Protein 1Y23 (pdb70)

B-factor: mean 28.48, std 8.44, range [7.06, 60.1]

CATH classification: 3.30.428.10

Secondary structure (DSSP, 8-state):
---HHHHHHHTSS---EEEE-SSEEEEE-TT-SSTT-EEEEESS--SSGGG--HHHHHTTTTHHHHHHHHHHHHH--SEEEEEEEESGGGT--SSS--EEEEEE-STT-SEEEEE---GGGS-HHHHHHHHHHHHHHT-/---HHHHHHTTSS---EEEE-SSEEEEE-TT-SSTT-EEEEESS---SGGG--HHHHHTTTTHHHHHHHHHHHHH--SEEEEEEEESGGGT--SSS--EEEEEE-STT-SEEEEE---GGG--HHHHHHHHHHHHHHGGG-/---HHHHHHHTSS---EEEE-SSEEEEE-TT-SSTT-EEEEESS--SSGGG--HHHHHHHTTHHHHHHHHHHHHH--SEEEEEEEESGGGT--S-S--EEEEEE-STT-SEEEEE---GGGS-HHHHHHHHHHHHHH-/---HHHHHHHTSS---EEEE-SSEEEEE-TT-SSTT-EEEEESS---SGGG--HHHHHHHTTHHHHHHHHHHHHH--SEEEEEEEESGGGT--SSS--EEEEEE-STT-SEEEEE---GGG--HHHHHHHHHHHHHTT-/---HHHHHHHTSS---EEEE-SSEEEEE-TT-SSTT-EEEEESS---SGGG--HHHHHHHTTHHHHHHHHHHHHH--SEEEEEE--SGGGT--SSS--EEEEEE-STT-S--------GGG--HHHHHHHHHHHHHTS---

Foldseek 3Di:
DPFPVLCCLVPNDDFAWDDDDDFKTKGADVVCLDPLWMKIATNDFDQEPVPDDVVSVVVGDVVVVVSLVVSCVVPVAPDWDKDWADDVVRVDPTRGTIIIIHGHRPPSRSDDDDDDDDVVVDDPVRVVVVVVVVVVVVD/DPFPVLCCLVVVDDFAWDDDDDFKTKTADPVCLDVLKMKIATNPFAQFPVSDDPVSCVVGVVVVVVSLVVSCVVPVAPAKDKDWAHDVVSPDPGRGTIIIIGGHHPPRRSDDDDDDDDVVVDDPVRVVVVVVVVVVVVVVD/DPFPVLCPLVVVDDFAWDDDDDFKTKGADPVCLDPLKMKIATNDFDQEPVRDDPVSCVVGVVVVVVSLVVSCVVPVAPAKDKDWAHDVVSPDDGRGTIIIIAGHRPPRRSDDDDDDDDVVVADPVRVVVVVVVVVVVD/DPFPVLCVLVVVDDFQWDDDDPWKTKGADPVCLDPLWMKIATNDFDQFPVRDDPVSVVVGDVVVVVSLVVSCVPVVAPAKDKDWAHDVVRPDDGRGTIIIIAGHHPPSRSDDDDDDDDVVVDDVVRVVVVVVVVVVVVD/DPFPVLCVLVPVDDFAWDDDDDFKTKGADVVCLDVLWMKIATNDFAQFPVRDDVVSVVVGDVVVVVSLVVSCVPPVAPAKDKDWAHDVVRPDPGRGTIIIIGGHRPPSRSDDDDDDDDVVVDDPVRVVVVVVVVVVPDDDD

Structure (mmCIF, N/CA/C/O backbone):
data_1Y23
#
_entry.id   1Y23
#
_cell.length_a   86.444
_cell.length_b   86.444
_cell.length_c   180.046
_cell.angle_alpha   90.00
_cell.angle_beta   90.00
_cell.angle_gamma   120.00
#
_symmetry.space_group_name_H-M   'P 31 2 1'
#
loop_
_entity.id
_entity.type
_entity.pdbx_description
1 polymer 'Histidine triad protein'
2 non-polymer 'ZINC ION'
3 non-polymer 'MAGNESIUM ION'
4 water water
#
loop_
_atom_site.group_PDB
_atom_site.id
_atom_site.type_symbol
_atom_site.label_atom_id
_atom_site.label_alt_id
_atom_site.label_comp_id
_atom_site.label_asym_id
_atom_site.label_entity_id
_atom_site.label_seq_id
_atom_site.pdbx_PDB_ins_code
_atom_site.Cartn_x
_atom_site.Cartn_y
_atom_site.Cartn_z
_atom_site.occupancy
_atom_site.B_iso_or_equiv
_atom_site.auth_seq_id
_atom_site.auth_comp_id
_atom_site.auth_asym_id
_atom_site.auth_atom_id
_atom_site.pdbx_PDB_model_num
ATOM 1 N N . GLU A 1 5 ? 12.866 39.500 94.144 1.00 42.21 5 GLU A N 1
ATOM 2 C CA . GLU A 1 5 ? 12.872 38.032 93.885 1.00 43.20 5 GLU A CA 1
ATOM 3 C C . GLU A 1 5 ? 14.331 37.529 93.872 1.00 43.28 5 GLU A C 1
ATOM 4 O O . GLU A 1 5 ? 15.274 38.285 94.160 1.00 42.80 5 GLU A O 1
ATOM 10 N N . ASN A 1 6 ? 14.510 36.251 93.550 1.00 42.37 6 ASN A N 1
ATOM 11 C CA . ASN A 1 6 ? 15.841 35.632 93.473 1.00 40.89 6 ASN A CA 1
ATOM 12 C C . ASN A 1 6 ? 16.136 35.283 92.012 1.00 40.39 6 ASN A C 1
ATOM 13 O O . ASN A 1 6 ? 16.945 34.397 91.714 1.00 39.80 6 ASN A O 1
ATOM 18 N N . CYS A 1 7 ? 15.466 36.002 91.116 1.00 38.53 7 CYS A N 1
ATOM 19 C CA . CYS A 1 7 ? 15.586 35.811 89.680 1.00 36.54 7 CYS A CA 1
ATOM 20 C C . CYS A 1 7 ? 16.712 36.625 89.060 1.00 35.50 7 CYS A C 1
ATOM 21 O O . CYS A 1 7 ? 16.716 37.853 89.135 1.00 35.63 7 CYS A O 1
ATOM 24 N N . ILE A 1 8 ? 17.661 35.942 88.432 1.00 33.95 8 ILE A N 1
ATOM 25 C CA . ILE A 1 8 ? 18.785 36.625 87.798 1.00 33.33 8 ILE A CA 1
ATOM 26 C C . ILE A 1 8 ? 18.320 37.581 86.676 1.00 32.34 8 ILE A C 1
ATOM 27 O O . ILE A 1 8 ? 18.895 38.657 86.499 1.00 29.86 8 ILE A O 1
ATOM 32 N N . PHE A 1 9 ? 17.284 37.192 85.930 1.00 31.71 9 PHE A N 1
ATOM 33 C CA . PHE A 1 9 ? 16.762 38.026 84.840 1.00 29.93 9 PHE A CA 1
ATOM 34 C C . PHE A 1 9 ? 16.064 39.266 85.377 1.00 29.26 9 PHE A C 1
ATOM 35 O O . PHE A 1 9 ? 16.104 40.324 84.754 1.00 29.53 9 PHE A O 1
ATOM 43 N N . CYS A 1 10 ? 15.411 39.140 86.526 1.00 30.36 10 CYS A N 1
ATOM 44 C CA . CYS A 1 10 ? 14.742 40.295 87.101 1.00 30.82 10 CYS A CA 1
ATOM 45 C C . CYS A 1 10 ? 15.801 41.286 87.546 1.00 30.89 10 CYS A C 1
ATOM 46 O O . CYS A 1 10 ? 15.581 42.501 87.522 1.00 33.10 10 CYS A O 1
ATOM 49 N N . LYS A 1 11 ? 16.962 40.765 87.926 1.00 29.89 11 LYS A N 1
ATOM 50 C CA . LYS A 1 11 ? 18.060 41.616 88.351 1.00 29.32 11 LYS A CA 1
ATOM 51 C C . LYS A 1 11 ? 18.673 42.367 87.180 1.00 28.69 11 LYS A C 1
ATOM 52 O O . LYS A 1 11 ? 19.189 43.471 87.351 1.00 28.54 11 LYS A O 1
ATOM 58 N N . ILE A 1 12 ? 18.606 41.764 85.995 1.00 27.97 12 ILE A N 1
ATOM 59 C CA . ILE A 1 12 ? 19.126 42.372 84.773 1.00 26.76 12 ILE A CA 1
ATOM 60 C C . ILE A 1 12 ? 18.170 43.493 84.373 1.00 26.02 12 ILE A C 1
ATOM 61 O O . ILE A 1 12 ? 18.595 44.562 83.944 1.00 25.09 12 ILE A O 1
ATOM 66 N N . ILE A 1 13 ? 16.877 43.220 84.521 1.00 26.27 13 ILE A N 1
ATOM 67 C CA . ILE A 1 13 ? 15.816 44.162 84.193 1.00 26.57 13 ILE A CA 1
ATOM 68 C C . ILE A 1 13 ? 15.927 45.381 85.099 1.00 28.88 13 ILE A C 1
ATOM 69 O O . ILE A 1 13 ? 15.823 46.516 84.647 1.00 29.63 13 ILE A O 1
ATOM 74 N N . ALA A 1 14 ? 16.156 45.133 86.382 1.00 32.49 14 ALA A N 1
ATOM 75 C CA . ALA A 1 14 ? 16.274 46.203 87.362 1.00 33.95 14 ALA A CA 1
ATOM 76 C C . ALA A 1 14 ? 17.549 47.012 87.155 1.00 34.99 14 ALA A C 1
ATOM 77 O O . ALA A 1 14 ? 17.627 48.171 87.555 1.00 37.16 14 ALA A O 1
ATOM 79 N N . GLY A 1 15 ? 18.551 46.396 86.542 1.00 34.51 15 GLY A N 1
ATOM 80 C CA . GLY A 1 15 ? 19.796 47.097 86.313 1.00 34.52 15 GLY A CA 1
ATOM 81 C C . GLY A 1 15 ? 20.918 46.720 87.264 1.00 36.04 15 GLY A C 1
ATOM 82 O O . GLY A 1 15 ? 22.003 47.303 87.203 1.00 35.43 15 GLY A O 1
ATOM 83 N N . ASP A 1 16 ? 20.676 45.747 88.140 1.00 36.36 16 ASP A N 1
ATOM 84 C CA . ASP A 1 16 ? 21.704 45.312 89.090 1.00 36.89 16 ASP A CA 1
ATOM 85 C C . ASP A 1 16 ? 22.830 44.580 88.360 1.00 35.57 16 ASP A C 1
ATOM 86 O O . ASP A 1 16 ? 24.006 44.829 88.608 1.00 36.35 16 ASP A O 1
ATOM 91 N N . ILE A 1 17 ? 22.463 43.660 87.477 1.00 35.79 17 ILE A N 1
ATOM 92 C CA . ILE A 1 17 ? 23.447 42.912 86.702 1.00 36.60 17 ILE A CA 1
ATOM 93 C C . ILE A 1 17 ? 23.539 43.556 85.319 1.00 36.13 17 ILE A C 1
ATOM 94 O O . ILE A 1 17 ? 22.515 43.832 84.690 1.00 38.08 17 ILE A O 1
ATOM 99 N N . PRO A 1 18 ? 24.761 43.806 84.829 1.00 35.02 18 PRO A N 1
ATOM 100 C CA . PRO A 1 18 ? 24.924 44.418 83.505 1.00 33.13 18 PRO A CA 1
ATOM 101 C C . PRO A 1 18 ? 24.493 43.459 82.390 1.00 30.55 18 PRO A C 1
ATOM 102 O O . PRO A 1 18 ? 24.400 42.253 82.609 1.00 30.48 18 PRO A O 1
ATOM 106 N N . SER A 1 19 ? 24.227 43.999 81.205 1.00 28.61 19 SER A N 1
ATOM 107 C CA . SER A 1 19 ? 23.815 43.183 80.067 1.00 27.64 19 SER A CA 1
ATOM 108 C C . SER A 1 19 ? 24.022 43.922 78.750 1.00 27.03 19 SER A C 1
ATOM 109 O O . SER A 1 19 ? 24.037 45.149 78.717 1.00 26.31 19 SER A O 1
ATOM 112 N N . ALA A 1 20 ? 24.193 43.171 77.666 1.00 26.34 20 ALA A N 1
ATOM 113 C CA . ALA A 1 20 ? 24.375 43.770 76.352 1.00 25.68 20 ALA A CA 1
ATOM 114 C C . ALA A 1 20 ? 22.977 43.933 75.766 1.00 26.14 20 ALA A C 1
ATOM 115 O O . ALA A 1 20 ? 22.489 43.063 75.039 1.00 23.94 20 ALA A O 1
ATOM 117 N N . LYS A 1 21 ? 22.340 45.053 76.104 1.00 26.48 21 LYS A N 1
ATOM 118 C CA . LYS A 1 21 ? 20.978 45.344 75.660 1.00 27.47 21 LYS A CA 1
ATOM 119 C C . LYS A 1 21 ? 20.789 45.481 74.154 1.00 25.62 21 LYS A C 1
ATOM 120 O O . LYS A 1 21 ? 21.469 46.254 73.477 1.00 24.44 21 LYS A O 1
ATOM 126 N N . VAL A 1 22 ? 19.839 44.709 73.644 1.00 24.54 22 VAL A N 1
ATOM 127 C CA . VAL A 1 22 ? 19.520 44.714 72.226 1.00 24.59 22 VAL A CA 1
ATOM 128 C C . VAL A 1 22 ? 18.213 45.468 71.969 1.00 24.95 22 VAL A C 1
ATOM 129 O O . VAL A 1 22 ? 18.056 46.162 70.959 1.00 25.54 22 VAL A O 1
ATOM 133 N N . TYR A 1 23 ? 17.281 45.346 72.903 1.00 24.04 23 TYR A N 1
ATOM 134 C CA . TYR A 1 23 ? 15.982 45.984 72.761 1.00 22.11 23 TYR A CA 1
ATOM 135 C C . TYR A 1 23 ? 15.348 46.260 74.105 1.00 21.05 23 TYR A C 1
ATOM 136 O O . TYR A 1 23 ? 15.500 45.493 75.050 1.00 19.28 23 TYR A O 1
ATOM 145 N N . GLU A 1 24 ? 14.605 47.348 74.185 1.00 22.87 24 GLU A N 1
ATOM 146 C CA . GLU A 1 24 ? 13.940 47.656 75.429 1.00 25.53 24 GLU A CA 1
ATOM 147 C C . GLU A 1 24 ? 12.801 48.633 75.232 1.00 25.16 24 GLU A C 1
ATOM 148 O O . GLU A 1 24 ? 12.934 49.639 74.532 1.00 25.22 24 GLU A O 1
ATOM 154 N N . ASP A 1 25 ? 11.668 48.314 75.837 1.00 24.45 25 ASP A N 1
ATOM 155 C CA . ASP A 1 25 ? 10.534 49.198 75.785 1.00 24.68 25 ASP A CA 1
ATOM 156 C C . ASP A 1 25 ? 9.853 49.100 77.127 1.00 25.67 25 ASP A C 1
ATOM 157 O O . ASP A 1 25 ? 10.445 48.652 78.123 1.00 23.74 25 ASP A O 1
ATOM 162 N N . GLU A 1 26 ? 8.608 49.543 77.142 1.00 26.07 26 GLU A N 1
ATOM 163 C CA . GLU A 1 26 ? 7.772 49.540 78.332 1.00 27.87 26 GLU A CA 1
ATOM 164 C C . GLU A 1 26 ? 7.708 48.210 79.079 1.00 25.30 26 GLU A C 1
ATOM 165 O O . GLU A 1 26 ? 7.888 48.165 80.294 1.00 24.39 26 GLU A O 1
ATOM 171 N N . HIS A 1 27 ? 7.463 47.127 78.351 1.00 24.40 27 HIS A N 1
ATOM 172 C CA . HIS A 1 27 ? 7.299 45.829 78.997 1.00 24.62 27 HIS A CA 1
ATOM 173 C C . HIS A 1 27 ? 8.216 44.712 78.545 1.00 24.17 27 HIS A C 1
ATOM 174 O O . HIS A 1 27 ? 8.061 43.570 78.983 1.00 23.45 27 HIS A O 1
ATOM 181 N N . VAL A 1 28 ? 9.166 45.035 77.678 1.00 22.75 28 VAL A N 1
ATOM 182 C CA . VAL A 1 28 ? 10.069 44.022 77.146 1.00 20.62 28 VAL A CA 1
ATOM 183 C C . VAL A 1 28 ? 11.547 44.424 77.178 1.00 20.43 28 VAL A C 1
ATOM 184 O O . VAL A 1 28 ? 11.885 45.576 76.932 1.00 19.26 28 VAL A O 1
ATOM 188 N N . LEU A 1 29 ? 12.416 43.466 77.491 1.00 19.40 29 LEU A N 1
ATOM 189 C CA . LEU A 1 29 ? 13.853 43.687 77.496 1.00 18.29 29 LEU A CA 1
ATOM 190 C C . LEU A 1 29 ? 14.499 42.504 76.771 1.00 19.73 29 LEU A C 1
ATOM 191 O O . LEU A 1 29 ? 14.193 41.334 77.061 1.00 19.24 29 LEU A O 1
ATOM 196 N N . ALA A 1 30 ? 15.367 42.808 75.808 1.00 19.48 30 ALA A N 1
ATOM 197 C CA . ALA A 1 30 ? 16.085 41.773 75.062 1.00 18.12 30 ALA A CA 1
ATOM 198 C C . ALA A 1 30 ? 17.568 42.086 75.163 1.00 19.82 30 ALA A C 1
ATOM 199 O O . ALA A 1 30 ? 17.972 43.241 75.064 1.00 21.85 30 ALA A O 1
ATOM 201 N N . PHE A 1 31 ? 18.368 41.050 75.369 1.00 20.09 31 PHE A N 1
ATOM 202 C CA . PHE A 1 31 ? 19.806 41.195 75.500 1.00 20.07 31 PHE A CA 1
ATOM 203 C C . PHE A 1 31 ? 20.496 39.923 74.993 1.00 19.60 31 PHE A C 1
ATOM 204 O O . PHE A 1 31 ? 19.874 38.856 74.884 1.00 17.45 31 PHE A O 1
ATOM 212 N N . LEU A 1 32 ? 21.775 40.043 74.660 1.00 18.16 32 LEU A N 1
ATOM 213 C CA . LEU A 1 32 ? 22.522 38.904 74.153 1.00 20.50 32 LEU A CA 1
ATOM 214 C C . LEU A 1 32 ? 22.707 37.830 75.212 1.00 20.84 32 LEU A C 1
ATOM 215 O O . LEU A 1 32 ? 22.808 38.120 76.401 1.00 19.62 32 LEU A O 1
ATOM 220 N N . ASP A 1 33 ? 22.714 36.579 74.778 1.00 21.76 33 ASP A N 1
ATOM 221 C CA . ASP A 1 33 ? 22.936 35.481 75.695 1.00 25.17 33 ASP A CA 1
ATOM 222 C C . ASP A 1 33 ? 24.451 35.309 75.670 1.00 27.06 33 ASP A C 1
ATOM 223 O O . ASP A 1 33 ? 25.019 35.014 74.615 1.00 26.43 33 ASP A O 1
ATOM 228 N N . ILE A 1 34 ? 25.104 35.494 76.814 1.00 27.96 34 ILE A N 1
ATOM 229 C CA . ILE A 1 34 ? 26.557 35.371 76.869 1.00 29.63 34 ILE A CA 1
ATOM 230 C C . ILE A 1 34 ? 27.082 34.020 76.389 1.00 28.23 34 ILE A C 1
ATOM 231 O O . ILE A 1 34 ? 28.264 33.886 76.104 1.00 29.69 34 ILE A O 1
ATOM 236 N N . SER A 1 35 ? 26.208 33.024 76.293 1.00 27.74 35 SER A N 1
ATOM 237 C CA . SER A 1 35 ? 26.620 31.712 75.811 1.00 26.68 35 SER A CA 1
ATOM 238 C C . SER A 1 35 ? 26.913 31.826 74.321 1.00 26.32 35 SER A C 1
ATOM 239 O O . SER A 1 35 ? 27.761 31.112 73.791 1.00 23.16 35 SER A O 1
ATOM 242 N N . GLN A 1 36 ? 26.197 32.734 73.656 1.00 25.99 36 GLN A N 1
ATOM 243 C CA . GLN A 1 36 ? 26.331 32.953 72.219 1.00 24.67 36 GLN A CA 1
ATOM 244 C C . GLN A 1 36 ? 26.451 31.647 71.428 1.00 25.13 36 GLN A C 1
ATOM 245 O O . GLN A 1 36 ? 27.452 31.444 70.739 1.00 26.22 36 GLN A O 1
ATOM 251 N N . VAL A 1 37 ? 25.453 30.759 71.519 1.00 24.74 37 VAL A N 1
ATOM 252 C CA . VAL A 1 37 ? 25.511 29.499 70.766 1.00 25.34 37 VAL A CA 1
ATOM 253 C C . VAL A 1 37 ? 25.805 29.840 69.306 1.00 25.49 37 VAL A C 1
ATOM 254 O O . VAL A 1 37 ? 26.317 29.012 68.566 1.00 27.31 37 VAL A O 1
ATOM 258 N N . THR A 1 38 ? 25.444 31.053 68.896 1.00 24.35 38 THR A N 1
ATOM 259 C CA . THR A 1 38 ? 25.748 31.558 67.559 1.00 24.63 38 THR A CA 1
ATOM 260 C C . THR A 1 38 ? 25.857 33.064 67.739 1.00 26.88 38 THR A C 1
ATOM 261 O O . THR A 1 38 ? 25.336 33.625 68.712 1.00 29.91 38 THR A O 1
ATOM 265 N N . LYS A 1 39 ? 26.554 33.720 66.823 1.00 26.76 39 LYS A N 1
ATOM 266 C CA . LYS A 1 39 ? 26.726 35.160 66.922 1.00 28.00 39 LYS A CA 1
ATOM 267 C C . LYS A 1 39 ? 25.366 35.851 66.768 1.00 26.98 39 LYS A C 1
ATOM 268 O O . LYS A 1 39 ? 24.661 35.626 65.786 1.00 27.79 39 LYS A O 1
ATOM 274 N N . GLY A 1 40 ? 24.999 36.678 67.744 1.00 25.01 40 GLY A N 1
ATOM 275 C CA . GLY A 1 40 ? 23.728 37.380 67.686 1.00 24.10 40 GLY A CA 1
ATOM 276 C C . GLY A 1 40 ? 22.659 36.751 68.565 1.00 23.86 40 GLY A C 1
ATOM 277 O O . GLY A 1 40 ? 21.544 37.267 68.679 1.00 23.29 40 GLY A O 1
ATOM 278 N N . HIS A 1 41 ? 23.001 35.614 69.161 1.00 22.07 41 HIS A N 1
ATOM 279 C CA . HIS A 1 41 ? 22.125 34.889 70.078 1.00 22.28 41 HIS A CA 1
ATOM 280 C C . HIS A 1 41 ? 21.514 35.912 71.052 1.00 21.54 41 HIS A C 1
ATOM 281 O O . HIS A 1 41 ? 22.244 36.604 71.767 1.00 21.48 41 HIS A O 1
ATOM 288 N N . THR A 1 42 ? 20.184 36.014 71.073 1.00 19.92 42 THR A N 1
ATOM 289 C CA . THR A 1 42 ? 19.494 36.984 71.934 1.00 17.74 42 THR A CA 1
ATOM 290 C C . THR A 1 42 ? 18.344 36.389 72.756 1.00 16.97 42 THR A C 1
ATOM 291 O O . THR A 1 42 ? 17.618 35.505 72.285 1.00 18.45 42 THR A O 1
ATOM 295 N N . LEU A 1 43 ? 18.197 36.886 73.982 1.00 14.70 43 LEU A N 1
ATOM 296 C CA . LEU A 1 43 ? 17.123 36.479 74.890 1.00 15.40 43 LEU A CA 1
ATOM 297 C C . LEU A 1 43 ? 16.122 37.635 74.946 1.00 14.18 43 LEU A C 1
ATOM 298 O O . LEU A 1 43 ? 16.502 38.772 75.226 1.00 15.20 43 LEU A O 1
ATOM 303 N N . VAL A 1 44 ? 14.859 37.348 74.657 1.00 13.42 44 VAL A N 1
ATOM 304 C CA . VAL A 1 44 ? 13.792 38.351 74.684 1.00 11.93 44 VAL A CA 1
ATOM 305 C C . VAL A 1 44 ? 12.915 37.939 75.862 1.00 13.28 44 VAL A C 1
ATOM 306 O O . VAL A 1 44 ? 12.426 36.806 75.908 1.00 13.06 44 VAL A O 1
ATOM 310 N N . ILE A 1 45 ? 12.733 38.846 76.813 1.00 13.57 45 ILE A N 1
ATOM 311 C CA . ILE A 1 45 ? 11.950 38.546 78.007 1.00 16.64 45 ILE A CA 1
ATOM 312 C C . ILE A 1 45 ? 11.006 39.684 78.422 1.00 18.26 45 ILE A C 1
ATOM 313 O O . ILE A 1 45 ? 11.225 40.840 78.077 1.00 20.01 45 ILE A O 1
ATOM 318 N N . PRO A 1 46 ? 9.925 39.359 79.151 1.00 19.30 46 PRO A N 1
ATOM 319 C CA . PRO A 1 46 ? 8.966 40.375 79.606 1.00 20.01 46 PRO A CA 1
ATOM 320 C C . PRO A 1 46 ? 9.505 40.997 80.879 1.00 21.32 46 PRO A C 1
ATOM 321 O O . PRO A 1 46 ? 10.045 40.288 81.729 1.00 23.37 46 PRO A O 1
ATOM 325 N N . LYS A 1 47 ? 9.387 42.312 81.012 1.00 21.46 47 LYS A N 1
ATOM 326 C CA . LYS A 1 47 ? 9.869 42.960 82.220 1.00 22.24 47 LYS A CA 1
ATOM 327 C C . LYS A 1 47 ? 9.118 42.422 83.427 1.00 21.91 47 LYS A C 1
ATOM 328 O O . LYS A 1 47 ? 9.671 42.351 84.516 1.00 20.60 47 LYS A O 1
ATOM 334 N N . THR A 1 48 ? 7.861 42.034 83.235 1.00 22.69 48 THR A N 1
ATOM 335 C CA . THR A 1 48 ? 7.094 41.480 84.346 1.00 24.87 48 THR A CA 1
ATOM 336 C C . THR A 1 48 ? 7.543 40.032 84.556 1.00 25.31 48 THR A C 1
ATOM 337 O O . THR A 1 48 ? 7.603 39.242 83.609 1.00 20.65 48 THR A O 1
ATOM 341 N N . HIS A 1 49 ? 7.828 39.684 85.804 1.00 25.58 49 HIS A N 1
ATOM 342 C CA . HIS A 1 49 ? 8.277 38.346 86.126 1.00 26.85 49 HIS A CA 1
ATOM 343 C C . HIS A 1 49 ? 7.217 37.254 86.077 1.00 27.46 49 HIS A C 1
ATOM 344 O O . HIS A 1 49 ? 6.184 37.331 86.746 1.00 28.45 49 HIS A O 1
ATOM 351 N N . ILE A 1 50 ? 7.486 36.238 85.266 1.00 26.14 50 ILE A N 1
ATOM 352 C CA . ILE A 1 50 ? 6.624 35.068 85.157 1.00 25.04 50 ILE A CA 1
ATOM 353 C C . ILE A 1 50 ? 7.608 33.923 84.954 1.00 26.63 50 ILE A C 1
ATOM 354 O O . ILE A 1 50 ? 8.587 34.058 84.223 1.00 25.59 50 ILE A O 1
ATOM 359 N N . GLU A 1 51 ? 7.362 32.814 85.639 1.00 28.58 51 GLU A N 1
ATOM 360 C CA . GLU A 1 51 ? 8.253 31.663 85.595 1.00 28.54 51 GLU A CA 1
ATOM 361 C C . GLU A 1 51 ? 8.327 30.986 84.231 1.00 28.51 51 GLU A C 1
ATOM 362 O O . GLU A 1 51 ? 9.399 30.550 83.802 1.00 26.79 51 GLU A O 1
ATOM 368 N N . ASN A 1 52 ? 7.193 30.916 83.543 1.00 26.87 52 ASN A N 1
ATOM 369 C CA . ASN A 1 52 ? 7.140 30.242 82.261 1.00 25.51 52 ASN A CA 1
ATOM 370 C C . ASN A 1 52 ? 5.955 30.666 81.394 1.00 26.44 52 ASN A C 1
ATOM 371 O O . ASN A 1 52 ? 5.146 31.507 81.784 1.00 27.15 52 ASN A O 1
ATOM 376 N N . VAL A 1 53 ? 5.850 30.041 80.224 1.00 25.12 53 VAL A N 1
ATOM 377 C CA . VAL A 1 53 ? 4.795 30.328 79.261 1.00 24.82 53 VAL A CA 1
ATOM 378 C C . VAL A 1 53 ? 3.383 30.078 79.809 1.00 25.86 53 VAL A C 1
ATOM 379 O O . VAL A 1 53 ? 2.408 30.603 79.269 1.00 26.32 53 VAL A O 1
ATOM 383 N N . TYR A 1 54 ? 3.266 29.295 80.882 1.00 26.39 54 TYR A N 1
ATOM 384 C CA . TYR A 1 54 ? 1.949 29.003 81.454 1.00 27.00 54 TYR A CA 1
ATOM 385 C C . TYR A 1 54 ? 1.347 30.187 82.212 1.00 27.77 54 TYR A C 1
ATOM 386 O O . TYR A 1 54 ? 0.122 30.333 82.289 1.00 26.71 54 TYR A O 1
ATOM 395 N N . GLU A 1 55 ? 2.209 31.034 82.762 1.00 26.97 55 GLU A N 1
ATOM 396 C CA . GLU A 1 55 ? 1.758 32.181 83.536 1.00 27.73 55 GLU A CA 1
ATOM 397 C C . GLU A 1 55 ? 1.428 33.418 82.705 1.00 27.83 55 GLU A C 1
ATOM 398 O O . GLU A 1 55 ? 1.221 34.500 83.246 1.00 27.29 55 GLU A O 1
ATOM 404 N N . PHE A 1 56 ? 1.367 33.250 81.389 1.00 27.09 56 PHE A N 1
ATOM 405 C CA . PHE A 1 56 ? 1.035 34.353 80.503 1.00 25.78 56 PHE A CA 1
ATOM 406 C C . PHE A 1 56 ? -0.452 34.708 80.596 1.00 27.67 56 PHE A C 1
ATOM 407 O O . PHE A 1 56 ? -1.312 33.820 80.663 1.00 26.25 56 PHE A O 1
ATOM 415 N N . THR A 1 57 ? -0.741 36.010 80.629 1.00 26.53 57 THR A N 1
ATOM 416 C CA . THR A 1 57 ? -2.115 36.517 80.622 1.00 25.31 57 THR A CA 1
ATOM 417 C C . THR A 1 57 ? -2.251 37.109 79.222 1.00 25.58 57 THR A C 1
ATOM 418 O O . THR A 1 57 ? -1.245 37.380 78.575 1.00 26.03 57 THR A O 1
ATOM 422 N N . ASP A 1 58 ? -3.472 37.314 78.744 1.00 24.96 58 ASP A N 1
ATOM 423 C CA . ASP A 1 58 ? -3.630 37.878 77.413 1.00 24.24 58 ASP A CA 1
ATOM 424 C C . ASP A 1 58 ? -2.932 39.225 77.265 1.00 22.76 58 ASP A C 1
ATOM 425 O O . ASP A 1 58 ? -2.232 39.451 76.282 1.00 23.15 58 ASP A O 1
ATOM 430 N N . GLU A 1 59 ? -3.113 40.108 78.244 1.00 21.45 59 GLU A N 1
ATOM 431 C CA . GLU A 1 59 ? -2.502 41.435 78.201 1.00 21.48 59 GLU A CA 1
ATOM 432 C C . GLU A 1 59 ? -0.983 41.372 78.139 1.00 21.70 59 GLU A C 1
ATOM 433 O O . GLU A 1 59 ? -0.357 42.084 77.352 1.00 22.72 59 GLU A O 1
ATOM 439 N N . LEU A 1 60 ? -0.387 40.528 78.973 1.00 20.72 60 LEU A N 1
ATOM 440 C CA . LEU A 1 60 ? 1.061 40.402 78.972 1.00 20.02 60 LEU A CA 1
ATOM 441 C C . LEU A 1 60 ? 1.504 39.777 77.653 1.00 19.22 60 LEU A C 1
ATOM 442 O O . LEU A 1 60 ? 2.575 40.101 77.148 1.00 18.01 60 LEU A O 1
ATOM 447 N N . ALA A 1 61 ? 0.680 38.886 77.095 1.00 18.96 61 ALA A N 1
ATOM 448 C CA . ALA A 1 61 ? 1.008 38.247 75.818 1.00 20.11 61 ALA A CA 1
ATOM 449 C C . ALA A 1 61 ? 0.994 39.292 74.702 1.00 21.52 61 ALA A C 1
ATOM 450 O O . ALA A 1 61 ? 1.848 39.287 73.808 1.00 20.43 61 ALA A O 1
ATOM 452 N N . LYS A 1 62 ? 0.019 40.190 74.760 1.00 21.16 62 LYS A N 1
ATOM 453 C CA . LYS A 1 62 ? -0.089 41.245 73.767 1.00 24.17 62 LYS A CA 1
ATOM 454 C C . LYS A 1 62 ? 1.094 42.203 73.836 1.00 23.99 62 LYS A C 1
ATOM 455 O O . LYS A 1 62 ? 1.584 42.668 72.808 1.00 22.30 62 LYS A O 1
ATOM 461 N N . GLN A 1 63 ? 1.552 42.504 75.045 1.00 22.20 63 GLN A N 1
ATOM 462 C CA . GLN A 1 63 ? 2.666 43.429 75.198 1.00 23.06 63 GLN A CA 1
ATOM 463 C C . GLN A 1 63 ? 4.027 42.772 75.023 1.00 20.06 63 GLN A C 1
ATOM 464 O O . GLN A 1 63 ? 5.034 43.455 75.096 1.00 19.83 63 GLN A O 1
ATOM 470 N N . TYR A 1 64 ? 4.056 41.469 74.760 1.00 19.30 64 TYR A N 1
ATOM 471 C CA . TYR A 1 64 ? 5.316 40.762 74.635 1.00 17.35 64 TYR A CA 1
ATOM 472 C C . TYR A 1 64 ? 5.755 40.283 73.260 1.00 16.82 64 TYR A C 1
ATOM 473 O O . TYR A 1 64 ? 6.831 40.643 72.798 1.00 15.05 64 TYR A O 1
ATOM 482 N N . PHE A 1 65 ? 4.927 39.457 72.626 1.00 15.84 65 PHE A N 1
ATOM 483 C CA . PHE A 1 65 ? 5.246 38.848 71.339 1.00 18.23 65 PHE A CA 1
ATOM 484 C C . PHE A 1 65 ? 5.654 39.737 70.166 1.00 18.64 65 PHE A C 1
ATOM 485 O O . PHE A 1 65 ? 6.545 39.363 69.400 1.00 16.34 65 PHE A O 1
ATOM 493 N N . HIS A 1 66 ? 5.022 40.899 70.033 1.00 16.86 66 HIS A N 1
ATOM 494 C CA . HIS A 1 66 ? 5.317 41.831 68.944 1.00 17.49 66 HIS A CA 1
ATOM 495 C C . HIS A 1 66 ? 6.816 42.161 68.824 1.00 17.19 66 HIS A C 1
ATOM 496 O O . HIS A 1 66 ? 7.303 42.501 67.748 1.00 15.83 66 HIS A O 1
ATOM 503 N N . ALA A 1 67 ? 7.533 42.069 69.938 1.00 16.84 67 ALA A N 1
ATOM 504 C CA . ALA A 1 67 ? 8.961 42.373 69.963 1.00 17.72 67 ALA A CA 1
ATOM 505 C C . ALA A 1 67 ? 9.825 41.298 69.288 1.00 18.80 67 ALA A C 1
ATOM 506 O O . ALA A 1 67 ? 10.877 41.607 68.736 1.00 18.35 67 ALA A O 1
ATOM 508 N N . VAL A 1 68 ? 9.377 40.046 69.327 1.00 17.50 68 VAL A N 1
ATOM 509 C CA . VAL A 1 68 ? 10.126 38.946 68.735 1.00 16.17 68 VAL A CA 1
ATOM 510 C C . VAL A 1 68 ? 10.327 39.115 67.228 1.00 16.44 68 VAL A C 1
ATOM 511 O O . VAL A 1 68 ? 11.442 38.945 66.730 1.00 14.19 68 VAL A O 1
ATOM 515 N N . PRO A 1 69 ? 9.257 39.446 66.476 1.00 16.69 69 PRO A N 1
ATOM 516 C CA . PRO A 1 69 ? 9.453 39.608 65.029 1.00 17.83 69 PRO A CA 1
ATOM 517 C C . PRO A 1 69 ? 10.332 40.817 64.732 1.00 20.41 69 PRO A C 1
ATOM 518 O O . PRO A 1 69 ? 11.090 40.821 63.758 1.00 21.74 69 PRO A O 1
ATOM 522 N N . LYS A 1 70 ? 10.243 41.840 65.579 1.00 18.99 70 LYS A N 1
ATOM 523 C CA . LYS A 1 70 ? 11.051 43.038 65.381 1.00 18.72 70 LYS A CA 1
ATOM 524 C C . LYS A 1 70 ? 12.528 42.740 65.633 1.00 20.04 70 LYS A C 1
ATOM 525 O O . LYS A 1 70 ? 13.399 43.157 64.867 1.00 20.45 70 LYS A O 1
ATOM 531 N N . ILE A 1 71 ? 12.805 42.003 66.700 1.00 19.71 71 ILE A N 1
ATOM 532 C CA . ILE A 1 71 ? 14.174 41.662 67.034 1.00 19.12 71 ILE A CA 1
ATOM 533 C C . ILE A 1 71 ? 14.736 40.685 65.998 1.00 18.97 71 ILE A C 1
ATOM 534 O O . ILE A 1 71 ? 15.888 40.804 65.580 1.00 18.21 71 ILE A O 1
ATOM 539 N N . ALA A 1 72 ? 13.905 39.739 65.570 1.00 19.12 72 ALA A N 1
ATOM 540 C CA . ALA A 1 72 ? 14.298 38.760 64.570 1.00 17.72 72 ALA A CA 1
ATOM 541 C C . ALA A 1 72 ? 14.757 39.465 63.293 1.00 19.50 72 ALA A C 1
ATOM 542 O O . ALA A 1 72 ? 15.805 39.128 62.736 1.00 18.63 72 ALA A O 1
ATOM 544 N N . ARG A 1 73 ? 13.975 40.440 62.829 1.00 20.69 73 ARG A N 1
ATOM 545 C CA . ARG A 1 73 ? 14.322 41.190 61.617 1.00 20.25 73 ARG A CA 1
ATOM 546 C C . ARG A 1 73 ? 15.624 41.987 61.780 1.00 19.89 73 ARG A C 1
ATOM 547 O O . ARG A 1 73 ? 16.401 42.102 60.837 1.00 17.99 73 ARG A O 1
ATOM 555 N N . ALA A 1 74 ? 15.842 42.542 62.973 1.00 21.04 74 ALA A N 1
ATOM 556 C CA . ALA A 1 74 ? 17.052 43.313 63.252 1.00 20.86 74 ALA A CA 1
ATOM 557 C C . ALA A 1 74 ? 18.282 42.400 63.195 1.00 21.31 74 ALA A C 1
ATOM 558 O O . ALA A 1 74 ? 19.319 42.768 62.645 1.00 22.72 74 ALA A O 1
ATOM 560 N N . ILE A 1 75 ? 18.155 41.206 63.759 1.00 21.97 75 ILE A N 1
ATOM 561 C CA . ILE A 1 75 ? 19.242 40.247 63.752 1.00 22.85 75 ILE A CA 1
ATOM 562 C C . ILE A 1 75 ? 19.431 39.734 62.317 1.00 25.27 75 ILE A C 1
ATOM 563 O O . ILE A 1 75 ? 20.544 39.392 61.899 1.00 24.14 75 ILE A O 1
ATOM 568 N N . ARG A 1 76 ? 18.339 39.705 61.558 1.00 25.99 76 ARG A N 1
ATOM 569 C CA . ARG A 1 76 ? 18.376 39.255 60.167 1.00 27.71 76 ARG A CA 1
ATOM 570 C C . ARG A 1 76 ? 19.185 40.215 59.306 1.00 28.00 76 ARG A C 1
ATOM 571 O O . ARG A 1 76 ? 20.076 39.805 58.567 1.00 28.49 76 ARG A O 1
ATOM 579 N N . ASP A 1 77 ? 18.856 41.497 59.404 1.00 28.58 77 ASP A N 1
ATOM 580 C CA . ASP A 1 77 ? 19.519 42.523 58.620 1.00 29.34 77 ASP A CA 1
ATOM 581 C C . ASP A 1 77 ? 20.959 42.790 59.049 1.00 30.45 77 ASP A C 1
ATOM 582 O O . ASP A 1 77 ? 21.812 43.113 58.223 1.00 29.17 77 ASP A O 1
ATOM 587 N N . GLU A 1 78 ? 21.232 42.640 60.337 1.00 30.29 78 GLU A N 1
ATOM 588 C CA . GLU A 1 78 ? 22.571 42.880 60.840 1.00 30.52 78 GLU A CA 1
ATOM 589 C C . GLU A 1 78 ? 23.565 41.780 60.468 1.00 28.85 78 GLU A C 1
ATOM 590 O O . GLU A 1 78 ? 24.649 42.078 59.984 1.00 29.67 78 GLU A O 1
ATOM 596 N N . PHE A 1 79 ? 23.190 40.519 60.663 1.00 27.81 79 PHE A N 1
ATOM 597 C CA . PHE A 1 79 ? 24.088 39.408 60.374 1.00 28.05 79 PHE A CA 1
ATOM 598 C C . PHE A 1 79 ? 23.833 38.580 59.119 1.00 28.17 79 PHE A C 1
ATOM 599 O O . PHE A 1 79 ? 24.608 37.673 58.806 1.00 26.15 79 PHE A O 1
ATOM 607 N N . GLU A 1 80 ? 22.745 38.873 58.418 1.00 29.07 80 GLU A N 1
ATOM 608 C CA . GLU A 1 80 ? 22.379 38.144 57.209 1.00 30.46 80 GLU A CA 1
ATOM 609 C C . GLU A 1 80 ? 22.552 36.625 57.326 1.00 29.04 80 GLU A C 1
ATOM 610 O O . GLU A 1 80 ? 23.227 36.003 56.505 1.00 28.03 80 GLU A O 1
ATOM 616 N N . PRO A 1 81 ? 21.936 36.007 58.345 1.00 27.65 81 PRO A N 1
ATOM 617 C CA . PRO A 1 81 ? 22.058 34.552 58.511 1.00 28.79 81 PRO A CA 1
ATOM 618 C C . PRO A 1 81 ? 21.262 33.797 57.433 1.00 28.71 81 PRO A C 1
ATOM 619 O O . PRO A 1 81 ? 20.466 34.385 56.706 1.00 27.68 81 PRO A O 1
ATOM 623 N N . ILE A 1 82 ? 21.486 32.493 57.341 1.00 30.60 82 ILE A N 1
ATOM 624 C CA . ILE A 1 82 ? 20.796 31.660 56.362 1.00 32.15 82 ILE A CA 1
ATOM 625 C C . ILE A 1 82 ? 19.605 30.964 57.029 1.00 32.76 82 ILE A C 1
ATOM 626 O O . ILE A 1 82 ? 19.007 30.041 56.468 1.00 33.67 82 ILE A O 1
ATOM 631 N N . GLY A 1 83 ? 19.279 31.400 58.242 1.00 31.13 83 GLY A N 1
ATOM 632 C CA . GLY A 1 83 ? 18.179 30.804 58.983 1.00 28.19 83 GLY A CA 1
ATOM 633 C C . GLY A 1 83 ? 18.059 31.423 60.361 1.00 25.27 83 GLY A C 1
ATOM 634 O O . GLY A 1 83 ? 18.897 32.235 60.756 1.00 21.98 83 GLY A O 1
ATOM 635 N N . LEU A 1 84 ? 17.018 31.044 61.093 1.00 23.79 84 LEU A N 1
ATOM 636 C CA . LEU A 1 84 ? 16.796 31.572 62.438 1.00 22.74 84 LEU A CA 1
ATOM 637 C C . LEU A 1 84 ? 15.714 30.788 63.157 1.00 23.07 84 LEU A C 1
ATOM 638 O O . LEU A 1 84 ? 14.695 30.439 62.563 1.00 22.16 84 LEU A O 1
ATOM 643 N N . ASN A 1 85 ? 15.945 30.513 64.437 1.00 23.12 85 ASN A N 1
ATOM 644 C CA . ASN A 1 85 ? 14.985 29.785 65.254 1.00 22.34 85 ASN A CA 1
ATOM 645 C C . ASN A 1 85 ? 14.626 30.613 66.484 1.00 21.99 85 ASN A C 1
ATOM 646 O O . ASN A 1 85 ? 15.333 31.555 66.843 1.00 20.04 85 ASN A O 1
ATOM 651 N N . THR A 1 86 ? 13.500 30.263 67.102 1.00 21.24 86 THR A N 1
ATOM 652 C CA . THR A 1 86 ? 13.066 30.878 68.353 1.00 22.19 86 THR A CA 1
ATOM 653 C C . THR A 1 86 ? 12.752 29.664 69.219 1.00 22.16 86 THR A C 1
ATOM 654 O O . THR A 1 86 ? 12.037 28.749 68.790 1.00 22.41 86 THR A O 1
ATOM 658 N N . LEU A 1 87 ? 13.308 29.649 70.428 1.00 21.03 87 LEU A N 1
ATOM 659 C CA . LEU A 1 87 ? 13.128 28.529 71.347 1.00 20.57 87 LEU A CA 1
ATOM 660 C C . LEU A 1 87 ? 12.809 28.984 72.756 1.00 21.02 87 LEU A C 1
ATOM 661 O O . LEU A 1 87 ? 13.465 29.872 73.305 1.00 21.09 87 LEU A O 1
ATOM 666 N N . ASN A 1 88 ? 11.781 28.364 73.323 1.00 22.21 88 ASN A N 1
ATOM 667 C CA . ASN A 1 88 ? 11.333 28.642 74.683 1.00 21.00 88 ASN A CA 1
ATOM 668 C C . ASN A 1 88 ? 11.398 27.326 75.442 1.00 20.75 88 ASN A C 1
ATOM 669 O O . ASN A 1 88 ? 10.937 26.298 74.944 1.00 19.03 88 ASN A O 1
ATOM 674 N N . ASN A 1 89 ? 11.968 27.354 76.642 1.00 22.15 89 ASN A N 1
ATOM 675 C CA . ASN A 1 89 ? 12.087 26.143 77.448 1.00 22.44 89 ASN A CA 1
ATOM 676 C C . ASN A 1 89 ? 11.304 26.285 78.742 1.00 23.42 89 ASN A C 1
ATOM 677 O O . ASN A 1 89 ? 11.456 27.269 79.461 1.00 23.50 89 ASN A O 1
ATOM 682 N N . ASN A 1 90 ? 10.458 25.298 79.025 1.00 25.47 90 ASN A N 1
ATOM 683 C CA . ASN A 1 90 ? 9.646 25.300 80.235 1.00 27.47 90 ASN A CA 1
ATOM 684 C C . ASN A 1 90 ? 9.876 24.034 81.024 1.00 28.50 90 ASN A C 1
ATOM 685 O O . ASN A 1 90 ? 9.450 22.954 80.616 1.00 28.15 90 ASN A O 1
ATOM 690 N N . GLY A 1 91 ? 10.537 24.187 82.168 1.00 29.43 91 GLY A N 1
ATOM 691 C CA . GLY A 1 91 ? 10.850 23.054 83.016 1.00 31.06 91 GLY A CA 1
ATOM 692 C C . GLY A 1 91 ? 12.323 22.715 82.882 1.00 32.35 91 GLY A C 1
ATOM 693 O O . GLY A 1 91 ? 12.889 22.808 81.790 1.00 32.06 91 GLY A O 1
ATOM 694 N N . GLU A 1 92 ? 12.946 22.326 83.988 1.00 34.62 92 GLU A N 1
ATOM 695 C CA . GLU A 1 92 ? 14.362 21.972 83.983 1.00 36.91 92 GLU A CA 1
ATOM 696 C C . GLU A 1 92 ? 14.610 20.884 82.945 1.00 36.43 92 GLU A C 1
ATOM 697 O O . GLU A 1 92 ? 15.611 20.906 82.233 1.00 35.69 92 GLU A O 1
ATOM 703 N N . LYS A 1 93 ? 13.683 19.938 82.850 1.00 36.38 93 LYS A N 1
ATOM 704 C CA . LYS A 1 93 ? 13.832 18.840 81.904 1.00 37.26 93 LYS A CA 1
ATOM 705 C C . LYS A 1 93 ? 13.665 19.265 80.442 1.00 37.03 93 LYS A C 1
ATOM 706 O O . LYS A 1 93 ? 13.963 18.496 79.526 1.00 35.94 93 LYS A O 1
ATOM 712 N N . ALA A 1 94 ? 13.197 20.491 80.223 1.00 36.11 94 ALA A N 1
ATOM 713 C CA . ALA A 1 94 ? 13.008 21.002 78.870 1.00 34.31 94 ALA A CA 1
ATOM 714 C C . ALA A 1 94 ? 14.151 21.941 78.486 1.00 33.70 94 ALA A C 1
ATOM 715 O O . ALA A 1 94 ? 14.187 22.477 77.376 1.00 31.33 94 ALA A O 1
ATOM 717 N N . GLY A 1 95 ? 15.077 22.145 79.420 1.00 32.28 95 GLY A N 1
ATOM 718 C CA . GLY A 1 95 ? 16.218 23.006 79.162 1.00 31.00 95 GLY A CA 1
ATOM 719 C C . GLY A 1 95 ? 16.180 24.335 79.894 1.00 31.63 95 GLY A C 1
ATOM 720 O O . GLY A 1 95 ? 17.098 25.149 79.761 1.00 30.67 95 GLY A O 1
ATOM 721 N N . GLN A 1 96 ? 15.129 24.561 80.676 1.00 30.41 96 GLN A N 1
ATOM 722 C CA . GLN A 1 96 ? 15.008 25.818 81.404 1.00 30.48 96 GLN A CA 1
ATOM 723 C C . GLN A 1 96 ? 16.013 25.931 82.547 1.00 30.50 96 GLN A C 1
ATOM 724 O O . GLN A 1 96 ? 15.915 25.222 83.546 1.00 29.17 96 GLN A O 1
ATOM 730 N N . SER A 1 97 ? 16.977 26.835 82.374 1.00 31.37 97 SER A N 1
ATOM 731 C CA . SER A 1 97 ? 18.037 27.085 83.349 1.00 33.73 97 SER A CA 1
ATOM 732 C C . SER A 1 97 ? 17.724 28.277 84.260 1.00 33.22 97 SER A C 1
ATOM 733 O O . SER A 1 97 ? 18.119 28.293 85.423 1.00 34.49 97 SER A O 1
ATOM 736 N N . VAL A 1 98 ? 17.029 29.274 83.716 1.00 31.97 98 VAL A N 1
ATOM 737 C CA . VAL A 1 98 ? 16.629 30.468 84.459 1.00 28.72 98 VAL A CA 1
ATOM 738 C C . VAL A 1 98 ? 15.111 30.486 84.411 1.00 28.93 98 VAL A C 1
ATOM 739 O O . VAL A 1 98 ? 14.521 30.529 83.327 1.00 27.57 98 VAL A O 1
ATOM 743 N N . PHE A 1 99 ? 14.491 30.455 85.586 1.00 27.51 99 PHE A N 1
ATOM 744 C CA . PHE A 1 99 ? 13.037 30.419 85.699 1.00 30.22 99 PHE A CA 1
ATOM 745 C C . PHE A 1 99 ? 12.289 31.746 85.633 1.00 29.88 99 PHE A C 1
ATOM 746 O O . PHE A 1 99 ? 11.657 32.197 86.592 1.00 28.96 99 PHE A O 1
ATOM 754 N N . HIS A 1 100 ? 12.367 32.344 84.455 1.00 28.07 100 HIS A N 1
ATOM 755 C CA . HIS A 1 100 ? 11.720 33.589 84.129 1.00 26.55 100 HIS A CA 1
ATOM 756 C C . HIS A 1 100 ? 11.524 33.421 82.627 1.00 25.89 100 HIS A C 1
ATOM 757 O O . HIS A 1 100 ? 12.494 33.252 81.887 1.00 25.32 100 HIS A O 1
ATOM 764 N N . TYR A 1 101 ? 10.271 33.411 82.186 1.00 24.53 101 TYR A N 1
ATOM 765 C CA . TYR A 1 101 ? 9.983 33.226 80.772 1.00 23.97 101 TYR A CA 1
ATOM 766 C C . TYR A 1 101 ? 10.947 33.992 79.868 1.00 23.10 101 TYR A C 1
ATOM 767 O O . TYR A 1 101 ? 11.261 35.157 80.118 1.00 17.98 101 TYR A O 1
ATOM 776 N N . HIS A 1 102 ? 11.406 33.325 78.816 1.00 23.33 102 HIS A N 1
ATOM 777 C CA . HIS A 1 102 ? 12.328 33.928 77.864 1.00 26.73 102 HIS A CA 1
ATOM 778 C C . HIS A 1 102 ? 12.285 33.230 76.507 1.00 27.80 102 HIS A C 1
ATOM 779 O O . HIS A 1 102 ? 11.994 32.037 76.410 1.00 29.88 102 HIS A O 1
ATOM 786 N N . MET A 1 103 ? 12.547 33.994 75.455 1.00 28.52 103 MET A N 1
ATOM 787 C CA . MET A 1 103 ? 12.553 33.456 74.105 1.00 27.27 103 MET A CA 1
ATOM 788 C C . MET A 1 103 ? 13.967 33.557 73.541 1.00 25.43 103 MET A C 1
ATOM 789 O O . MET A 1 103 ? 14.564 34.640 73.499 1.00 21.79 103 MET A O 1
ATOM 794 N N . HIS A 1 104 ? 14.512 32.418 73.134 1.00 24.13 104 HIS A N 1
ATOM 795 C CA . HIS A 1 104 ? 15.839 32.400 72.543 1.00 22.42 104 HIS A CA 1
ATOM 796 C C . HIS A 1 104 ? 15.676 32.732 71.065 1.00 21.35 104 HIS A C 1
ATOM 797 O O . HIS A 1 104 ? 14.913 32.072 70.376 1.00 23.16 104 HIS A O 1
ATOM 804 N N . ILE A 1 105 ? 16.342 33.774 70.582 1.00 19.47 105 ILE A N 1
ATOM 805 C CA . ILE A 1 105 ? 16.285 34.064 69.156 1.00 19.37 105 ILE A CA 1
ATOM 806 C C . ILE A 1 105 ? 17.684 33.668 68.696 1.00 19.40 105 ILE A C 1
ATOM 807 O O . ILE A 1 105 ? 18.677 34.309 69.055 1.00 18.06 105 ILE A O 1
ATOM 812 N N . ILE A 1 106 ? 17.752 32.586 67.927 1.00 20.62 106 ILE A N 1
ATOM 813 C CA . ILE A 1 106 ? 19.025 32.043 67.466 1.00 19.99 106 ILE A CA 1
ATOM 814 C C . ILE A 1 106 ? 19.267 32.082 65.969 1.00 20.19 106 ILE A C 1
ATOM 815 O O . ILE A 1 106 ? 18.659 31.324 65.209 1.00 19.45 106 ILE A O 1
ATOM 820 N N . PRO A 1 107 ? 20.142 32.989 65.518 1.00 21.41 107 PRO A N 1
ATOM 821 C CA . PRO A 1 107 ? 20.418 33.039 64.080 1.00 23.50 107 PRO A CA 1
ATOM 822 C C . PRO A 1 107 ? 21.264 31.799 63.723 1.00 25.82 107 PRO A C 1
ATOM 823 O O . PRO A 1 107 ? 22.040 31.304 64.543 1.00 24.86 107 PRO A O 1
ATOM 827 N N . ARG A 1 108 ? 21.073 31.278 62.516 1.00 27.61 108 ARG A N 1
ATOM 828 C CA . ARG A 1 108 ? 21.799 30.102 62.055 1.00 28.84 108 ARG A CA 1
ATOM 829 C C . ARG A 1 108 ? 22.717 30.488 60.886 1.00 29.55 108 ARG A C 1
ATOM 830 O O . ARG A 1 108 ? 22.311 31.226 59.983 1.00 28.73 108 ARG A O 1
ATOM 838 N N . TYR A 1 109 ? 23.952 29.991 60.913 1.00 30.53 109 TYR A N 1
ATOM 839 C CA . TYR A 1 109 ? 24.923 30.285 59.866 1.00 31.96 109 TYR A CA 1
ATOM 840 C C . TYR A 1 109 ? 25.429 29.001 59.224 1.00 33.97 109 TYR A C 1
ATOM 841 O O . TYR A 1 109 ? 26.210 29.039 58.273 1.00 36.04 109 TYR A O 1
ATOM 850 N N . GLY A 1 110 ? 24.984 27.868 59.756 1.00 34.77 110 GLY A N 1
ATOM 851 C CA . GLY A 1 110 ? 25.388 26.584 59.219 1.00 36.33 110 GLY A CA 1
ATOM 852 C C . GLY A 1 110 ? 26.510 25.935 59.998 1.00 39.12 110 GLY A C 1
ATOM 853 O O . GLY A 1 110 ? 26.417 25.763 61.219 1.00 38.00 110 GLY A O 1
ATOM 854 N N . LYS A 1 111 ? 27.576 25.565 59.288 1.00 40.52 111 LYS A N 1
ATOM 855 C CA . LYS A 1 111 ? 28.727 24.928 59.921 1.00 41.94 111 LYS A CA 1
ATOM 856 C C . LYS A 1 111 ? 29.188 25.761 61.117 1.00 40.51 111 LYS A C 1
ATOM 857 O O . LYS A 1 111 ? 29.498 26.943 60.978 1.00 41.21 111 LYS A O 1
ATOM 863 N N . GLY A 1 112 ? 29.218 25.149 62.293 1.00 39.54 112 GLY A N 1
ATOM 864 C CA . GLY A 1 112 ? 29.658 25.872 63.472 1.00 38.39 112 GLY A CA 1
ATOM 865 C C . GLY A 1 112 ? 28.548 26.263 64.424 1.00 37.41 112 GLY A C 1
ATOM 866 O O . GLY A 1 112 ? 28.826 26.593 65.573 1.00 38.70 112 GLY A O 1
ATOM 867 N N . ASP A 1 113 ? 27.298 26.229 63.966 1.00 36.59 113 ASP A N 1
ATOM 868 C CA . ASP A 1 113 ? 26.175 26.593 64.828 1.00 34.08 113 ASP A CA 1
ATOM 869 C C . ASP A 1 113 ? 26.159 25.787 66.117 1.00 32.75 113 ASP A C 1
ATOM 870 O O . ASP A 1 113 ? 26.154 24.560 66.085 1.00 30.41 113 ASP A O 1
ATOM 875 N N . GLY A 1 114 ? 26.132 26.489 67.247 1.00 32.76 114 GLY A N 1
ATOM 876 C CA . GLY A 1 114 ? 26.103 25.818 68.530 1.00 31.37 114 GLY A CA 1
ATOM 877 C C . GLY A 1 114 ? 24.728 25.267 68.853 1.00 31.36 114 GLY A C 1
ATOM 878 O O . GLY A 1 114 ? 24.558 24.573 69.851 1.00 30.53 114 GLY A O 1
ATOM 879 N N . PHE A 1 115 ? 23.736 25.589 68.025 1.00 31.06 115 PHE A N 1
ATOM 880 C CA . PHE A 1 115 ? 22.386 25.086 68.245 1.00 29.65 115 PHE A CA 1
ATOM 881 C C . PHE A 1 115 ? 21.920 24.175 67.126 1.00 29.21 115 PHE A C 1
ATOM 882 O O . PHE A 1 115 ? 22.194 24.422 65.954 1.00 29.30 115 PHE A O 1
ATOM 890 N N . GLY A 1 116 ? 21.182 23.140 67.503 1.00 29.90 116 GLY A N 1
ATOM 891 C CA . GLY A 1 116 ? 20.665 22.202 66.532 1.00 30.68 116 GLY A CA 1
ATOM 892 C C . GLY A 1 116 ? 19.566 21.396 67.183 1.00 31.00 116 GLY A C 1
ATOM 893 O O . GLY A 1 116 ? 19.614 21.144 68.383 1.00 29.77 116 GLY A O 1
ATOM 894 N N . ALA A 1 117 ? 18.587 20.975 66.389 1.00 32.13 117 ALA A N 1
ATOM 895 C CA . ALA A 1 117 ? 17.455 20.222 66.901 1.00 34.17 117 ALA A CA 1
ATOM 896 C C . ALA A 1 117 ? 17.459 18.732 66.582 1.00 36.13 117 ALA A C 1
ATOM 897 O O . ALA A 1 117 ? 17.593 18.329 65.425 1.00 37.48 117 ALA A O 1
ATOM 899 N N . VAL A 1 118 ? 17.298 17.916 67.615 1.00 36.32 118 VAL A N 1
ATOM 900 C CA . VAL A 1 118 ? 17.229 16.476 67.433 1.00 36.48 11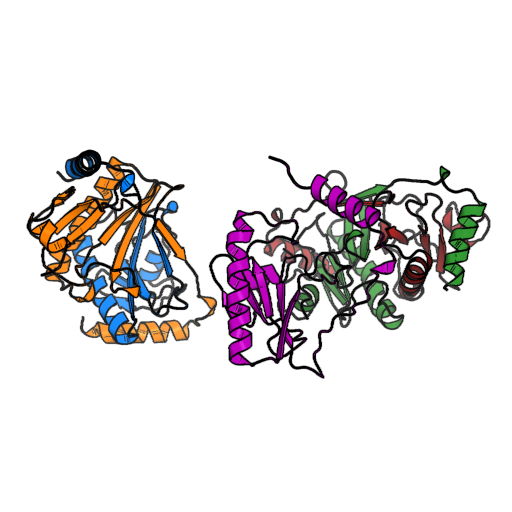8 VAL A CA 1
ATOM 901 C C . VAL A 1 118 ? 15.770 16.223 67.080 1.00 36.57 118 VAL A C 1
ATOM 902 O O . VAL A 1 118 ? 14.876 16.542 67.864 1.00 38.15 118 VAL A O 1
ATOM 906 N N . TRP A 1 119 ? 15.527 15.659 65.902 1.00 36.50 119 TRP A N 1
ATOM 907 C CA . TRP A 1 119 ? 14.163 15.407 65.452 1.00 37.53 119 TRP A CA 1
ATOM 908 C C . TRP A 1 119 ? 13.931 13.927 65.143 1.00 37.30 119 TRP A C 1
ATOM 909 O O . TRP A 1 119 ? 14.522 13.385 64.211 1.00 37.51 119 TRP A O 1
ATOM 920 N N . LYS A 1 120 ? 13.073 13.284 65.930 1.00 38.06 120 LYS A N 1
ATOM 921 C CA . LYS A 1 120 ? 12.750 11.872 65.741 1.00 38.69 120 LYS A CA 1
ATOM 922 C C . LYS A 1 120 ? 11.251 11.717 65.544 1.00 38.82 120 LYS A C 1
ATOM 923 O O . LYS A 1 120 ? 10.476 11.842 66.493 1.00 39.07 120 LYS A O 1
ATOM 929 N N . THR A 1 121 ? 10.851 11.441 64.307 1.00 38.59 121 THR A N 1
ATOM 930 C CA . THR A 1 121 ? 9.447 11.268 63.952 1.00 38.49 121 THR A CA 1
ATOM 931 C C . THR A 1 121 ? 8.920 9.910 64.394 1.00 38.58 121 THR A C 1
ATOM 932 O O . THR A 1 121 ? 9.653 8.922 64.393 1.00 39.94 121 THR A O 1
ATOM 936 N N . HIS A 1 122 ? 7.645 9.871 64.770 1.00 38.28 122 HIS A N 1
ATOM 937 C CA . HIS A 1 122 ? 7.004 8.642 65.230 1.00 37.31 122 HIS A CA 1
ATOM 938 C C . HIS A 1 122 ? 5.594 8.586 64.677 1.00 37.67 122 HIS A C 1
ATOM 939 O O . HIS A 1 122 ? 4.652 8.226 65.385 1.00 36.64 122 HIS A O 1
ATOM 946 N N . ALA A 1 123 ? 5.457 8.935 63.401 1.00 38.19 123 ALA A N 1
ATOM 947 C CA . ALA A 1 123 ? 4.154 8.947 62.744 1.00 39.42 123 ALA A CA 1
ATOM 948 C C . ALA A 1 123 ? 3.471 7.581 62.608 1.00 40.34 123 ALA A C 1
ATOM 949 O O . ALA A 1 123 ? 2.245 7.486 62.709 1.00 39.36 123 ALA A O 1
ATOM 951 N N . ASP A 1 124 ? 4.250 6.529 62.376 1.00 41.98 124 ASP A N 1
ATOM 952 C CA . ASP A 1 124 ? 3.669 5.195 62.230 1.00 43.59 124 ASP A CA 1
ATOM 953 C C . ASP A 1 124 ? 3.241 4.592 63.572 1.00 44.33 124 ASP A C 1
ATOM 954 O O . ASP A 1 124 ? 2.704 3.482 63.623 1.00 45.29 124 ASP A O 1
ATOM 959 N N . ASP A 1 125 ? 3.468 5.333 64.652 1.00 44.00 125 ASP A N 1
ATOM 960 C CA . ASP A 1 125 ? 3.112 4.880 65.992 1.00 43.76 125 ASP A CA 1
ATOM 961 C C . ASP A 1 125 ? 1.695 5.303 66.371 1.00 43.84 125 ASP A C 1
ATOM 962 O O . ASP A 1 125 ? 1.209 4.971 67.456 1.00 43.75 125 ASP A O 1
ATOM 967 N N . TYR A 1 126 ? 1.033 6.046 65.487 1.00 43.73 126 TYR A N 1
ATOM 968 C CA . TYR A 1 126 ? -0.328 6.504 65.760 1.00 42.57 126 TYR A CA 1
ATOM 969 C C . TYR A 1 126 ? -1.255 6.264 64.581 1.00 42.55 126 TYR A C 1
ATOM 970 O O . TYR A 1 126 ? -0.846 6.367 63.427 1.00 43.60 126 TYR A O 1
ATOM 979 N N . LYS A 1 127 ? -2.509 5.945 64.883 1.00 43.82 127 LYS A N 1
ATOM 980 C CA . LYS A 1 127 ? -3.513 5.716 63.852 1.00 44.10 127 LYS A CA 1
ATOM 981 C C . LYS A 1 127 ? -4.328 7.006 63.728 1.00 44.24 127 LYS A C 1
ATOM 982 O O . LYS A 1 127 ? -4.341 7.829 64.648 1.00 44.96 127 LYS A O 1
ATOM 988 N N . PRO A 1 128 ? -5.014 7.202 62.593 1.00 44.62 128 PRO A N 1
ATOM 989 C CA . PRO A 1 128 ? -5.816 8.416 62.394 1.00 45.15 128 PRO A CA 1
ATOM 990 C C . PRO A 1 128 ? -6.823 8.680 63.509 1.00 45.72 128 PRO A C 1
ATOM 991 O O . PRO A 1 128 ? -7.126 9.834 63.831 1.00 45.96 128 PRO A O 1
ATOM 995 N N . GLU A 1 129 ? -7.329 7.605 64.100 1.00 46.24 129 GLU A N 1
ATOM 996 C CA . GLU A 1 129 ? -8.304 7.702 65.179 1.00 47.17 129 GLU A CA 1
ATOM 997 C C . GLU A 1 129 ? -7.645 8.168 66.471 1.00 46.88 129 GLU A C 1
ATOM 998 O O . GLU A 1 129 ? -8.262 8.860 67.286 1.00 46.15 129 GLU A O 1
ATOM 1004 N N . ASP A 1 130 ? -6.386 7.782 66.652 1.00 46.33 130 ASP A N 1
ATOM 1005 C CA . ASP A 1 130 ? -5.629 8.152 67.847 1.00 46.38 130 ASP A CA 1
ATOM 1006 C C . ASP A 1 130 ? -5.352 9.652 67.880 1.00 45.64 130 ASP A C 1
ATOM 1007 O O . ASP A 1 130 ? -5.411 10.287 68.937 1.00 46.08 130 ASP A O 1
ATOM 1012 N N . LEU A 1 131 ? -5.046 10.208 6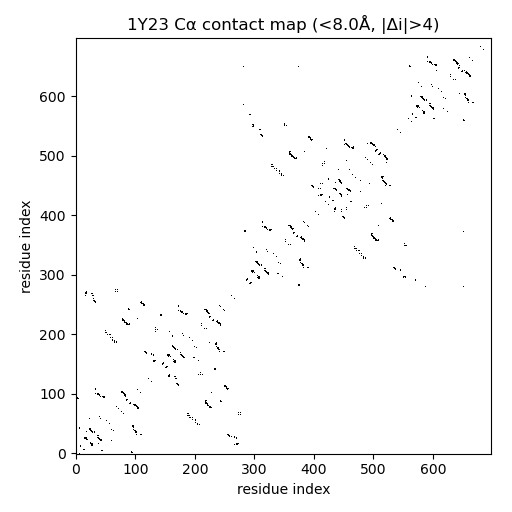6.713 1.00 43.67 131 LEU A N 1
ATOM 1013 C CA . LEU A 1 131 ? -4.768 11.628 66.600 1.00 42.35 131 LEU A CA 1
ATOM 1014 C C . LEU A 1 131 ? -6.032 12.399 66.943 1.00 42.82 131 LEU A C 1
ATOM 1015 O O . LEU A 1 131 ? -5.984 13.466 67.559 1.00 43.14 131 LEU A O 1
ATOM 1020 N N . GLN A 1 132 ? -7.169 11.845 66.543 1.00 42.99 132 GLN A N 1
ATOM 1021 C CA . GLN A 1 132 ? -8.451 12.474 66.813 1.00 44.48 132 GLN A CA 1
ATOM 1022 C C . GLN A 1 132 ? -8.717 12.480 68.316 1.00 44.51 132 GLN A C 1
ATOM 1023 O O . GLN A 1 132 ? -9.177 13.479 68.874 1.00 44.16 132 GLN A O 1
ATOM 1029 N N . ASN A 1 133 ? -8.415 11.362 68.971 1.00 44.81 133 ASN A N 1
ATOM 1030 C CA . ASN A 1 133 ? -8.623 11.248 70.407 1.00 44.81 133 ASN A CA 1
ATOM 1031 C C . ASN A 1 133 ? -7.692 12.182 71.171 1.00 44.46 133 ASN A C 1
ATOM 1032 O O . ASN A 1 133 ? -8.119 12.882 72.092 1.00 43.92 133 ASN A O 1
ATOM 1037 N N . ILE A 1 134 ? -6.418 12.191 70.787 1.00 43.42 134 ILE A N 1
ATOM 1038 C CA . ILE A 1 134 ? -5.427 13.039 71.447 1.00 42.66 134 ILE A CA 1
ATOM 1039 C C . ILE A 1 134 ? -5.761 14.512 71.278 1.00 42.29 134 ILE A C 1
ATOM 1040 O O . ILE A 1 134 ? -5.676 15.287 72.233 1.00 42.44 134 ILE A O 1
ATOM 1045 N N . SER A 1 135 ? -6.136 14.895 70.058 1.00 42.02 135 SER A N 1
ATOM 1046 C CA . SER A 1 135 ? -6.477 16.284 69.779 1.00 42.49 135 SER A CA 1
ATOM 1047 C C . SER A 1 135 ? -7.754 16.676 70.525 1.00 42.67 135 SER A C 1
ATOM 1048 O O . SER A 1 135 ? -7.783 17.679 71.246 1.00 42.48 135 SER A O 1
ATOM 1051 N N . SER A 1 136 ? -8.804 15.876 70.371 1.00 42.75 136 SER A N 1
ATOM 1052 C CA . SER A 1 136 ? -10.065 16.162 71.045 1.00 42.85 136 SER A CA 1
ATOM 1053 C C . SER A 1 136 ? -9.853 16.354 72.550 1.00 41.83 136 SER A C 1
ATOM 1054 O O . SER A 1 136 ? -10.363 17.308 73.143 1.00 42.05 136 SER A O 1
ATOM 1057 N N . SER A 1 137 ? -9.093 15.457 73.166 1.00 40.82 137 SER A N 1
ATOM 1058 C CA . SER A 1 137 ? -8.828 15.558 74.597 1.00 40.61 137 SER A CA 1
ATOM 1059 C C . SER A 1 137 ? -8.282 16.938 74.964 1.00 40.40 137 SER A C 1
ATOM 1060 O O . SER A 1 137 ? -8.732 17.557 75.935 1.00 41.39 137 SER A O 1
ATOM 1063 N N . ILE A 1 138 ? -7.313 17.413 74.183 1.00 38.29 138 ILE A N 1
ATOM 1064 C CA . ILE A 1 138 ? -6.689 18.719 74.415 1.00 36.41 138 ILE A CA 1
ATOM 1065 C C . ILE A 1 138 ? -7.702 19.850 74.220 1.00 35.66 138 ILE A C 1
ATOM 1066 O O . ILE A 1 138 ? -7.786 20.762 75.037 1.00 34.77 138 ILE A O 1
ATOM 1071 N N . ALA A 1 139 ? -8.465 19.759 73.133 1.00 35.71 139 ALA A N 1
ATOM 1072 C CA . ALA A 1 139 ? -9.477 20.745 72.785 1.00 37.03 139 ALA A CA 1
ATOM 1073 C C . ALA A 1 139 ? -10.578 20.891 73.835 1.00 38.25 139 ALA A C 1
ATOM 1074 O O . ALA A 1 139 ? -11.244 21.925 73.902 1.00 38.88 139 ALA A O 1
ATOM 1076 N N . LYS A 1 140 ? -10.778 19.862 74.650 1.00 39.20 140 LYS A N 1
ATOM 1077 C CA . LYS A 1 140 ? -11.813 19.919 75.668 1.00 41.18 140 LYS A CA 1
ATOM 1078 C C . LYS A 1 140 ? -11.530 20.986 76.707 1.00 42.49 140 LYS A C 1
ATOM 1079 O O . LYS A 1 140 ? -12.434 21.706 77.136 1.00 42.68 140 LYS A O 1
ATOM 1085 N N . ARG A 1 141 ? -10.269 21.096 77.108 1.00 42.94 141 ARG A N 1
ATOM 1086 C CA . ARG A 1 141 ? -9.877 22.080 78.110 1.00 43.68 141 ARG A CA 1
ATOM 1087 C C . ARG A 1 141 ? -9.910 23.484 77.514 1.00 44.54 141 ARG A C 1
ATOM 1088 O O . ARG A 1 141 ? -10.190 24.458 78.212 1.00 45.09 141 ARG A O 1
ATOM 1096 N N . LEU A 1 142 ? -9.636 23.580 76.217 1.00 45.55 142 LEU A N 1
ATOM 1097 C CA . LEU A 1 142 ? -9.637 24.867 75.530 1.00 46.34 142 LEU A CA 1
ATOM 1098 C C . LEU A 1 142 ? -11.059 25.366 75.274 1.00 48.62 142 LEU A C 1
ATOM 1099 O O . LEU A 1 142 ? -11.339 25.995 74.255 1.00 49.82 142 LEU A O 1
ATOM 1104 N N . ALA A 1 143 ? -11.951 25.068 76.214 1.00 50.28 143 ALA A N 1
ATOM 1105 C CA . ALA A 1 143 ? -13.356 25.467 76.130 1.00 51.83 143 ALA A CA 1
ATOM 1106 C C . ALA A 1 143 ? -14.077 25.139 77.438 1.00 53.27 143 ALA A C 1
ATOM 1107 O O . ALA A 1 143 ? -14.610 26.072 78.078 1.00 54.77 143 ALA A O 1
ATOM 1109 N N . GLU B 1 5 ? -0.671 28.217 45.215 1.00 47.30 5 GLU B N 1
ATOM 1110 C CA . GLU B 1 5 ? -0.535 27.973 46.686 1.00 45.85 5 GLU B CA 1
ATOM 1111 C C . GLU B 1 5 ? -0.250 26.506 46.976 1.00 45.19 5 GLU B C 1
ATOM 1112 O O . GLU B 1 5 ? -1.169 25.738 47.277 1.00 46.66 5 GLU B O 1
ATOM 1118 N N . ASN B 1 6 ? 1.019 26.117 46.884 1.00 43.24 6 ASN B N 1
ATOM 1119 C CA . ASN B 1 6 ? 1.411 24.735 47.155 1.00 41.47 6 ASN B CA 1
ATOM 1120 C C . ASN B 1 6 ? 1.780 24.584 48.630 1.00 38.15 6 ASN B C 1
ATOM 1121 O O . ASN B 1 6 ? 2.732 23.881 48.971 1.00 35.84 6 ASN B O 1
ATOM 1126 N N . CYS B 1 7 ? 1.010 25.245 49.493 1.00 35.67 7 CYS B N 1
ATOM 1127 C CA . CYS B 1 7 ? 1.235 25.217 50.935 1.00 32.69 7 CYS B CA 1
ATOM 1128 C C . CYS B 1 7 ? 0.336 24.207 51.628 1.00 32.01 7 CYS B C 1
ATOM 1129 O O . CYS B 1 7 ? -0.884 24.338 51.608 1.00 32.02 7 CYS B O 1
ATOM 1132 N N . ILE B 1 8 ? 0.941 23.209 52.261 1.00 32.23 8 ILE B N 1
ATOM 1133 C CA . ILE B 1 8 ? 0.172 22.180 52.946 1.00 30.38 8 ILE B CA 1
ATOM 1134 C C . ILE B 1 8 ? -0.653 22.721 54.120 1.00 30.81 8 ILE B C 1
ATOM 1135 O O . ILE B 1 8 ? -1.706 22.169 54.449 1.00 29.39 8 ILE B O 1
ATOM 1140 N N . PHE B 1 9 ? -0.178 23.794 54.752 1.00 30.53 9 PHE B N 1
ATOM 1141 C CA . PHE B 1 9 ? -0.894 24.377 55.893 1.00 31.25 9 PHE B CA 1
ATOM 1142 C C . PHE B 1 9 ? -2.111 25.197 55.478 1.00 30.61 9 PHE B C 1
ATOM 1143 O O . PHE B 1 9 ? -3.098 25.270 56.211 1.00 31.08 9 PHE B O 1
ATOM 1151 N N . CYS B 1 10 ? -2.034 25.827 54.313 1.00 31.35 10 CYS B N 1
ATOM 1152 C CA . CYS B 1 10 ? -3.160 26.602 53.821 1.00 31.71 10 CYS B CA 1
ATOM 1153 C C . CYS B 1 10 ? -4.281 25.636 53.448 1.00 32.27 10 CYS B C 1
ATOM 1154 O O . CYS B 1 10 ? -5.459 25.951 53.605 1.00 33.66 10 CYS B O 1
ATOM 1157 N N . LYS B 1 11 ? -3.912 24.452 52.968 1.00 33.37 11 LYS B N 1
ATOM 1158 C CA . LYS B 1 11 ? -4.906 23.451 52.587 1.00 34.86 11 LYS B CA 1
ATOM 1159 C C . LYS B 1 11 ? -5.540 22.825 53.831 1.00 34.34 11 LYS B C 1
ATOM 1160 O O . LYS B 1 11 ? -6.669 22.345 53.776 1.00 34.50 11 LYS B O 1
ATOM 1166 N N . ILE B 1 12 ? -4.810 22.817 54.945 1.00 33.03 12 ILE B N 1
ATOM 1167 C CA . ILE B 1 12 ? -5.354 22.284 56.187 1.00 33.28 12 ILE B CA 1
ATOM 1168 C C . ILE B 1 12 ? -6.302 23.339 56.763 1.00 33.90 12 ILE B C 1
ATOM 1169 O O . ILE B 1 12 ? -7.318 23.008 57.371 1.00 34.96 12 ILE B O 1
ATOM 1174 N N . ILE B 1 13 ? -5.965 24.610 56.567 1.00 33.47 13 ILE B N 1
ATOM 1175 C CA . ILE B 1 13 ? -6.800 25.707 57.052 1.00 33.35 13 ILE B CA 1
ATOM 1176 C C . ILE B 1 13 ? -8.084 25.742 56.218 1.00 34.35 13 ILE B C 1
ATOM 1177 O O . ILE B 1 13 ? -9.168 25.992 56.737 1.00 33.81 13 ILE B O 1
ATOM 1182 N N . ALA B 1 14 ? -7.933 25.475 54.921 1.00 35.33 14 ALA B N 1
ATOM 1183 C CA . ALA B 1 14 ? -9.036 25.468 53.971 1.00 35.75 14 ALA B CA 1
ATOM 1184 C C . ALA B 1 14 ? -9.831 24.160 54.023 1.00 36.16 14 ALA B C 1
ATOM 1185 O O . ALA B 1 14 ? -10.794 23.982 53.279 1.00 37.12 14 ALA B O 1
ATOM 1187 N N . GLY B 1 15 ? -9.417 23.246 54.892 1.00 36.72 15 GLY B N 1
ATOM 1188 C CA . GLY B 1 15 ? -10.115 21.981 55.018 1.00 36.56 15 GLY B CA 1
ATOM 1189 C C . GLY B 1 15 ? -9.848 20.953 53.931 1.00 36.98 15 GLY B C 1
ATOM 1190 O O . GLY B 1 15 ? -10.309 19.813 54.041 1.00 38.39 15 GLY B O 1
ATOM 1191 N N . ASP B 1 16 ? -9.120 21.330 52.882 1.00 35.62 16 ASP B N 1
ATOM 1192 C CA . ASP B 1 16 ? -8.815 20.396 51.795 1.00 36.08 16 ASP B CA 1
ATOM 1193 C C . ASP B 1 16 ? -8.069 19.145 52.272 1.00 35.83 16 ASP B C 1
ATOM 1194 O O . ASP B 1 16 ? -8.116 18.099 51.619 1.00 35.84 16 ASP B O 1
ATOM 1199 N N . ILE B 1 17 ? -7.371 19.267 53.399 1.00 36.46 17 ILE B N 1
ATOM 1200 C CA . ILE B 1 17 ? -6.608 18.167 53.995 1.00 35.77 17 ILE B CA 1
ATOM 1201 C C . ILE B 1 17 ? -7.084 18.015 55.437 1.00 35.04 17 ILE B C 1
ATOM 1202 O O . ILE B 1 17 ? -7.152 18.993 56.176 1.00 36.13 17 ILE B O 1
ATOM 1207 N N . PRO B 1 18 ? -7.412 16.783 55.859 1.00 35.05 18 PRO B N 1
ATOM 1208 C CA . PRO B 1 18 ? -7.883 16.538 57.225 1.00 34.00 18 PRO B CA 1
ATOM 1209 C C . PRO B 1 18 ? -6.802 16.823 58.261 1.00 33.77 18 PRO B C 1
ATOM 1210 O O . PRO B 1 18 ? -5.614 16.743 57.959 1.00 33.82 18 PRO B O 1
ATOM 1214 N N . SER B 1 19 ? -7.218 17.161 59.477 1.00 33.54 19 SER B N 1
ATOM 1215 C CA . SER B 1 19 ? -6.275 17.444 60.557 1.00 33.81 19 SER B CA 1
ATOM 1216 C C . SER B 1 19 ? -6.893 17.163 61.920 1.00 33.62 19 SER B C 1
ATOM 1217 O O . SER B 1 19 ? -8.114 17.120 62.063 1.00 35.30 19 SER B O 1
ATOM 1220 N N . ALA B 1 20 ? -6.044 16.946 62.917 1.00 34.30 20 ALA B N 1
ATOM 1221 C CA . ALA B 1 20 ? -6.508 16.695 64.278 1.00 32.79 20 ALA B CA 1
ATOM 1222 C C . ALA B 1 20 ? -6.414 18.044 64.987 1.00 32.78 20 ALA B C 1
ATOM 1223 O O . ALA B 1 20 ? -5.368 18.393 65.543 1.00 29.22 20 ALA B O 1
ATOM 1225 N N . LYS B 1 21 ? -7.513 18.799 64.940 1.00 33.25 21 LYS B N 1
ATOM 1226 C CA . LYS B 1 21 ? -7.589 20.136 65.534 1.00 34.51 21 LYS B CA 1
ATOM 1227 C C . LYS B 1 21 ? -7.662 20.165 67.058 1.00 35.15 21 LYS B C 1
ATOM 1228 O O . LYS B 1 21 ? -8.302 19.321 67.682 1.00 36.14 21 LYS B O 1
ATOM 1234 N N . VAL B 1 22 ? -6.999 21.146 67.657 1.00 34.41 22 VAL B N 1
ATOM 1235 C CA . VAL B 1 22 ? -7.010 21.269 69.104 1.00 33.97 22 VAL B CA 1
ATOM 1236 C C . VAL B 1 22 ? -7.494 22.651 69.499 1.00 33.84 22 VAL B C 1
ATOM 1237 O O . VAL B 1 22 ? -8.021 22.855 70.594 1.00 33.08 22 VAL B O 1
ATOM 1241 N N . TYR B 1 23 ? -7.324 23.600 68.591 1.00 33.79 23 TYR B N 1
ATOM 1242 C CA . TYR B 1 23 ? -7.753 24.956 68.846 1.00 32.77 23 TYR B CA 1
ATOM 1243 C C . TYR B 1 23 ? -7.995 25.680 67.544 1.00 32.46 23 TYR B C 1
ATOM 1244 O O . TYR B 1 23 ? -7.318 25.427 66.549 1.00 33.20 23 TYR B O 1
ATOM 1253 N N . GLU B 1 24 ? -8.974 26.578 67.557 1.00 32.41 24 GLU B N 1
ATOM 1254 C CA . GLU B 1 24 ? -9.296 27.369 66.384 1.00 32.35 24 GLU B CA 1
ATOM 1255 C C . GLU B 1 24 ? -10.166 28.581 66.691 1.00 34.19 24 GLU B C 1
ATOM 1256 O O . GLU B 1 24 ? -11.122 28.498 67.469 1.00 34.01 24 GLU B O 1
ATOM 1262 N N . ASP B 1 25 ? -9.802 29.715 66.088 1.00 34.58 25 ASP B N 1
ATOM 1263 C CA . ASP B 1 25 ? -10.559 30.961 66.208 1.00 33.04 25 ASP B CA 1
ATOM 1264 C C . ASP B 1 25 ? -10.492 31.674 64.866 1.00 32.10 25 ASP B C 1
ATOM 1265 O O . ASP B 1 25 ? -10.180 31.060 63.846 1.00 32.78 25 ASP B O 1
ATOM 1270 N N . GLU B 1 26 ? -10.778 32.966 64.867 1.00 31.79 26 GLU B N 1
ATOM 1271 C CA . GLU B 1 26 ? -10.785 33.744 63.638 1.00 31.22 26 GLU B CA 1
ATOM 1272 C C . GLU B 1 26 ? -9.440 33.881 62.909 1.00 29.73 26 GLU B C 1
ATOM 1273 O O . GLU B 1 26 ? -9.399 33.913 61.677 1.00 29.16 26 GLU B O 1
ATOM 1279 N N . HIS B 1 27 ? -8.342 33.939 63.654 1.00 28.46 27 HIS B N 1
ATOM 1280 C CA . HIS B 1 27 ? -7.030 34.119 63.035 1.00 28.22 27 HIS B CA 1
ATOM 1281 C C . HIS B 1 27 ? -6.029 33.003 63.282 1.00 27.73 27 HIS B C 1
ATOM 1282 O O . HIS B 1 27 ? -4.987 32.944 62.634 1.00 28.15 27 HIS B O 1
ATOM 1289 N N . VAL B 1 28 ? -6.344 32.118 64.215 1.00 26.96 28 VAL B N 1
ATOM 1290 C CA . VAL B 1 28 ? -5.434 31.041 64.546 1.00 27.06 28 VAL B CA 1
ATOM 1291 C C . VAL B 1 28 ? -6.021 29.646 64.359 1.00 28.13 28 VAL B C 1
ATOM 1292 O O . VAL B 1 28 ? -7.229 29.444 64.460 1.00 29.06 28 VAL B O 1
ATOM 1296 N N . LEU B 1 29 ? -5.145 28.691 64.074 1.00 27.18 29 LEU B N 1
ATOM 1297 C CA . LEU B 1 29 ? -5.529 27.304 63.914 1.00 28.05 29 LEU B CA 1
ATOM 1298 C C . LEU B 1 29 ? -4.393 26.444 64.461 1.00 29.95 29 LEU B C 1
ATOM 1299 O O . LEU B 1 29 ? -3.228 26.597 64.067 1.00 30.13 29 LEU B O 1
ATOM 1304 N N . ALA B 1 30 ? -4.745 25.557 65.388 1.00 28.18 30 ALA B N 1
ATOM 1305 C CA . ALA B 1 30 ? -3.793 24.642 66.004 1.00 27.14 30 ALA B CA 1
ATOM 1306 C C . ALA B 1 30 ? -4.229 23.201 65.723 1.00 28.20 30 ALA B C 1
ATOM 1307 O O . ALA B 1 30 ? -5.423 22.888 65.718 1.00 27.63 30 ALA B O 1
ATOM 1309 N N . PHE B 1 31 ? -3.252 22.334 65.480 1.00 28.71 31 PHE B N 1
ATOM 1310 C CA . PHE B 1 31 ? -3.515 20.931 65.181 1.00 29.68 31 PHE B CA 1
ATOM 1311 C C . PHE B 1 31 ? -2.284 20.063 65.420 1.00 29.51 31 PHE B C 1
ATOM 1312 O O . PHE B 1 31 ? -1.148 20.535 65.347 1.00 28.38 31 PHE B O 1
ATOM 1320 N N . LEU B 1 32 ? -2.521 18.788 65.708 1.00 30.21 32 LEU B N 1
ATOM 1321 C CA . LEU B 1 32 ? -1.442 17.847 65.970 1.00 31.66 32 LEU B CA 1
ATOM 1322 C C . LEU B 1 32 ? -0.498 17.663 64.778 1.00 31.16 32 LEU B C 1
ATOM 1323 O O . LEU B 1 32 ? -0.932 17.644 63.624 1.00 31.06 32 LEU B O 1
ATOM 1328 N N . ASP B 1 33 ? 0.800 17.565 65.051 1.00 31.56 33 ASP B N 1
ATOM 1329 C CA . ASP B 1 33 ? 1.773 17.335 63.980 1.00 33.42 33 ASP B CA 1
ATOM 1330 C C . ASP B 1 33 ? 1.773 15.816 63.831 1.00 34.10 33 ASP B C 1
ATOM 1331 O O . ASP B 1 33 ? 2.011 15.102 64.804 1.00 34.52 33 ASP B O 1
ATOM 1336 N N . ILE B 1 34 ? 1.505 15.318 62.630 1.00 34.38 34 ILE B N 1
ATOM 1337 C CA . ILE B 1 34 ? 1.456 13.874 62.416 1.00 37.30 34 ILE B CA 1
ATOM 1338 C C . ILE B 1 34 ? 2.784 13.181 62.709 1.00 37.17 34 ILE B C 1
ATOM 1339 O O . ILE B 1 34 ? 2.838 11.962 62.827 1.00 38.50 34 ILE B O 1
ATOM 1344 N N . SER B 1 35 ? 3.851 13.968 62.834 1.00 38.61 35 SER B N 1
ATOM 1345 C CA . SER B 1 35 ? 5.179 13.430 63.134 1.00 37.52 35 SER B CA 1
ATOM 1346 C C . SER B 1 35 ? 5.240 13.011 64.602 1.00 36.83 35 SER B C 1
ATOM 1347 O O . SER B 1 35 ? 6.007 12.119 64.977 1.00 37.43 35 SER B O 1
ATOM 1350 N N . GLN B 1 36 ? 4.420 13.664 65.422 1.00 35.71 36 GLN B N 1
ATOM 1351 C CA . GLN B 1 36 ? 4.355 13.404 66.859 1.00 33.86 36 GLN B CA 1
ATOM 1352 C C . GLN B 1 36 ? 5.714 13.111 67.494 1.00 35.45 36 GLN B C 1
ATOM 1353 O O . GLN B 1 36 ? 5.954 11.998 67.965 1.00 36.44 36 GLN B O 1
ATOM 1359 N N . VAL B 1 37 ? 6.603 14.101 67.499 1.00 34.99 37 VAL B N 1
ATOM 1360 C CA . VAL B 1 37 ? 7.919 13.941 68.109 1.00 34.76 37 VAL B CA 1
ATOM 1361 C C . VAL B 1 37 ? 7.700 13.381 69.507 1.00 34.76 37 VAL B C 1
ATOM 1362 O O . VAL B 1 37 ? 8.495 12.590 70.013 1.00 35.87 37 VAL B O 1
ATOM 1366 N N . THR B 1 38 ? 6.617 13.827 70.129 1.00 34.05 38 THR B N 1
ATOM 1367 C CA . THR B 1 38 ? 6.226 13.367 71.452 1.00 33.64 38 THR B CA 1
ATOM 1368 C C . THR B 1 38 ? 4.705 13.379 71.434 1.00 34.39 38 THR B C 1
ATOM 1369 O O . THR B 1 38 ? 4.097 14.039 70.592 1.00 35.39 38 THR B O 1
ATOM 1373 N N . LYS B 1 39 ? 4.090 12.629 72.339 1.00 35.08 39 LYS B N 1
ATOM 1374 C CA . LYS B 1 39 ? 2.639 12.570 72.407 1.00 35.25 39 LYS B CA 1
ATOM 1375 C C . LYS B 1 39 ? 2.100 13.956 72.757 1.00 35.79 39 LYS B C 1
ATOM 1376 O O . LYS B 1 39 ? 2.367 14.483 73.840 1.00 34.54 39 LYS B O 1
ATOM 1382 N N . GLY B 1 40 ? 1.353 14.543 71.827 1.00 35.01 40 GLY B N 1
ATOM 1383 C CA . GLY B 1 40 ? 0.786 15.863 72.044 1.00 35.39 40 GLY B CA 1
ATOM 1384 C C . GLY B 1 40 ? 1.434 16.939 71.182 1.00 34.67 40 GLY B C 1
ATOM 1385 O O . GLY B 1 40 ? 1.084 18.115 71.278 1.00 36.24 40 GLY B O 1
ATOM 1386 N N . HIS B 1 41 ? 2.380 16.534 70.341 1.00 33.38 41 HIS B N 1
ATOM 1387 C CA . HIS B 1 41 ? 3.088 17.447 69.448 1.00 31.69 41 HIS B CA 1
ATOM 1388 C C . HIS B 1 41 ? 2.081 18.265 68.644 1.00 30.29 41 HIS B C 1
ATOM 1389 O O . HIS B 1 41 ? 1.395 17.739 67.766 1.00 28.37 41 HIS B O 1
ATOM 1396 N N . THR B 1 42 ? 2.001 19.558 68.948 1.00 28.89 42 THR B N 1
ATOM 1397 C CA . THR B 1 42 ? 1.050 20.446 68.284 1.00 27.55 42 THR B CA 1
ATOM 1398 C C . THR B 1 42 ? 1.663 21.551 67.418 1.00 27.71 42 THR B C 1
ATOM 1399 O O . THR B 1 42 ? 2.734 22.076 67.721 1.00 26.24 42 THR B O 1
ATOM 1403 N N . LEU B 1 43 ? 0.966 21.896 66.340 1.00 27.14 43 LEU B N 1
ATOM 1404 C CA . LEU B 1 43 ? 1.385 22.981 65.458 1.00 26.70 43 LEU B CA 1
ATOM 1405 C C . LEU B 1 43 ? 0.381 24.118 65.601 1.00 27.12 43 LEU B C 1
ATOM 1406 O O . LEU B 1 43 ? -0.821 23.913 65.441 1.00 25.44 43 LEU B O 1
ATOM 1411 N N . VAL B 1 44 ? 0.878 25.310 65.914 1.00 26.04 44 VAL B N 1
ATOM 1412 C CA . VAL B 1 44 ? 0.026 26.480 66.067 1.00 25.69 44 VAL B CA 1
ATOM 1413 C C . VAL B 1 44 ? 0.401 27.438 64.948 1.00 26.76 44 VAL B C 1
ATOM 1414 O O . VAL B 1 44 ? 1.526 27.952 64.895 1.00 27.89 44 VAL B O 1
ATOM 1418 N N . ILE B 1 45 ? -0.540 27.670 64.046 1.00 26.64 45 ILE B N 1
ATOM 1419 C CA . ILE B 1 45 ? -0.285 28.552 62.924 1.00 27.50 45 ILE B CA 1
ATOM 1420 C C . ILE B 1 45 ? -1.390 29.586 62.753 1.00 27.91 45 ILE B C 1
ATOM 1421 O O . ILE B 1 45 ? -2.505 29.396 63.226 1.00 27.27 45 ILE B O 1
ATOM 1426 N N . PRO B 1 46 ? -1.076 30.719 62.104 1.00 28.91 46 PRO B N 1
ATOM 1427 C CA . PRO B 1 46 ? -2.065 31.774 61.864 1.00 28.13 46 PRO B CA 1
ATOM 1428 C C . PRO B 1 46 ? -2.735 31.395 60.550 1.00 28.17 46 PRO B C 1
ATOM 1429 O O . PRO B 1 46 ? -2.105 30.761 59.712 1.00 27.48 46 PRO B O 1
ATOM 1433 N N . LYS B 1 47 ? -3.997 31.759 60.365 1.00 30.62 47 LYS B N 1
ATOM 1434 C CA . LYS B 1 47 ? -4.678 31.420 59.125 1.00 31.25 47 LYS B CA 1
ATOM 1435 C C . LYS B 1 47 ? -4.119 32.265 57.988 1.00 31.79 47 LYS B C 1
ATOM 1436 O O . LYS B 1 47 ? -4.091 31.829 56.841 1.00 32.02 47 LYS B O 1
ATOM 1442 N N . THR B 1 48 ? -3.672 33.477 58.303 1.00 31.79 48 THR B N 1
ATOM 1443 C CA . THR B 1 48 ? -3.095 34.348 57.286 1.00 32.93 48 THR B CA 1
ATOM 1444 C C . THR B 1 48 ? -1.814 33.671 56.796 1.00 32.75 48 THR B C 1
ATOM 1445 O O . THR B 1 48 ? -1.039 33.163 57.605 1.00 31.02 48 THR B O 1
ATOM 1449 N N . HIS B 1 49 ? -1.586 33.645 55.487 1.00 32.45 49 HIS B N 1
ATOM 1450 C CA . HIS B 1 49 ? -0.376 33.010 54.986 1.00 33.05 49 HIS B CA 1
ATOM 1451 C C . HIS B 1 49 ? 0.826 33.921 55.192 1.00 31.95 49 HIS B C 1
ATOM 1452 O O . HIS B 1 49 ? 1.085 34.827 54.405 1.00 30.78 49 HIS B O 1
ATOM 1459 N N . ILE B 1 50 ? 1.537 33.685 56.286 1.00 32.54 50 ILE B N 1
ATOM 1460 C CA . ILE B 1 50 ? 2.735 34.440 56.611 1.00 32.56 50 ILE B CA 1
ATOM 1461 C C . ILE B 1 50 ? 3.866 33.411 56.484 1.00 31.24 50 ILE B C 1
ATOM 1462 O O . ILE B 1 50 ? 3.831 32.365 57.131 1.00 30.03 50 ILE B O 1
ATOM 1467 N N . GLU B 1 51 ? 4.853 33.699 55.636 1.00 30.68 51 GLU B N 1
ATOM 1468 C CA . GLU B 1 51 ? 5.970 32.779 55.406 1.00 30.31 51 GLU B CA 1
ATOM 1469 C C . GLU B 1 51 ? 6.807 32.461 56.623 1.00 28.90 51 GLU B C 1
ATOM 1470 O O . GLU B 1 51 ? 7.117 31.302 56.894 1.00 26.88 51 GLU B O 1
ATOM 1476 N N . ASN B 1 52 ? 7.198 33.502 57.344 1.00 27.05 52 ASN B N 1
ATOM 1477 C CA . ASN B 1 52 ? 8.069 33.315 58.488 1.00 24.37 52 ASN B CA 1
ATOM 1478 C C . ASN B 1 52 ? 7.827 34.343 59.577 1.00 23.37 52 ASN B C 1
ATOM 1479 O O . ASN B 1 52 ? 6.946 35.190 59.459 1.00 24.51 52 ASN B O 1
ATOM 1484 N N . VAL B 1 53 ? 8.636 34.286 60.626 1.00 20.87 53 VAL B N 1
ATOM 1485 C CA . VAL B 1 53 ? 8.466 35.201 61.738 1.00 20.97 53 VAL B CA 1
ATOM 1486 C C . VAL B 1 53 ? 8.714 36.666 61.359 1.00 20.97 53 VAL B C 1
ATOM 1487 O O . VAL B 1 53 ? 8.181 37.567 62.006 1.00 21.32 53 VAL B O 1
ATOM 1491 N N . TYR B 1 54 ? 9.484 36.897 60.296 1.00 19.37 54 TYR B N 1
ATOM 1492 C CA . TYR B 1 54 ? 9.809 38.252 59.835 1.00 20.13 54 TYR B CA 1
ATOM 1493 C C . TYR B 1 54 ? 8.618 39.052 59.304 1.00 20.38 54 TYR B C 1
ATOM 1494 O O . TYR B 1 54 ? 8.572 40.280 59.441 1.00 19.94 54 TYR B O 1
ATOM 1503 N N . GLU B 1 55 ? 7.671 38.350 58.690 1.00 21.17 55 GLU B N 1
ATOM 1504 C CA . GLU B 1 55 ? 6.480 38.970 58.097 1.00 25.27 55 GLU B CA 1
ATOM 1505 C C . GLU B 1 55 ? 5.383 39.335 59.098 1.00 25.24 55 GLU B C 1
ATOM 1506 O O . GLU B 1 55 ? 4.329 39.844 58.712 1.00 26.68 55 GLU B O 1
ATOM 1512 N N . PHE B 1 56 ? 5.633 39.077 60.378 1.00 24.18 56 PHE B N 1
ATOM 1513 C CA . PHE B 1 56 ? 4.670 39.400 61.414 1.00 21.69 56 PHE B CA 1
ATOM 1514 C C . PHE B 1 56 ? 4.573 40.906 61.615 1.00 22.67 56 PHE B C 1
ATOM 1515 O O . PHE B 1 56 ? 5.598 41.590 61.647 1.00 21.83 56 PHE B O 1
ATOM 1523 N N . THR B 1 57 ? 3.344 41.418 61.710 1.00 21.88 57 THR B N 1
ATOM 1524 C CA . THR B 1 57 ? 3.105 42.835 62.002 1.00 20.20 57 THR B CA 1
ATOM 1525 C C . THR B 1 57 ? 2.594 42.778 63.444 1.00 19.00 57 THR B C 1
ATOM 1526 O O . THR B 1 57 ? 2.253 41.700 63.936 1.00 15.38 57 THR B O 1
ATOM 1530 N N . ASP B 1 58 ? 2.537 43.924 64.112 1.00 19.05 58 ASP B N 1
ATOM 1531 C CA . ASP B 1 58 ? 2.039 43.965 65.480 1.00 20.61 58 ASP B CA 1
ATOM 1532 C C . ASP B 1 58 ? 0.585 43.504 65.546 1.00 20.52 58 ASP B C 1
ATOM 1533 O O . ASP B 1 58 ? 0.213 42.723 66.423 1.00 19.12 58 ASP B O 1
ATOM 1538 N N . GLU B 1 59 ? -0.226 43.969 64.606 1.00 20.92 59 GLU B N 1
ATOM 1539 C CA . GLU B 1 59 ? -1.625 43.592 64.581 1.00 24.32 59 GLU B CA 1
ATOM 1540 C C . GLU B 1 59 ? -1.767 42.076 64.406 1.00 24.00 59 GLU B C 1
ATOM 1541 O O . GLU B 1 59 ? -2.592 41.452 65.063 1.00 25.18 59 GLU B O 1
ATOM 1547 N N . LEU B 1 60 ? -0.961 41.472 63.546 1.00 24.29 60 LEU B N 1
ATOM 1548 C CA . LEU B 1 60 ? -1.060 40.031 63.350 1.00 24.99 60 LEU B CA 1
ATOM 1549 C C . LEU B 1 60 ? -0.477 39.263 64.541 1.00 23.49 60 LEU B C 1
ATOM 1550 O O . LEU B 1 60 ? -0.973 38.204 64.908 1.00 23.86 60 LEU B O 1
ATOM 1555 N N . ALA B 1 61 ? 0.578 39.802 65.141 1.00 22.80 61 ALA B N 1
ATOM 1556 C CA . ALA B 1 61 ? 1.204 39.171 66.300 1.00 22.59 61 ALA B CA 1
ATOM 1557 C C . ALA B 1 61 ? 0.203 39.109 67.453 1.00 22.25 61 ALA B C 1
ATOM 1558 O O . ALA B 1 61 ? 0.223 38.188 68.273 1.00 20.64 61 ALA B O 1
ATOM 1560 N N . LYS B 1 62 ? -0.650 40.120 67.529 1.00 21.88 62 LYS B N 1
ATOM 1561 C CA . LYS B 1 62 ? -1.658 40.193 68.576 1.00 24.66 62 LYS B CA 1
ATOM 1562 C C . LYS B 1 62 ? -2.751 39.125 68.401 1.00 23.68 62 LYS B C 1
ATOM 1563 O O . LYS B 1 62 ? -3.229 38.559 69.381 1.00 22.84 62 LYS B O 1
ATOM 1569 N N . GLN B 1 63 ? -3.138 38.856 67.158 1.00 21.37 63 GLN B N 1
ATOM 1570 C CA . GLN B 1 63 ? -4.174 37.862 66.878 1.00 23.60 63 GLN B CA 1
ATOM 1571 C C . GLN B 1 63 ? -3.616 36.435 66.899 1.00 25.19 63 GLN B C 1
ATOM 1572 O O . GLN B 1 63 ? -4.351 35.483 66.640 1.00 27.06 63 GLN B O 1
ATOM 1578 N N . TYR B 1 64 ? -2.328 36.287 67.205 1.00 23.77 64 TYR B N 1
ATOM 1579 C CA . TYR B 1 64 ? -1.704 34.972 67.209 1.00 22.48 64 TYR B CA 1
ATOM 1580 C C . TYR B 1 64 ? -1.146 34.421 68.512 1.00 23.20 64 TYR B C 1
ATOM 1581 O O . TYR B 1 64 ? -1.596 33.380 68.990 1.00 23.76 64 TYR B O 1
ATOM 1590 N N . PHE B 1 65 ? -0.161 35.110 69.079 1.00 23.72 65 PHE B N 1
ATOM 1591 C CA . PHE B 1 65 ? 0.515 34.633 70.281 1.00 25.00 65 PHE B CA 1
ATOM 1592 C C . PHE B 1 65 ? -0.307 34.263 71.507 1.00 26.27 65 PHE B C 1
ATOM 1593 O O . PHE B 1 65 ? 0.077 33.353 72.238 1.00 25.19 65 PHE B O 1
ATOM 1601 N N . HIS B 1 66 ? -1.414 34.960 71.751 1.00 26.65 66 HIS B N 1
ATOM 1602 C CA . HIS B 1 66 ? -2.214 34.656 72.930 1.00 26.89 66 HIS B CA 1
ATOM 1603 C C . HIS B 1 66 ? -2.642 33.182 72.970 1.00 26.59 66 HIS B C 1
ATOM 1604 O O . HIS B 1 66 ? -2.761 32.584 74.046 1.00 28.26 66 HIS B O 1
ATOM 1611 N N . ALA B 1 67 ? -2.864 32.589 71.804 1.00 25.55 67 ALA B N 1
ATOM 1612 C CA . ALA B 1 67 ? -3.273 31.188 71.744 1.00 26.43 67 ALA B CA 1
ATOM 1613 C C . ALA B 1 67 ? -2.179 30.214 72.218 1.00 27.26 67 ALA B C 1
ATOM 1614 O O . ALA B 1 67 ? -2.484 29.135 72.739 1.00 27.68 67 ALA B O 1
ATOM 1616 N N . VAL B 1 68 ? -0.913 30.595 72.053 1.00 26.65 68 VAL B N 1
ATOM 1617 C CA . VAL B 1 68 ? 0.200 29.738 72.455 1.00 25.70 68 VAL B CA 1
ATOM 1618 C C . VAL B 1 68 ? 0.161 29.331 73.934 1.00 26.08 68 VAL B C 1
ATOM 1619 O O . VAL B 1 68 ? 0.261 28.147 74.265 1.00 26.44 68 VAL B O 1
ATOM 1623 N N . PRO B 1 69 ? 0.019 30.304 74.844 1.00 25.93 69 PRO B N 1
ATOM 1624 C CA . PRO B 1 69 ? -0.026 29.965 76.270 1.00 26.25 69 PRO B CA 1
ATOM 1625 C C . PRO B 1 69 ? -1.225 29.076 76.602 1.00 27.11 69 PRO B C 1
ATOM 1626 O O . PRO B 1 69 ? -1.100 28.098 77.346 1.00 27.76 69 PRO B O 1
ATOM 1630 N N . LYS B 1 70 ? -2.382 29.414 76.040 1.00 26.01 70 LYS B N 1
ATOM 1631 C CA . LYS B 1 70 ? -3.596 28.644 76.285 1.00 26.96 70 LYS B CA 1
ATOM 1632 C C . LYS B 1 70 ? -3.395 27.190 75.865 1.00 27.04 70 LYS B C 1
ATOM 1633 O O . LYS B 1 70 ? -3.648 26.269 76.642 1.00 27.71 70 LYS B O 1
ATOM 1639 N N . ILE B 1 71 ? -2.943 26.994 74.634 1.00 27.28 71 ILE B N 1
ATOM 1640 C CA . ILE B 1 71 ? -2.720 25.653 74.119 1.00 27.40 71 ILE B CA 1
ATOM 1641 C C . ILE B 1 71 ? -1.662 24.924 74.935 1.00 28.14 71 ILE B C 1
ATOM 1642 O O . ILE B 1 71 ? -1.805 23.734 75.226 1.00 29.61 71 ILE B O 1
ATOM 1647 N N . ALA B 1 72 ? -0.607 25.633 75.323 1.00 28.38 72 ALA B N 1
ATOM 1648 C CA . ALA B 1 72 ? 0.451 25.018 76.122 1.00 28.57 72 ALA B CA 1
ATOM 1649 C C . ALA B 1 72 ? -0.098 24.494 77.452 1.00 29.90 72 ALA B C 1
ATOM 1650 O O . ALA B 1 72 ? 0.199 23.366 77.845 1.00 31.15 72 ALA B O 1
ATOM 1652 N N . ARG B 1 73 ? -0.891 25.306 78.148 1.00 30.75 73 ARG B N 1
ATOM 1653 C CA . ARG B 1 73 ? -1.458 24.877 79.425 1.00 31.63 73 ARG B CA 1
ATOM 1654 C C . ARG B 1 73 ? -2.398 23.689 79.243 1.00 32.26 73 ARG B C 1
ATOM 1655 O O . ARG B 1 73 ? -2.441 22.791 80.078 1.00 32.40 73 ARG B O 1
ATOM 1663 N N . ALA B 1 74 ? -3.155 23.699 78.152 1.00 32.57 74 ALA B N 1
ATOM 1664 C CA . ALA B 1 74 ? -4.091 22.624 77.864 1.00 33.52 74 ALA B CA 1
ATOM 1665 C C . ALA B 1 74 ? -3.340 21.306 77.723 1.00 34.61 74 ALA B C 1
ATOM 1666 O O . ALA B 1 74 ? -3.737 20.288 78.292 1.00 34.13 74 ALA B O 1
ATOM 1668 N N . ILE B 1 75 ? -2.247 21.328 76.968 1.00 36.13 75 ILE B N 1
ATOM 1669 C CA . ILE B 1 75 ? -1.449 20.127 76.758 1.00 36.77 75 ILE B CA 1
ATOM 1670 C C . ILE B 1 75 ? -0.795 19.686 78.053 1.00 36.49 75 ILE B C 1
ATOM 1671 O O . ILE B 1 75 ? -0.711 18.490 78.331 1.00 37.66 75 ILE B O 1
ATOM 1676 N N . ARG B 1 76 ? -0.337 20.650 78.848 1.00 35.91 76 ARG B N 1
ATOM 1677 C CA . ARG B 1 76 ? 0.318 20.340 80.118 1.00 36.90 76 ARG B CA 1
ATOM 1678 C C . ARG B 1 76 ? -0.644 19.692 81.102 1.00 37.59 76 ARG B C 1
ATOM 1679 O O . ARG B 1 76 ? -0.265 18.788 81.849 1.00 37.75 76 ARG B O 1
ATOM 1687 N N . ASP B 1 77 ? -1.886 20.166 81.118 1.00 37.82 77 ASP B N 1
ATOM 1688 C CA . ASP B 1 77 ? -2.879 19.610 82.032 1.00 38.95 77 ASP B CA 1
ATOM 1689 C C . ASP B 1 77 ? -3.369 18.235 81.579 1.00 38.85 77 ASP B C 1
ATOM 1690 O O . ASP B 1 77 ? -3.657 17.372 82.406 1.00 38.04 77 ASP B O 1
ATOM 1695 N N . GLU B 1 78 ? -3.463 18.036 80.268 1.00 39.17 78 GLU B N 1
ATOM 1696 C CA . GLU B 1 78 ? -3.945 16.770 79.734 1.00 40.30 78 GLU B CA 1
ATOM 1697 C C . GLU B 1 78 ? -2.976 15.606 79.902 1.00 40.49 78 GLU B C 1
ATOM 1698 O O . GLU B 1 78 ? -3.390 14.501 80.255 1.00 41.92 78 GLU B O 1
ATOM 1704 N N . PHE B 1 79 ? -1.692 15.853 79.666 1.00 39.23 79 PHE B N 1
ATOM 1705 C CA . PHE B 1 79 ? -0.686 14.803 79.759 1.00 37.23 79 PHE B CA 1
ATOM 1706 C C . PHE B 1 79 ? 0.351 15.015 80.848 1.00 37.71 79 PHE B C 1
ATOM 1707 O O . PHE B 1 79 ? 1.270 14.212 80.994 1.00 37.50 79 PHE B O 1
ATOM 1715 N N . GLU B 1 80 ? 0.219 16.103 81.592 1.00 37.31 80 GLU B N 1
ATOM 1716 C CA . GLU B 1 80 ? 1.136 16.394 82.682 1.00 38.27 80 GLU B CA 1
ATOM 1717 C C . GLU B 1 80 ? 2.601 16.025 82.426 1.00 38.12 80 GLU B C 1
ATOM 1718 O O . GLU B 1 80 ? 3.198 15.250 83.182 1.00 36.89 80 GLU B O 1
ATOM 1724 N N . PRO B 1 81 ? 3.201 16.573 81.354 1.00 37.43 81 PRO B N 1
ATOM 1725 C CA . PRO B 1 81 ? 4.602 16.287 81.029 1.00 36.84 81 PRO B CA 1
ATOM 1726 C C . PRO B 1 81 ? 5.541 16.867 82.091 1.00 36.42 81 PRO B C 1
ATOM 1727 O O . PRO B 1 81 ? 5.116 17.642 82.946 1.00 36.50 81 PRO B O 1
ATOM 1731 N N . ILE B 1 82 ? 6.814 16.494 82.024 1.00 35.74 82 ILE B N 1
ATOM 1732 C CA . ILE B 1 82 ? 7.810 16.985 82.972 1.00 35.45 82 ILE B CA 1
ATOM 1733 C C . ILE B 1 82 ? 8.439 18.283 82.461 1.00 33.93 82 ILE B C 1
ATOM 1734 O O . ILE B 1 82 ? 9.169 18.957 83.185 1.00 33.84 82 ILE B O 1
ATOM 1739 N N . GLY B 1 83 ? 8.151 18.611 81.204 1.00 33.44 83 GLY B N 1
ATOM 1740 C CA . GLY B 1 83 ? 8.674 19.818 80.587 1.00 30.84 83 GLY B CA 1
ATOM 1741 C C . GLY B 1 83 ? 7.912 20.138 79.312 1.00 29.67 83 GLY B C 1
ATOM 1742 O O . GLY B 1 83 ? 6.975 19.424 78.950 1.00 28.38 83 GLY B O 1
ATOM 1743 N N . LEU B 1 84 ? 8.305 21.208 78.626 1.00 27.90 84 LEU B N 1
ATOM 1744 C CA . LEU B 1 84 ? 7.641 21.599 77.385 1.00 26.04 84 LEU B CA 1
ATOM 1745 C C . LEU B 1 84 ? 8.423 22.694 76.659 1.00 24.89 84 LEU B C 1
ATOM 1746 O O . LEU B 1 84 ? 8.950 23.607 77.288 1.00 24.16 84 LEU B O 1
ATOM 1751 N N . ASN B 1 85 ? 8.518 22.594 75.336 1.00 24.73 85 ASN B N 1
ATOM 1752 C CA . ASN B 1 85 ? 9.231 23.613 74.568 1.00 24.52 85 ASN B CA 1
ATOM 1753 C C . ASN B 1 85 ? 8.351 24.164 73.460 1.00 23.51 85 ASN B C 1
ATOM 1754 O O . ASN B 1 85 ? 7.359 23.545 73.073 1.00 22.81 85 ASN B O 1
ATOM 1759 N N . THR B 1 86 ? 8.714 25.345 72.971 1.00 22.33 86 THR B N 1
ATOM 1760 C CA . THR B 1 86 ? 8.038 25.937 71.825 1.00 20.78 86 THR B CA 1
ATOM 1761 C C . THR B 1 86 ? 9.215 26.228 70.905 1.00 19.84 86 THR B C 1
ATOM 1762 O O . THR B 1 86 ? 10.259 26.720 71.345 1.00 18.28 86 THR B O 1
ATOM 1766 N N . LEU B 1 87 ? 9.044 25.866 69.638 1.00 21.44 87 LEU B N 1
ATOM 1767 C CA . LEU B 1 87 ? 10.069 26.031 68.618 1.00 20.62 87 LEU B CA 1
ATOM 1768 C C . LEU B 1 87 ? 9.502 26.537 67.307 1.00 19.83 87 LEU B C 1
ATOM 1769 O O . LEU B 1 87 ? 8.486 26.049 66.810 1.00 21.11 87 LEU B O 1
ATOM 1774 N N . ASN B 1 88 ? 10.187 27.516 66.744 1.00 18.75 88 ASN B N 1
ATOM 1775 C CA . ASN B 1 88 ? 9.792 28.110 65.485 1.00 19.46 88 ASN B CA 1
ATOM 1776 C C . ASN B 1 88 ? 11.025 28.064 64.582 1.00 19.82 88 ASN B C 1
ATOM 1777 O O . ASN B 1 88 ? 12.106 28.465 65.001 1.00 18.15 88 ASN B O 1
ATOM 1782 N N . ASN B 1 89 ? 10.876 27.571 63.355 1.00 21.25 89 ASN B N 1
ATOM 1783 C CA . ASN B 1 89 ? 12.010 27.501 62.430 1.00 20.48 89 ASN B CA 1
ATOM 1784 C C . ASN B 1 89 ? 11.762 28.413 61.234 1.00 20.95 89 ASN B C 1
ATOM 1785 O O . ASN B 1 89 ? 10.682 28.396 60.646 1.00 19.90 89 ASN B O 1
ATOM 1790 N N . ASN B 1 90 ? 12.774 29.194 60.873 1.00 20.68 90 ASN B N 1
ATOM 1791 C CA . ASN B 1 90 ? 12.676 30.120 59.755 1.00 21.71 90 ASN B CA 1
ATOM 1792 C C . ASN B 1 90 ? 13.814 29.889 58.769 1.00 23.87 90 ASN B C 1
ATOM 1793 O O . ASN B 1 90 ? 14.966 30.238 59.032 1.00 23.32 90 ASN B O 1
ATOM 1798 N N . GLY B 1 91 ? 13.479 29.286 57.636 1.00 24.99 91 GLY B N 1
ATOM 1799 C CA . GLY B 1 91 ? 14.479 29.007 56.633 1.00 24.50 91 GLY B CA 1
ATOM 1800 C C . GLY B 1 91 ? 14.841 27.541 56.596 1.00 24.76 91 GLY B C 1
ATOM 1801 O O . GLY B 1 91 ? 14.956 26.879 57.632 1.00 25.45 91 GLY B O 1
ATOM 1802 N N . GLU B 1 92 ? 15.015 27.043 55.378 1.00 27.33 92 GLU B N 1
ATOM 1803 C CA . GLU B 1 92 ? 15.374 25.656 55.120 1.00 29.46 92 GLU B CA 1
ATOM 1804 C C . GLU B 1 92 ? 16.452 25.148 56.063 1.00 28.79 92 GLU B C 1
ATOM 1805 O O . GLU B 1 92 ? 16.262 24.150 56.756 1.00 28.30 92 GLU B O 1
ATOM 1811 N N . LYS B 1 93 ? 17.589 25.836 56.083 1.00 30.43 93 LYS B N 1
ATOM 1812 C CA . LYS B 1 93 ? 18.695 25.422 56.941 1.00 32.72 93 LYS B CA 1
ATOM 1813 C C . LYS B 1 93 ? 18.444 25.625 58.428 1.00 33.28 93 LYS B C 1
ATOM 1814 O O . LYS B 1 93 ? 19.253 25.211 59.248 1.00 33.36 93 LYS B O 1
ATOM 1820 N N . ALA B 1 94 ? 17.319 26.252 58.774 1.00 33.80 94 ALA B N 1
ATOM 1821 C CA . ALA B 1 94 ? 16.965 26.469 60.176 1.00 32.65 94 ALA B CA 1
ATOM 1822 C C . ALA B 1 94 ? 16.010 25.355 60.595 1.00 32.31 94 ALA B C 1
ATOM 1823 O O . ALA B 1 94 ? 15.655 25.236 61.764 1.00 31.29 94 ALA B O 1
ATOM 1825 N N . GLY B 1 95 ? 15.588 24.551 59.620 1.00 31.33 95 GLY B N 1
ATOM 1826 C CA . GLY B 1 95 ? 14.690 23.447 59.901 1.00 29.59 95 GLY B CA 1
ATOM 1827 C C . GLY B 1 95 ? 13.273 23.644 59.401 1.00 28.68 95 GLY B C 1
ATOM 1828 O O . GLY B 1 95 ? 12.396 22.823 59.681 1.00 28.50 95 GLY B O 1
ATOM 1829 N N . GLN B 1 96 ? 13.032 24.726 58.665 1.00 27.85 96 GLN B N 1
ATOM 1830 C CA . GLN B 1 96 ? 11.689 24.977 58.148 1.00 29.62 96 GLN B CA 1
ATOM 1831 C C . GLN B 1 96 ? 11.466 24.327 56.781 1.00 30.36 96 GLN B C 1
ATOM 1832 O O . GLN B 1 96 ? 12.118 24.698 55.806 1.00 32.72 96 GLN B O 1
ATOM 1838 N N . SER B 1 97 ? 10.546 23.361 56.714 1.00 31.80 97 SER B N 1
ATOM 1839 C CA . SER B 1 97 ? 10.238 22.655 55.458 1.00 32.02 97 SER B CA 1
ATOM 1840 C C . SER B 1 97 ? 9.009 23.243 54.758 1.00 31.92 97 SER B C 1
ATOM 1841 O O . SER B 1 97 ? 8.896 23.162 53.539 1.00 33.55 97 SER B O 1
ATOM 1844 N N . VAL B 1 98 ? 8.076 23.803 55.523 1.00 31.90 98 VAL B N 1
ATOM 1845 C CA . VAL B 1 98 ? 6.884 24.411 54.924 1.00 30.67 98 VAL B CA 1
ATOM 1846 C C . VAL B 1 98 ? 7.003 25.920 55.112 1.00 30.15 98 VAL B C 1
ATOM 1847 O O . VAL B 1 98 ? 7.189 26.396 56.233 1.00 30.08 98 VAL B O 1
ATOM 1851 N N . PHE B 1 99 ? 6.900 26.676 54.022 1.00 29.93 99 PHE B N 1
ATOM 1852 C CA . PHE B 1 99 ? 7.028 28.125 54.128 1.00 30.49 99 PHE B CA 1
ATOM 1853 C C . PHE B 1 99 ? 5.779 28.886 54.583 1.00 29.11 99 PHE B C 1
ATOM 1854 O O . PHE B 1 99 ? 5.337 29.835 53.934 1.00 27.66 99 PHE B O 1
ATOM 1862 N N . HIS B 1 100 ? 5.232 28.461 55.718 1.00 29.17 100 HIS B N 1
ATOM 1863 C CA . HIS B 1 100 ? 4.066 29.094 56.336 1.00 28.12 100 HIS B CA 1
ATOM 1864 C C . HIS B 1 100 ? 4.429 29.068 57.816 1.00 26.74 100 HIS B C 1
ATOM 1865 O O . HIS B 1 100 ? 4.703 28.003 58.367 1.00 25.62 100 HIS B O 1
ATOM 1872 N N . TYR B 1 101 ? 4.458 30.239 58.448 1.00 25.57 101 TYR B N 1
ATOM 1873 C CA . TYR B 1 101 ? 4.835 30.334 59.859 1.00 25.63 101 TYR B CA 1
ATOM 1874 C C . TYR B 1 101 ? 4.089 29.342 60.735 1.00 26.12 101 TYR B C 1
ATOM 1875 O O . TYR B 1 101 ? 2.869 29.216 60.647 1.00 26.00 101 TYR B O 1
ATOM 1884 N N . HIS B 1 102 ? 4.838 28.638 61.576 1.00 26.19 102 HIS B N 1
ATOM 1885 C CA . HIS B 1 102 ? 4.257 27.683 62.505 1.00 26.46 102 HIS B CA 1
ATOM 1886 C C . HIS B 1 102 ? 5.124 27.553 63.745 1.00 27.09 102 HIS B C 1
ATOM 1887 O O . HIS B 1 102 ? 6.346 27.660 63.679 1.00 26.91 102 HIS B O 1
ATOM 1894 N N . MET B 1 103 ? 4.469 27.340 64.879 1.00 28.55 103 MET B N 1
ATOM 1895 C CA . MET B 1 103 ? 5.146 27.185 66.154 1.00 28.47 103 MET B CA 1
ATOM 1896 C C . MET B 1 103 ? 4.921 25.759 66.632 1.00 28.11 103 MET B C 1
ATOM 1897 O O . MET B 1 103 ? 3.793 25.268 66.602 1.00 27.00 103 MET B O 1
ATOM 1902 N N . HIS B 1 104 ? 5.991 25.083 67.043 1.00 27.71 104 HIS B N 1
ATOM 1903 C CA . HIS B 1 104 ? 5.869 23.726 67.565 1.00 26.59 104 HIS B CA 1
ATOM 1904 C C . HIS B 1 104 ? 5.707 23.812 69.073 1.00 27.14 104 HIS B C 1
ATOM 1905 O O . HIS B 1 104 ? 6.451 24.533 69.742 1.00 25.94 104 HIS B O 1
ATOM 1912 N N . ILE B 1 105 ? 4.738 23.081 69.602 1.00 26.91 105 ILE B N 1
ATOM 1913 C CA . ILE B 1 105 ? 4.529 23.025 71.039 1.00 28.94 105 ILE B CA 1
ATOM 1914 C C . ILE B 1 105 ? 4.872 21.588 71.397 1.00 29.24 105 ILE B C 1
ATOM 1915 O O . ILE B 1 105 ? 4.081 20.671 71.172 1.00 28.62 105 ILE B O 1
ATOM 1920 N N . ILE B 1 106 ? 6.065 21.392 71.944 1.00 29.36 106 ILE B N 1
ATOM 1921 C CA . ILE B 1 106 ? 6.523 20.050 72.261 1.00 29.20 106 ILE B CA 1
ATOM 1922 C C . ILE B 1 106 ? 6.564 19.695 73.737 1.00 28.15 106 ILE B C 1
ATOM 1923 O O . ILE B 1 106 ? 7.382 20.207 74.494 1.00 27.52 106 ILE B O 1
ATOM 1928 N N . PRO B 1 107 ? 5.649 18.817 74.171 1.00 29.22 107 PRO B N 1
ATOM 1929 C CA . PRO B 1 107 ? 5.626 18.410 75.577 1.00 30.41 107 PRO B CA 1
ATOM 1930 C C . PRO B 1 107 ? 6.798 17.457 75.776 1.00 31.34 107 PRO B C 1
ATOM 1931 O O . PRO B 1 107 ? 7.180 16.737 74.849 1.00 31.17 107 PRO B O 1
ATOM 1935 N N . ARG B 1 108 ? 7.386 17.473 76.966 1.00 33.35 108 ARG B N 1
ATOM 1936 C CA . ARG B 1 108 ? 8.528 16.610 77.262 1.00 33.77 108 ARG B CA 1
ATOM 1937 C C . ARG B 1 108 ? 8.173 15.590 78.337 1.00 34.68 108 ARG B C 1
ATOM 1938 O O . ARG B 1 108 ? 7.496 15.914 79.312 1.00 35.83 108 ARG B O 1
ATOM 1946 N N . TYR B 1 109 ? 8.628 14.355 78.154 1.00 35.83 109 TYR B N 1
ATOM 1947 C CA . TYR B 1 109 ? 8.346 13.292 79.116 1.00 36.83 109 TYR B CA 1
ATOM 1948 C C . TYR B 1 109 ? 9.618 12.616 79.632 1.00 38.03 109 TYR B C 1
ATOM 1949 O O . TYR B 1 109 ? 9.564 11.776 80.529 1.00 37.52 109 TYR B O 1
ATOM 1958 N N . GLY B 1 110 ? 10.759 12.988 79.058 1.00 39.93 110 GLY B N 1
ATOM 1959 C CA . GLY B 1 110 ? 12.020 12.411 79.482 1.00 41.73 110 GLY B CA 1
ATOM 1960 C C . GLY B 1 110 ? 12.604 11.447 78.468 1.00 43.01 110 GLY B C 1
ATOM 1961 O O . GLY B 1 110 ? 12.823 11.807 77.308 1.00 43.20 110 GLY B O 1
ATOM 1962 N N . LYS B 1 111 ? 12.856 10.217 78.906 1.00 44.47 111 LYS B N 1
ATOM 1963 C CA . LYS B 1 111 ? 13.417 9.191 78.034 1.00 44.89 111 LYS B CA 1
ATOM 1964 C C . LYS B 1 111 ? 12.458 8.836 76.904 1.00 44.48 111 LYS B C 1
ATOM 1965 O O . LYS B 1 111 ? 11.317 8.422 77.134 1.00 43.86 111 LYS B O 1
ATOM 1971 N N . GLY B 1 112 ? 12.936 9.007 75.677 1.00 43.96 112 GLY B N 1
ATOM 1972 C CA . GLY B 1 112 ? 12.119 8.711 74.516 1.00 42.37 112 GLY B CA 1
ATOM 1973 C C . GLY B 1 112 ? 11.703 9.931 73.709 1.00 42.20 112 GLY B C 1
ATOM 1974 O O . GLY B 1 112 ? 11.258 9.795 72.568 1.00 42.76 112 GLY B O 1
ATOM 1975 N N . ASP B 1 113 ? 11.845 11.124 74.281 1.00 40.15 113 ASP B N 1
ATOM 1976 C CA . ASP B 1 113 ? 11.452 12.333 73.566 1.00 38.80 113 ASP B CA 1
ATOM 1977 C C . ASP B 1 113 ? 12.103 12.422 72.200 1.00 38.47 113 ASP B C 1
ATOM 1978 O O . ASP B 1 113 ? 13.321 12.294 72.069 1.00 39.90 113 ASP B O 1
ATOM 1983 N N . GLY B 1 114 ? 11.280 12.649 71.180 1.00 37.63 114 GLY B N 1
ATOM 1984 C CA . GLY B 1 114 ? 11.787 12.764 69.823 1.00 37.26 114 GLY B CA 1
ATOM 1985 C C . GLY B 1 114 ? 12.431 14.118 69.568 1.00 37.60 114 GLY B C 1
ATOM 1986 O O . GLY B 1 114 ? 12.872 14.407 68.453 1.00 38.16 114 GLY B O 1
ATOM 1987 N N . PHE B 1 115 ? 12.467 14.961 70.599 1.00 35.49 115 PHE B N 1
ATOM 1988 C CA . PHE B 1 115 ? 13.076 16.282 70.474 1.00 34.09 115 PHE B CA 1
ATOM 1989 C C . PHE B 1 115 ? 14.127 16.536 71.544 1.00 32.24 115 PHE B C 1
ATOM 1990 O O . PHE B 1 115 ? 13.968 16.159 72.707 1.00 32.67 115 PHE B O 1
ATOM 1998 N N . GLY B 1 116 ? 15.201 17.188 71.122 1.00 30.61 116 GLY B N 1
ATOM 1999 C CA . GLY B 1 116 ? 16.296 17.515 72.012 1.00 30.39 116 GLY B CA 1
ATOM 2000 C C . GLY B 1 116 ? 17.106 18.624 71.377 1.00 29.16 116 GLY B C 1
ATOM 2001 O O . GLY B 1 116 ? 17.321 18.631 70.164 1.00 29.26 116 GLY B O 1
ATOM 2002 N N . ALA B 1 117 ? 17.559 19.562 72.193 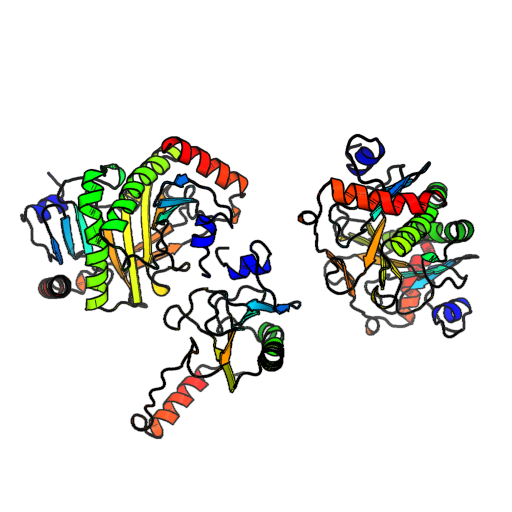1.00 29.56 117 ALA B N 1
ATOM 2003 C CA . ALA B 1 117 ? 18.329 20.689 71.690 1.00 30.95 117 ALA B CA 1
ATOM 2004 C C . ALA B 1 117 ? 19.830 20.563 71.933 1.00 32.67 117 ALA B C 1
ATOM 2005 O O . ALA B 1 117 ? 20.286 20.555 73.081 1.00 34.22 117 ALA B O 1
ATOM 2007 N N . VAL B 1 118 ? 20.592 20.464 70.847 1.00 32.25 118 VAL B N 1
ATOM 2008 C CA . VAL B 1 118 ? 22.045 20.394 70.933 1.00 32.88 118 VAL B CA 1
ATOM 2009 C C . VAL B 1 118 ? 22.445 21.796 71.392 1.00 33.12 118 VAL B C 1
ATOM 2010 O O . VAL B 1 118 ? 22.093 22.779 70.738 1.00 31.52 118 VAL B O 1
ATOM 2014 N N . TRP B 1 119 ? 23.170 21.894 72.504 1.00 33.37 119 TRP B N 1
ATOM 2015 C CA . TRP B 1 119 ? 23.559 23.197 73.048 1.00 33.68 119 TRP B CA 1
ATOM 2016 C C . TRP B 1 119 ? 25.075 23.346 73.213 1.00 34.22 119 TRP B C 1
ATOM 2017 O O . TRP B 1 119 ? 25.658 22.833 74.167 1.00 35.99 119 TRP B O 1
ATOM 2028 N N . LYS B 1 120 ? 25.707 24.051 72.282 1.00 34.21 120 LYS B N 1
ATOM 2029 C CA . LYS B 1 120 ? 27.150 24.263 72.339 1.00 35.02 120 LYS B CA 1
ATOM 2030 C C . LYS B 1 120 ? 27.480 25.716 72.685 1.00 34.63 120 LYS B C 1
ATOM 2031 O O . LYS B 1 120 ? 27.319 26.605 71.855 1.00 33.09 120 LYS B O 1
ATOM 2037 N N . THR B 1 121 ? 27.940 25.939 73.915 1.00 35.72 121 THR B N 1
ATOM 2038 C CA . THR B 1 121 ? 28.304 27.266 74.408 1.00 36.53 121 THR B CA 1
ATOM 2039 C C . THR B 1 121 ? 29.555 27.808 73.718 1.00 37.30 121 THR B C 1
ATOM 2040 O O . THR B 1 121 ? 30.347 27.045 73.169 1.00 39.75 121 THR B O 1
ATOM 2044 N N . HIS B 1 122 ? 29.727 29.128 73.739 1.00 35.70 122 HIS B N 1
ATOM 2045 C CA . HIS B 1 122 ? 30.883 29.769 73.115 1.00 34.32 122 HIS B CA 1
ATOM 2046 C C . HIS B 1 122 ? 31.200 31.067 73.851 1.00 33.88 122 HIS B C 1
ATOM 2047 O O . HIS B 1 122 ? 31.742 32.010 73.263 1.00 31.76 122 HIS B O 1
ATOM 2054 N N . ALA B 1 123 ? 30.867 31.107 75.138 1.00 32.52 123 ALA B N 1
ATOM 2055 C CA . ALA B 1 123 ? 31.092 32.295 75.953 1.00 34.16 123 ALA B CA 1
ATOM 2056 C C . ALA B 1 123 ? 32.537 32.778 75.992 1.00 34.67 123 ALA B C 1
ATOM 2057 O O . ALA B 1 123 ? 32.793 33.986 76.034 1.00 34.54 123 ALA B O 1
ATOM 2059 N N . ASP B 1 124 ? 33.483 31.847 75.971 1.00 36.04 124 ASP B N 1
ATOM 2060 C CA . ASP B 1 124 ? 34.892 32.228 76.022 1.00 37.50 124 ASP B CA 1
ATOM 2061 C C . ASP B 1 124 ? 35.410 32.775 74.704 1.00 37.29 124 ASP B C 1
ATOM 2062 O O . ASP B 1 124 ? 36.599 33.057 74.576 1.00 37.65 124 ASP B O 1
ATOM 2067 N N . ASP B 1 125 ? 34.530 32.919 73.719 1.00 36.63 125 ASP B N 1
ATOM 2068 C CA . ASP B 1 125 ? 34.959 33.457 72.436 1.00 37.21 125 ASP B CA 1
ATOM 2069 C C . ASP B 1 125 ? 34.551 34.916 72.288 1.00 37.72 125 ASP B C 1
ATOM 2070 O O . ASP B 1 125 ? 34.811 35.532 71.254 1.00 36.60 125 ASP B O 1
ATOM 2075 N N . TYR B 1 126 ? 33.915 35.469 73.320 1.00 37.05 126 TYR B N 1
ATOM 2076 C CA . TYR B 1 126 ? 33.476 36.862 73.278 1.00 36.06 126 TYR B CA 1
ATOM 2077 C C . TYR B 1 126 ? 33.840 37.636 74.536 1.00 36.86 126 TYR B C 1
ATOM 2078 O O . TYR B 1 126 ? 33.624 37.159 75.650 1.00 36.27 126 TYR B O 1
ATOM 2087 N N . LYS B 1 127 ? 34.383 38.835 74.345 1.00 36.81 127 LYS B N 1
ATOM 2088 C CA . LYS B 1 127 ? 34.742 39.706 75.459 1.00 38.84 127 LYS B CA 1
ATOM 2089 C C . LYS B 1 127 ? 33.576 40.663 75.713 1.00 39.28 127 LYS B C 1
ATOM 2090 O O . LYS B 1 127 ? 32.755 40.904 74.826 1.00 39.40 127 LYS B O 1
ATOM 2096 N N . PRO B 1 128 ? 33.497 41.231 76.924 1.00 39.73 128 PRO B N 1
ATOM 2097 C CA . PRO B 1 128 ? 32.409 42.159 77.252 1.00 39.30 128 PRO B CA 1
ATOM 2098 C C . PRO B 1 128 ? 32.213 43.285 76.247 1.00 39.10 128 PRO B C 1
ATOM 2099 O O . PRO B 1 128 ? 31.083 43.704 75.989 1.00 38.34 128 PRO B O 1
ATOM 2103 N N . GLU B 1 129 ? 33.300 43.775 75.665 1.00 37.69 129 GLU B N 1
ATOM 2104 C CA . GLU B 1 129 ? 33.163 44.862 74.708 1.00 37.35 129 GLU B CA 1
ATOM 2105 C C . GLU B 1 129 ? 32.631 44.405 73.358 1.00 36.27 129 GLU B C 1
ATOM 2106 O O . GLU B 1 129 ? 31.977 45.178 72.660 1.00 36.61 129 GLU B O 1
ATOM 2112 N N . ASP B 1 130 ? 32.913 43.161 72.984 1.00 34.20 130 ASP B N 1
ATOM 2113 C CA . ASP B 1 130 ? 32.426 42.644 71.710 1.00 33.44 130 ASP B CA 1
ATOM 2114 C C . ASP B 1 130 ? 30.903 42.531 71.795 1.00 31.69 130 ASP B C 1
ATOM 2115 O O . ASP B 1 130 ? 30.177 42.971 70.897 1.00 30.17 130 ASP B O 1
ATOM 2120 N N . LEU B 1 131 ? 30.436 41.937 72.888 1.00 30.03 131 LEU B N 1
ATOM 2121 C CA . LEU B 1 131 ? 29.011 41.755 73.135 1.00 29.71 131 LEU B CA 1
ATOM 2122 C C . LEU B 1 131 ? 28.287 43.095 73.079 1.00 29.45 131 LEU B C 1
ATOM 2123 O O . LEU B 1 131 ? 27.196 43.204 72.515 1.00 28.04 131 LEU B O 1
ATOM 2128 N N . GLN B 1 132 ? 28.918 44.115 73.650 1.00 31.00 132 GLN B N 1
ATOM 2129 C CA . GLN B 1 132 ? 28.359 45.460 73.696 1.00 33.24 132 GLN B CA 1
ATOM 2130 C C . GLN B 1 132 ? 28.274 46.086 72.297 1.00 33.99 132 GLN B C 1
ATOM 2131 O O . GLN B 1 132 ? 27.344 46.844 71.999 1.00 34.38 132 GLN B O 1
ATOM 2137 N N . ASN B 1 133 ? 29.250 45.771 71.447 1.00 33.78 133 ASN B N 1
ATOM 2138 C CA . ASN B 1 133 ? 29.273 46.289 70.082 1.00 34.00 133 ASN B CA 1
ATOM 2139 C C . ASN B 1 133 ? 28.216 45.571 69.249 1.00 33.77 133 ASN B C 1
ATOM 2140 O O . ASN B 1 133 ? 27.517 46.188 68.438 1.00 32.80 133 ASN B O 1
ATOM 2145 N N . ILE B 1 134 ? 28.110 44.260 69.461 1.00 33.29 134 ILE B N 1
ATOM 2146 C CA . ILE B 1 134 ? 27.130 43.435 68.756 1.00 31.09 134 ILE B CA 1
ATOM 2147 C C . ILE B 1 134 ? 25.711 43.886 69.110 1.00 31.02 134 ILE B C 1
ATOM 2148 O O . ILE B 1 134 ? 24.913 44.216 68.226 1.00 31.51 134 ILE B O 1
ATOM 2153 N N . SER B 1 135 ? 25.402 43.910 70.400 1.00 29.66 135 SER B N 1
ATOM 2154 C CA . SER B 1 135 ? 24.078 44.316 70.838 1.00 30.07 135 SER B CA 1
ATOM 2155 C C . SER B 1 135 ? 23.787 45.737 70.389 1.00 31.25 135 SER B C 1
ATOM 2156 O O . SER B 1 135 ? 22.680 46.050 69.942 1.00 31.06 135 SER B O 1
ATOM 2159 N N . SER B 1 136 ? 24.785 46.603 70.502 1.00 31.03 136 SER B N 1
ATOM 2160 C CA . SER B 1 136 ? 24.610 47.995 70.110 1.00 31.46 136 SER B CA 1
ATOM 2161 C C . SER B 1 136 ? 24.234 48.119 68.636 1.00 30.76 136 SER B C 1
ATOM 2162 O O . SER B 1 136 ? 23.472 49.009 68.255 1.00 31.52 136 SER B O 1
ATOM 2165 N N . SER B 1 137 ? 24.764 47.226 67.808 1.00 29.67 137 SER B N 1
ATOM 2166 C CA . SER B 1 137 ? 24.466 47.248 66.377 1.00 31.01 137 SER B CA 1
ATOM 2167 C C . SER B 1 137 ? 23.042 46.803 66.090 1.00 29.35 137 SER B C 1
ATOM 2168 O O . SER B 1 137 ? 22.357 47.397 65.262 1.00 28.11 137 SER B O 1
ATOM 2171 N N . ILE B 1 138 ? 22.605 45.741 66.761 1.00 26.02 138 ILE B N 1
ATOM 2172 C CA . ILE B 1 138 ? 21.258 45.238 66.539 1.00 24.71 138 ILE B CA 1
ATOM 2173 C C . ILE B 1 138 ? 20.267 46.263 67.027 1.00 24.90 138 ILE B C 1
ATOM 2174 O O . ILE B 1 138 ? 19.264 46.531 66.378 1.00 23.07 138 ILE B O 1
ATOM 2179 N N . ALA B 1 139 ? 20.564 46.840 68.185 1.00 26.60 139 ALA B N 1
ATOM 2180 C CA . ALA B 1 139 ? 19.695 47.834 68.777 1.00 26.98 139 ALA B CA 1
ATOM 2181 C C . ALA B 1 139 ? 19.470 49.036 67.852 1.00 27.27 139 ALA B C 1
ATOM 2182 O O . ALA B 1 139 ? 18.343 49.505 67.729 1.00 25.40 139 ALA B O 1
ATOM 2184 N N . LYS B 1 140 ? 20.529 49.531 67.209 1.00 27.67 140 LYS B N 1
ATOM 2185 C CA . LYS B 1 140 ? 20.403 50.683 66.311 1.00 28.79 140 LYS B CA 1
ATOM 2186 C C . LYS B 1 140 ? 19.360 50.477 65.213 1.00 27.85 140 LYS B C 1
ATOM 2187 O O . LYS B 1 140 ? 18.648 51.413 64.846 1.00 27.26 140 LYS B O 1
ATOM 2193 N N . ARG B 1 141 ? 19.281 49.259 64.690 1.00 26.49 141 ARG B N 1
ATOM 2194 C CA . ARG B 1 141 ? 18.330 48.938 63.637 1.00 26.21 141 ARG B CA 1
ATOM 2195 C C . ARG B 1 141 ? 16.916 48.919 64.202 1.00 24.76 141 ARG B C 1
ATOM 2196 O O . ARG B 1 141 ? 15.951 49.132 63.475 1.00 23.99 141 ARG B O 1
ATOM 2204 N N . LEU B 1 142 ? 16.818 48.683 65.509 1.00 23.19 142 LEU B N 1
ATOM 2205 C CA . LEU B 1 142 ? 15.548 48.614 66.215 1.00 22.09 142 LEU B CA 1
ATOM 2206 C C . LEU B 1 142 ? 14.973 49.943 66.672 1.00 22.21 142 LEU B C 1
ATOM 2207 O O . LEU B 1 142 ? 13.859 49.985 67.195 1.00 22.49 142 LEU B O 1
ATOM 2212 N N . ALA B 1 143 ? 15.720 51.027 66.493 1.00 21.70 143 ALA B N 1
ATOM 2213 C CA . ALA B 1 143 ? 15.242 52.344 66.910 1.00 21.32 143 ALA B CA 1
ATOM 2214 C C . ALA B 1 143 ? 14.002 52.739 66.119 1.00 22.07 143 ALA B C 1
ATOM 2215 O O . ALA B 1 143 ? 13.221 53.593 66.537 1.00 21.45 143 ALA B O 1
ATOM 2217 N N . SER B 1 144 ? 13.821 52.097 64.976 1.00 22.38 144 SER B N 1
ATOM 2218 C CA . SER B 1 144 ? 12.705 52.400 64.094 1.00 23.79 144 SER B CA 1
ATOM 2219 C C . SER B 1 144 ? 11.501 51.486 64.266 1.00 23.65 144 SER B C 1
ATOM 2220 O O . SER B 1 144 ? 10.465 51.733 63.660 1.00 23.30 144 SER B O 1
ATOM 2223 N N . SER B 1 145 ? 11.635 50.446 65.087 1.00 23.85 145 SER B N 1
ATOM 2224 C CA . SER B 1 145 ? 10.570 49.457 65.267 1.00 23.33 145 SER B CA 1
ATOM 2225 C C . SER B 1 145 ? 9.254 49.952 65.867 1.00 23.95 145 SER B C 1
ATOM 2226 O O . SER B 1 145 ? 9.218 51.048 66.457 1.00 22.85 145 SER B O 1
ATOM 2230 N N . GLU C 1 5 ? 54.463 16.285 70.207 1.00 35.15 5 GLU C N 1
ATOM 2231 C CA . GLU C 1 5 ? 54.463 15.677 71.572 1.00 34.68 5 GLU C CA 1
ATOM 2232 C C . GLU C 1 5 ? 53.032 15.471 72.043 1.00 35.08 5 GLU C C 1
ATOM 2233 O O . GLU C 1 5 ? 52.268 16.425 72.208 1.00 36.64 5 GLU C O 1
ATOM 2239 N N . ASN C 1 6 ? 52.675 14.217 72.266 1.00 33.23 6 ASN C N 1
ATOM 2240 C CA . ASN C 1 6 ? 51.338 13.889 72.721 1.00 32.26 6 ASN C CA 1
ATOM 2241 C C . ASN C 1 6 ? 51.394 13.454 74.198 1.00 30.42 6 ASN C C 1
ATOM 2242 O O . ASN C 1 6 ? 50.655 12.571 74.627 1.00 28.76 6 ASN C O 1
ATOM 2247 N N . CYS C 1 7 ? 52.277 14.088 74.967 1.00 27.80 7 CYS C N 1
ATOM 2248 C CA . CYS C 1 7 ? 52.443 13.766 76.384 1.00 26.99 7 CYS C CA 1
ATOM 2249 C C . CYS C 1 7 ? 51.636 14.661 77.331 1.00 26.10 7 CYS C C 1
ATOM 2250 O O . CYS C 1 7 ? 51.971 15.833 77.525 1.00 25.94 7 CYS C O 1
ATOM 2253 N N . ILE C 1 8 ? 50.592 14.102 77.940 1.00 24.16 8 ILE C N 1
ATOM 2254 C CA . ILE C 1 8 ? 49.755 14.876 78.850 1.00 23.97 8 ILE C CA 1
ATOM 2255 C C . ILE C 1 8 ? 50.526 15.549 79.994 1.00 23.77 8 ILE C C 1
ATOM 2256 O O . ILE C 1 8 ? 50.186 16.666 80.395 1.00 24.48 8 ILE C O 1
ATOM 2261 N N . PHE C 1 9 ? 51.571 14.894 80.497 1.00 21.53 9 PHE C N 1
ATOM 2262 C CA . PHE C 1 9 ? 52.369 15.476 81.573 1.00 23.02 9 PHE C CA 1
ATOM 2263 C C . PHE C 1 9 ? 53.159 16.701 81.103 1.00 24.33 9 PHE C C 1
ATOM 2264 O O . PHE C 1 9 ? 53.266 17.701 81.827 1.00 23.86 9 PHE C O 1
ATOM 2272 N N . CYS C 1 10 ? 53.724 16.626 79.902 1.00 24.50 10 CYS C N 1
ATOM 2273 C CA . CYS C 1 10 ? 54.454 17.770 79.367 1.00 27.70 10 CYS C CA 1
ATOM 2274 C C . CYS C 1 10 ? 53.485 18.952 79.196 1.00 27.15 10 CYS C C 1
ATOM 2275 O O . CYS C 1 10 ? 53.871 20.104 79.371 1.00 26.21 10 CYS C O 1
ATOM 2278 N N . LYS C 1 11 ? 52.228 18.656 78.873 1.00 27.56 11 LYS C N 1
ATOM 2279 C CA . LYS C 1 11 ? 51.228 19.694 78.706 1.00 27.32 11 LYS C CA 1
ATOM 2280 C C . LYS C 1 11 ? 50.966 20.347 80.055 1.00 27.24 11 LYS C C 1
ATOM 2281 O O . LYS C 1 11 ? 50.701 21.543 80.126 1.00 29.89 11 LYS C O 1
ATOM 2287 N N . ILE C 1 12 ? 51.033 19.556 81.123 1.00 26.18 12 ILE C N 1
ATOM 2288 C CA . ILE C 1 12 ? 50.825 20.060 82.476 1.00 21.99 12 ILE C CA 1
ATOM 2289 C C . ILE C 1 12 ? 51.996 20.957 82.857 1.00 22.43 12 ILE C C 1
ATOM 2290 O O . ILE C 1 12 ? 51.806 22.040 83.407 1.00 20.89 12 ILE C O 1
ATOM 2295 N N . ILE C 1 13 ? 53.205 20.492 82.554 1.00 23.12 13 ILE C N 1
ATOM 2296 C CA . ILE C 1 13 ? 54.438 21.226 82.829 1.00 23.59 13 ILE C CA 1
ATOM 2297 C C . ILE C 1 13 ? 54.423 22.535 82.036 1.00 24.74 13 ILE C C 1
ATOM 2298 O O . ILE C 1 13 ? 54.819 23.579 82.535 1.00 21.99 13 ILE C O 1
ATOM 2303 N N . ALA C 1 14 ? 53.961 22.465 80.793 1.00 26.98 14 ALA C N 1
ATOM 2304 C CA . ALA C 1 14 ? 53.903 23.647 79.948 1.00 28.56 14 ALA C CA 1
ATOM 2305 C C . ALA C 1 14 ? 52.902 24.669 80.498 1.00 29.69 14 ALA C C 1
ATOM 2306 O O . ALA C 1 14 ? 53.106 25.872 80.368 1.00 32.40 14 ALA C O 1
ATOM 2308 N N . GLY C 1 15 ? 51.825 24.183 81.108 1.00 29.77 15 GLY C N 1
ATOM 2309 C CA . GLY C 1 15 ? 50.818 25.073 81.648 1.00 28.50 15 GLY C CA 1
ATOM 2310 C C . GLY C 1 15 ? 49.544 25.079 80.822 1.00 29.78 15 GLY C C 1
ATOM 2311 O O . GLY C 1 15 ? 48.589 25.787 81.140 1.00 29.57 15 GLY C O 1
ATOM 2312 N N . ASP C 1 16 ? 49.520 24.285 79.758 1.00 30.56 16 ASP C N 1
ATOM 2313 C CA . ASP C 1 16 ? 48.354 24.216 78.891 1.00 31.62 16 ASP C CA 1
ATOM 2314 C C . ASP C 1 16 ? 47.162 23.592 79.598 1.00 31.39 16 ASP C C 1
ATOM 2315 O O . ASP C 1 16 ? 46.012 23.902 79.281 1.00 32.82 16 ASP C O 1
ATOM 2320 N N . ILE C 1 17 ? 47.437 22.694 80.534 1.00 29.34 17 ILE C N 1
ATOM 2321 C CA . ILE C 1 17 ? 46.378 22.058 81.297 1.00 30.94 17 ILE C CA 1
ATOM 2322 C C . ILE C 1 17 ? 46.658 22.286 82.787 1.00 30.47 17 ILE C C 1
ATOM 2323 O O . ILE C 1 17 ? 47.796 22.152 83.245 1.00 30.79 17 ILE C O 1
ATOM 2328 N N . PRO C 1 18 ? 45.623 22.664 83.555 1.00 29.15 18 PRO C N 1
ATOM 2329 C CA . PRO C 1 18 ? 45.747 22.926 84.994 1.00 27.79 18 PRO C CA 1
ATOM 2330 C C . PRO C 1 18 ? 46.147 21.721 85.859 1.00 27.01 18 PRO C C 1
ATOM 2331 O O . PRO C 1 18 ? 46.031 20.561 85.448 1.00 26.26 18 PRO C O 1
ATOM 2335 N N . SER C 1 19 ? 46.616 22.016 87.067 1.00 25.76 19 SER C N 1
ATOM 2336 C CA . SER C 1 19 ? 47.033 20.988 88.015 1.00 24.46 19 SER C CA 1
ATOM 2337 C C . SER C 1 19 ? 47.153 21.579 89.421 1.00 23.75 19 SER C C 1
ATOM 2338 O O . SER C 1 19 ? 47.394 22.779 89.591 1.00 22.18 19 SER C O 1
ATOM 2341 N N . ALA C 1 20 ? 46.983 20.730 90.426 1.00 22.94 20 ALA C N 1
ATOM 2342 C CA . ALA C 1 20 ? 47.091 21.165 91.816 1.00 23.73 20 ALA C CA 1
ATOM 2343 C C . ALA C 1 20 ? 48.545 20.988 92.247 1.00 22.80 20 ALA C C 1
ATOM 2344 O O . ALA C 1 20 ? 48.924 19.945 92.784 1.00 20.67 20 ALA C O 1
ATOM 2346 N N . LYS C 1 21 ? 49.345 22.023 92.001 1.00 23.96 21 LYS C N 1
ATOM 2347 C CA . LYS C 1 21 ? 50.774 22.031 92.309 1.00 24.79 21 LYS C CA 1
ATOM 2348 C C . LYS C 1 21 ? 51.142 21.995 93.792 1.00 25.07 21 LYS C C 1
ATOM 2349 O O . LYS C 1 21 ? 50.614 22.764 94.596 1.00 22.99 21 LYS C O 1
ATOM 2355 N N . VAL C 1 22 ? 52.044 21.082 94.148 1.00 25.55 22 VAL C N 1
ATOM 2356 C CA . VAL C 1 22 ? 52.522 20.976 95.523 1.00 26.68 22 VAL C CA 1
ATOM 2357 C C . VAL C 1 22 ? 53.994 21.403 95.588 1.00 26.57 22 VAL C C 1
ATOM 2358 O O . VAL C 1 22 ? 54.453 21.906 96.609 1.00 25.76 22 VAL C O 1
ATOM 2362 N N . TYR C 1 23 ? 54.725 21.219 94.492 1.00 25.67 23 TYR C N 1
ATOM 2363 C CA . TYR C 1 23 ? 56.133 21.585 94.458 1.00 25.82 23 TYR C CA 1
ATOM 2364 C C . TYR C 1 23 ? 56.653 21.876 93.052 1.00 26.87 23 TYR C C 1
ATOM 2365 O O . TYR C 1 23 ? 56.239 21.256 92.060 1.00 24.62 23 TYR C O 1
ATOM 2374 N N . GLU C 1 24 ? 57.584 22.819 92.970 1.00 26.68 24 GLU C N 1
ATOM 2375 C CA . GLU C 1 24 ? 58.165 23.162 91.685 1.00 28.27 24 GLU C CA 1
ATOM 2376 C C . GLU C 1 24 ? 59.475 23.920 91.769 1.00 27.81 24 GLU C C 1
ATOM 2377 O O . GLU C 1 24 ? 59.700 24.712 92.677 1.00 26.94 24 GLU C O 1
ATOM 2383 N N . ASP C 1 25 ? 60.345 23.653 90.808 1.00 29.76 25 ASP C N 1
ATOM 2384 C CA . ASP C 1 25 ? 61.622 24.334 90.721 1.00 30.15 25 ASP C CA 1
ATOM 2385 C C . ASP C 1 25 ? 62.055 24.268 89.263 1.00 30.97 25 ASP C C 1
ATOM 2386 O O . ASP C 1 25 ? 61.221 24.082 88.371 1.00 30.05 25 ASP C O 1
ATOM 2391 N N . GLU C 1 26 ? 63.346 24.402 89.011 1.00 32.15 26 GLU C N 1
ATOM 2392 C CA . GLU C 1 26 ? 63.833 24.393 87.642 1.00 33.62 26 GLU C CA 1
ATOM 2393 C C . GLU C 1 26 ? 63.780 23.039 86.932 1.00 32.22 26 GLU C C 1
ATOM 2394 O O . GLU C 1 26 ? 63.620 22.990 85.714 1.00 31.09 26 GLU C O 1
ATOM 2400 N N . HIS C 1 27 ? 63.883 21.944 87.680 1.00 30.65 27 HIS C N 1
ATOM 2401 C CA . HIS C 1 27 ? 63.880 20.619 87.061 1.00 29.64 27 HIS C CA 1
ATOM 2402 C C . HIS C 1 27 ? 62.793 19.649 87.497 1.00 26.53 27 HIS C C 1
ATOM 2403 O O . HIS C 1 27 ? 62.642 18.584 86.902 1.00 26.43 27 HIS C O 1
ATOM 2410 N N . VAL C 1 28 ? 62.036 20.005 88.525 1.00 24.99 28 VAL C N 1
ATOM 2411 C CA . VAL C 1 28 ? 61.007 19.105 89.027 1.00 22.63 28 VAL C CA 1
ATOM 2412 C C . VAL C 1 28 ? 59.648 19.756 89.261 1.00 23.09 28 VAL C C 1
ATOM 2413 O O . VAL C 1 28 ? 59.568 20.905 89.680 1.00 23.81 28 VAL C O 1
ATOM 2417 N N . LEU C 1 29 ? 58.582 19.008 88.982 1.00 21.84 29 LEU C N 1
ATOM 2418 C CA . LEU C 1 29 ? 57.217 19.477 89.200 1.00 20.26 29 LEU C CA 1
ATOM 2419 C C . LEU C 1 29 ? 56.424 18.348 89.853 1.00 20.69 29 LEU C C 1
ATOM 2420 O O . LEU C 1 29 ? 56.452 17.200 89.397 1.00 18.73 29 LEU C O 1
ATOM 2425 N N . ALA C 1 30 ? 55.723 18.680 90.930 1.00 19.50 30 ALA C N 1
ATOM 2426 C CA . ALA C 1 30 ? 54.897 17.711 91.628 1.00 18.69 30 ALA C CA 1
ATOM 2427 C C . ALA C 1 30 ? 53.504 18.314 91.751 1.00 18.47 30 ALA C C 1
ATOM 2428 O O . ALA C 1 30 ? 53.357 19.512 91.987 1.00 16.61 30 ALA C O 1
ATOM 2430 N N . PHE C 1 31 ? 52.488 17.475 91.572 1.00 20.35 31 PHE C N 1
ATOM 2431 C CA . PHE C 1 31 ? 51.093 17.893 91.646 1.00 19.09 31 PHE C CA 1
ATOM 2432 C C . PHE C 1 31 ? 50.222 16.704 92.065 1.00 19.88 31 PHE C C 1
ATOM 2433 O O . PHE C 1 31 ? 50.557 15.543 91.802 1.00 19.39 31 PHE C O 1
ATOM 2441 N N . LEU C 1 32 ? 49.099 16.995 92.710 1.00 19.38 32 LEU C N 1
ATOM 2442 C CA . LEU C 1 32 ? 48.205 15.941 93.150 1.00 19.01 32 LEU C CA 1
ATOM 2443 C C . LEU C 1 32 ? 47.652 15.167 91.959 1.00 18.73 32 LEU C C 1
ATOM 2444 O O . LEU C 1 32 ? 47.345 15.740 90.912 1.00 17.45 32 LEU C O 1
ATOM 2449 N N . ASP C 1 33 ? 47.565 13.852 92.125 1.00 17.86 33 ASP C N 1
ATOM 2450 C CA . ASP C 1 33 ? 47.020 12.962 91.107 1.00 18.89 33 ASP C CA 1
ATOM 2451 C C . ASP C 1 33 ? 45.506 13.080 91.337 1.00 18.87 33 ASP C C 1
ATOM 2452 O O . ASP C 1 33 ? 45.046 12.921 92.469 1.00 14.42 33 ASP C O 1
ATOM 2457 N N . ILE C 1 34 ? 44.740 13.363 90.283 1.00 19.98 34 ILE C N 1
ATOM 2458 C CA . ILE C 1 34 ? 43.290 13.530 90.408 1.00 21.24 34 ILE C CA 1
ATOM 2459 C C . ILE C 1 34 ? 42.583 12.263 90.861 1.00 21.92 34 ILE C C 1
ATOM 2460 O O . ILE C 1 34 ? 41.453 12.322 91.352 1.00 21.48 34 ILE C O 1
ATOM 2465 N N . SER C 1 35 ? 43.248 11.121 90.690 1.00 21.48 35 SER C N 1
ATOM 2466 C CA . SER C 1 35 ? 42.699 9.827 91.106 1.00 21.10 35 SER C CA 1
ATOM 2467 C C . SER C 1 35 ? 42.588 9.750 92.620 1.00 19.98 35 SER C C 1
ATOM 2468 O O . SER C 1 35 ? 41.711 9.077 93.151 1.00 21.20 35 SER C O 1
ATOM 2471 N N . GLN C 1 36 ? 43.494 10.438 93.309 1.00 18.56 36 GLN C N 1
ATOM 2472 C CA . GLN C 1 36 ? 43.528 10.420 94.774 1.00 18.07 36 GLN C CA 1
ATOM 2473 C C . GLN C 1 36 ? 43.261 9.028 95.359 1.00 18.05 36 GLN C C 1
ATOM 2474 O O . GLN C 1 36 ? 42.259 8.838 96.047 1.00 18.01 36 GLN C O 1
ATOM 2480 N N . VAL C 1 37 ? 44.150 8.064 95.114 1.00 18.03 37 VAL C N 1
ATOM 2481 C CA . VAL C 1 37 ? 43.939 6.722 95.651 1.00 16.95 37 VAL C CA 1
ATOM 2482 C C . VAL C 1 37 ? 43.868 6.797 97.167 1.00 17.48 37 VAL C C 1
ATOM 2483 O O . VAL C 1 37 ? 43.328 5.911 97.829 1.00 15.99 37 VAL C O 1
ATOM 2487 N N . THR C 1 38 ? 44.435 7.874 97.696 1.00 17.66 38 THR C N 1
ATOM 2488 C CA . THR C 1 38 ? 44.409 8.198 99.115 1.00 18.64 38 THR C CA 1
ATOM 2489 C C . THR C 1 38 ? 44.508 9.720 99.114 1.00 19.03 38 THR C C 1
ATOM 2490 O O . THR C 1 38 ? 44.996 10.316 98.151 1.00 18.12 38 THR C O 1
ATOM 2494 N N . LYS C 1 39 ? 44.019 10.340 100.179 1.00 17.27 39 LYS C N 1
ATOM 2495 C CA . LYS C 1 39 ? 44.039 11.785 100.301 1.00 17.31 39 LYS C CA 1
ATOM 2496 C C . LYS C 1 39 ? 45.490 12.280 100.341 1.00 15.04 39 LYS C C 1
ATOM 2497 O O . LYS C 1 39 ? 46.240 11.912 101.240 1.00 13.40 39 LYS C O 1
ATOM 2503 N N . GLY C 1 40 ? 45.885 13.093 99.361 1.00 12.62 40 GLY C N 1
ATOM 2504 C CA . GLY C 1 40 ? 47.241 13.610 99.334 1.00 13.68 40 GLY C CA 1
ATOM 2505 C C . GLY C 1 40 ? 48.101 12.923 98.293 1.00 15.20 40 GLY C C 1
ATOM 2506 O O . GLY C 1 40 ? 49.283 13.227 98.168 1.00 14.63 40 GLY C O 1
ATOM 2507 N N . HIS C 1 41 ? 47.506 11.980 97.565 1.00 15.44 41 HIS C N 1
ATOM 2508 C CA . HIS C 1 41 ? 48.181 11.241 96.498 1.00 16.08 41 HIS C CA 1
ATOM 2509 C C . HIS C 1 41 ? 48.879 12.267 95.577 1.00 15.21 41 HIS C C 1
ATOM 2510 O O . HIS C 1 41 ? 48.234 13.154 95.009 1.00 14.82 41 HIS C O 1
ATOM 2517 N N . THR C 1 42 ? 50.199 12.148 95.446 1.00 15.24 42 THR C N 1
ATOM 2518 C CA . THR C 1 42 ? 50.986 13.096 94.649 1.00 16.98 42 THR C CA 1
ATOM 2519 C C . THR C 1 42 ? 51.943 12.466 93.621 1.00 17.97 42 THR C C 1
ATOM 2520 O O . THR C 1 42 ? 52.550 11.427 93.878 1.00 18.70 42 THR C O 1
ATOM 2524 N N . LEU C 1 43 ? 52.074 13.114 92.465 1.00 17.50 43 LEU C N 1
ATOM 2525 C CA . LEU C 1 43 ? 52.967 12.664 91.400 1.00 17.76 43 LEU C CA 1
ATOM 2526 C C . LEU C 1 43 ? 54.180 13.599 91.336 1.00 18.23 43 LEU C C 1
ATOM 2527 O O . LEU C 1 43 ? 54.027 14.816 91.326 1.00 18.41 43 LEU C O 1
ATOM 2532 N N . VAL C 1 44 ? 55.38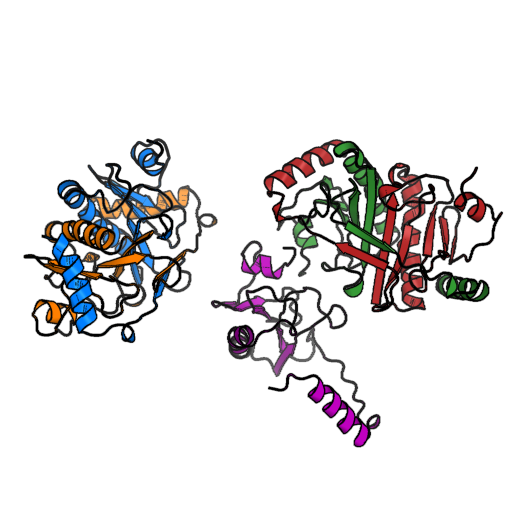0 13.021 91.306 1.00 17.71 44 VAL C N 1
ATOM 2533 C CA . VAL C 1 44 ? 56.616 13.790 91.243 1.00 15.37 44 VAL C CA 1
ATOM 2534 C C . VAL C 1 44 ? 57.303 13.435 89.930 1.00 16.46 44 VAL C C 1
ATOM 2535 O O . VAL C 1 44 ? 57.687 12.286 89.702 1.00 15.10 44 VAL C O 1
ATOM 2539 N N . ILE C 1 45 ? 57.434 14.430 89.060 1.00 16.67 45 ILE C N 1
ATOM 2540 C CA . ILE C 1 45 ? 58.033 14.230 87.754 1.00 16.91 45 ILE C CA 1
ATOM 2541 C C . ILE C 1 45 ? 59.124 15.253 87.464 1.00 19.11 45 ILE C C 1
ATOM 2542 O O . ILE C 1 45 ? 59.173 16.330 88.068 1.00 17.88 45 ILE C O 1
ATOM 2547 N N . PRO C 1 46 ? 60.044 14.907 86.557 1.00 20.45 46 PRO C N 1
ATOM 2548 C CA . PRO C 1 46 ? 61.132 15.814 86.177 1.00 20.29 46 PRO C CA 1
ATOM 2549 C C . PRO C 1 46 ? 60.548 16.705 85.070 1.00 20.22 46 PRO C C 1
ATOM 2550 O O . PRO C 1 46 ? 59.669 16.272 84.321 1.00 17.22 46 PRO C O 1
ATOM 2554 N N . LYS C 1 47 ? 61.012 17.943 84.981 1.00 20.49 47 LYS C N 1
ATOM 2555 C CA . LYS C 1 47 ? 60.514 18.845 83.957 1.00 24.03 47 LYS C CA 1
ATOM 2556 C C . LYS C 1 47 ? 60.835 18.270 82.586 1.00 23.63 47 LYS C C 1
ATOM 2557 O O . LYS C 1 47 ? 60.036 18.378 81.657 1.00 22.97 47 LYS C O 1
ATOM 2563 N N . THR C 1 48 ? 62.006 17.655 82.459 1.00 23.64 48 THR C N 1
ATOM 2564 C CA . THR C 1 48 ? 62.400 17.076 81.181 1.00 26.00 48 THR C CA 1
ATOM 2565 C C . THR C 1 48 ? 61.615 15.811 80.877 1.00 26.35 48 THR C C 1
ATOM 2566 O O . THR C 1 48 ? 61.337 15.009 81.762 1.00 23.73 48 THR C O 1
ATOM 2570 N N . HIS C 1 49 ? 61.277 15.623 79.611 1.00 27.31 49 HIS C N 1
ATOM 2571 C CA . HIS C 1 49 ? 60.523 14.452 79.227 1.00 29.62 49 HIS C CA 1
ATOM 2572 C C . HIS C 1 49 ? 61.359 13.195 78.990 1.00 29.97 49 HIS C C 1
ATOM 2573 O O . HIS C 1 49 ? 62.042 13.072 77.976 1.00 31.05 49 HIS C O 1
ATOM 2580 N N . ILE C 1 50 ? 61.310 12.278 79.948 1.00 29.34 50 ILE C N 1
ATOM 2581 C CA . ILE C 1 50 ? 61.981 10.997 79.825 1.00 28.73 50 ILE C CA 1
ATOM 2582 C C . ILE C 1 50 ? 60.831 10.019 80.015 1.00 29.44 50 ILE C C 1
ATOM 2583 O O . ILE C 1 50 ? 59.963 10.231 80.867 1.00 29.76 50 ILE C O 1
ATOM 2588 N N . GLU C 1 51 ? 60.817 8.962 79.213 1.00 29.74 51 GLU C N 1
ATOM 2589 C CA . GLU C 1 51 ? 59.743 7.981 79.265 1.00 30.82 51 GLU C CA 1
ATOM 2590 C C . GLU C 1 51 ? 59.683 7.137 80.529 1.00 30.16 51 GLU C C 1
ATOM 2591 O O . GLU C 1 51 ? 58.595 6.784 80.992 1.00 29.77 51 GLU C O 1
ATOM 2597 N N . ASN C 1 52 ? 60.847 6.828 81.091 1.00 28.44 52 ASN C N 1
ATOM 2598 C CA . ASN C 1 52 ? 60.912 5.959 82.255 1.00 24.54 52 ASN C CA 1
ATOM 2599 C C . ASN C 1 52 ? 62.162 6.125 83.093 1.00 24.35 52 ASN C C 1
ATOM 2600 O O . ASN C 1 52 ? 62.959 7.040 82.873 1.00 23.41 52 ASN C O 1
ATOM 2605 N N . VAL C 1 53 ? 62.333 5.218 84.051 1.00 21.52 53 VAL C N 1
ATOM 2606 C CA . VAL C 1 53 ? 63.475 5.277 84.943 1.00 21.80 53 VAL C CA 1
ATOM 2607 C C . VAL C 1 53 ? 64.792 4.974 84.215 1.00 21.68 53 VAL C C 1
ATOM 2608 O O . VAL C 1 53 ? 65.823 5.529 84.571 1.00 22.08 53 VAL C O 1
ATOM 2612 N N . TYR C 1 54 ? 64.738 4.119 83.191 1.00 23.02 54 TYR C N 1
ATOM 2613 C CA . TYR C 1 54 ? 65.912 3.752 82.394 1.00 24.13 54 TYR C CA 1
ATOM 2614 C C . TYR C 1 54 ? 66.569 4.952 81.721 1.00 26.14 54 TYR C C 1
ATOM 2615 O O . TYR C 1 54 ? 67.786 4.975 81.511 1.00 26.79 54 TYR C O 1
ATOM 2624 N N . GLU C 1 55 ? 65.758 5.947 81.380 1.00 26.80 55 GLU C N 1
ATOM 2625 C CA . GLU C 1 55 ? 66.248 7.143 80.709 1.00 27.71 55 GLU C CA 1
ATOM 2626 C C . GLU C 1 55 ? 66.868 8.185 81.623 1.00 28.95 55 GLU C C 1
ATOM 2627 O O . GLU C 1 55 ? 67.140 9.303 81.199 1.00 29.83 55 GLU C O 1
ATOM 2633 N N . PHE C 1 56 ? 67.111 7.816 82.873 1.00 29.97 56 PHE C N 1
ATOM 2634 C CA . PHE C 1 56 ? 67.719 8.742 83.816 1.00 30.35 56 PHE C CA 1
ATOM 2635 C C . PHE C 1 56 ? 69.228 8.872 83.611 1.00 32.51 56 PHE C C 1
ATOM 2636 O O . PHE C 1 56 ? 69.909 7.907 83.258 1.00 30.75 56 PHE C O 1
ATOM 2644 N N . THR C 1 57 ? 69.740 10.078 83.832 1.00 34.67 57 THR C N 1
ATOM 2645 C CA . THR C 1 57 ? 71.172 10.333 83.732 1.00 35.16 57 THR C CA 1
ATOM 2646 C C . THR C 1 57 ? 71.578 10.763 85.129 1.00 36.10 57 THR C C 1
ATOM 2647 O O . THR C 1 57 ? 70.752 11.272 85.881 1.00 36.11 57 THR C O 1
ATOM 2651 N N . ASP C 1 58 ? 72.840 10.560 85.480 1.00 36.69 58 ASP C N 1
ATOM 2652 C CA . ASP C 1 58 ? 73.320 10.948 86.793 1.00 37.24 58 ASP C CA 1
ATOM 2653 C C . ASP C 1 58 ? 73.019 12.418 87.033 1.00 37.00 58 ASP C C 1
ATOM 2654 O O . ASP C 1 58 ? 72.800 12.842 88.166 1.00 38.08 58 ASP C O 1
ATOM 2659 N N . GLU C 1 59 ? 72.995 13.187 85.952 1.00 37.23 59 GLU C N 1
ATOM 2660 C CA . GLU C 1 59 ? 72.715 14.614 86.022 1.00 38.01 59 GLU C CA 1
ATOM 2661 C C . GLU C 1 59 ? 71.264 14.844 86.438 1.00 36.65 59 GLU C C 1
ATOM 2662 O O . GLU C 1 59 ? 70.974 15.591 87.381 1.00 35.33 59 GLU C O 1
ATOM 2668 N N . LEU C 1 60 ? 70.355 14.186 85.729 1.00 34.80 60 LEU C N 1
ATOM 2669 C CA . LEU C 1 60 ? 68.927 14.312 86.001 1.00 34.25 60 LEU C CA 1
ATOM 2670 C C . LEU C 1 60 ? 68.549 13.717 87.353 1.00 33.55 60 LEU C C 1
ATOM 2671 O O . LEU C 1 60 ? 67.684 14.240 88.052 1.00 33.67 60 LEU C O 1
ATOM 2676 N N . ALA C 1 61 ? 69.198 12.612 87.704 1.00 33.48 61 ALA C N 1
ATOM 2677 C CA . ALA C 1 61 ? 68.949 11.936 88.972 1.00 34.07 61 ALA C CA 1
ATOM 2678 C C . ALA C 1 61 ? 69.169 12.906 90.128 1.00 33.45 61 ALA C C 1
ATOM 2679 O O . ALA C 1 61 ? 68.301 13.077 90.986 1.00 33.10 61 ALA C O 1
ATOM 2681 N N . LYS C 1 62 ? 70.343 13.529 90.138 1.00 33.08 62 LYS C N 1
ATOM 2682 C CA . LYS C 1 62 ? 70.723 14.482 91.178 1.00 33.57 62 LYS C CA 1
ATOM 2683 C C . LYS C 1 62 ? 69.761 15.653 91.280 1.00 32.64 62 LYS C C 1
ATOM 2684 O O . LYS C 1 62 ? 69.508 16.172 92.373 1.00 32.82 62 LYS C O 1
ATOM 2690 N N . GLN C 1 63 ? 69.242 16.082 90.135 1.00 31.58 63 GLN C N 1
ATOM 2691 C CA . GLN C 1 63 ? 68.308 17.206 90.096 1.00 31.51 63 GLN C CA 1
ATOM 2692 C C . GLN C 1 63 ? 66.885 16.789 90.462 1.00 29.93 63 GLN C C 1
ATOM 2693 O O . GLN C 1 63 ? 66.055 17.629 90.823 1.00 30.28 63 GLN C O 1
ATOM 2699 N N . TYR C 1 64 ? 66.613 15.491 90.384 1.00 26.04 64 TYR C N 1
ATOM 2700 C CA . TYR C 1 64 ? 65.278 14.984 90.670 1.00 25.52 64 TYR C CA 1
ATOM 2701 C C . TYR C 1 64 ? 64.992 14.437 92.071 1.00 25.09 64 TYR C C 1
ATOM 2702 O O . TYR C 1 64 ? 64.128 14.952 92.779 1.00 24.73 64 TYR C O 1
ATOM 2711 N N . PHE C 1 65 ? 65.715 13.392 92.456 1.00 25.91 65 PHE C N 1
ATOM 2712 C CA . PHE C 1 65 ? 65.486 12.726 93.730 1.00 26.78 65 PHE C CA 1
ATOM 2713 C C . PHE C 1 65 ? 65.476 13.579 94.993 1.00 26.96 65 PHE C C 1
ATOM 2714 O O . PHE C 1 65 ? 64.693 13.302 95.892 1.00 27.42 65 PHE C O 1
ATOM 2722 N N . HIS C 1 66 ? 66.317 14.606 95.081 1.00 27.33 66 HIS C N 1
ATOM 2723 C CA . HIS C 1 66 ? 66.320 15.432 96.288 1.00 27.99 66 HIS C CA 1
ATOM 2724 C C . HIS C 1 66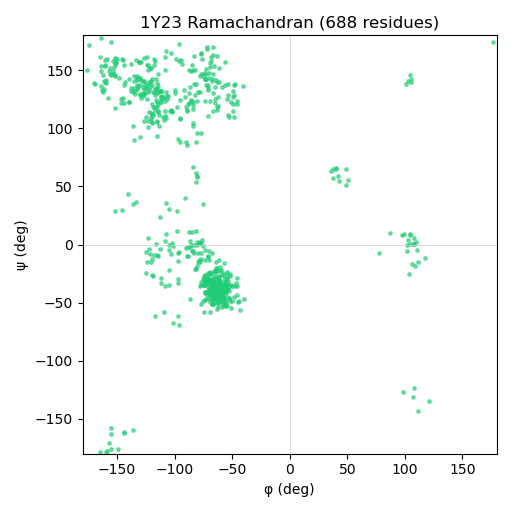 ? 64.927 15.985 96.618 1.00 28.56 66 HIS C C 1
ATOM 2725 O O . HIS C 1 66 ? 64.639 16.320 97.772 1.00 29.52 66 HIS C O 1
ATOM 2732 N N . ALA C 1 67 ? 64.066 16.091 95.608 1.00 25.88 67 ALA C N 1
ATOM 2733 C CA . ALA C 1 67 ? 62.716 16.605 95.815 1.00 23.80 67 ALA C CA 1
ATOM 2734 C C . ALA C 1 67 ? 61.808 15.597 96.516 1.00 22.06 67 ALA C C 1
ATOM 2735 O O . ALA C 1 67 ? 60.959 15.983 97.309 1.00 21.69 67 ALA C O 1
ATOM 2737 N N . VAL C 1 68 ? 62.002 14.310 96.233 1.00 21.30 68 VAL C N 1
ATOM 2738 C CA . VAL C 1 68 ? 61.179 13.257 96.814 1.00 20.36 68 VAL C CA 1
ATOM 2739 C C . VAL C 1 68 ? 61.117 13.271 98.339 1.00 21.04 68 VAL C C 1
ATOM 2740 O O . VAL C 1 68 ? 60.025 13.280 98.912 1.00 22.19 68 VAL C O 1
ATOM 2744 N N . PRO C 1 69 ? 62.274 13.275 99.023 1.00 19.87 69 PRO C N 1
ATOM 2745 C CA . PRO C 1 69 ? 62.246 13.292 100.486 1.00 19.59 69 PRO C CA 1
ATOM 2746 C C . PRO C 1 69 ? 61.541 14.534 101.032 1.00 20.69 69 PRO C C 1
ATOM 2747 O O . PRO C 1 69 ? 60.739 14.443 101.968 1.00 21.55 69 PRO C O 1
ATOM 2751 N N . LYS C 1 70 ? 61.823 15.688 100.436 1.00 19.59 70 LYS C N 1
ATOM 2752 C CA . LYS C 1 70 ? 61.205 16.937 100.876 1.00 20.92 70 LYS C CA 1
ATOM 2753 C C . LYS C 1 70 ? 59.689 16.873 100.733 1.00 19.99 70 LYS C C 1
ATOM 2754 O O . LYS C 1 70 ? 58.947 17.209 101.659 1.00 20.81 70 LYS C O 1
ATOM 2760 N N . ILE C 1 71 ? 59.234 16.431 99.565 1.00 19.85 71 ILE C N 1
ATOM 2761 C CA . ILE C 1 71 ? 57.807 16.322 99.291 1.00 17.56 71 ILE C CA 1
ATOM 2762 C C . ILE C 1 71 ? 57.162 15.282 100.197 1.00 16.37 71 ILE C C 1
ATOM 2763 O O . ILE C 1 71 ? 56.030 15.451 100.638 1.00 15.70 71 ILE C O 1
ATOM 2768 N N . ALA C 1 72 ? 57.887 14.201 100.464 1.00 17.11 72 ALA C N 1
ATOM 2769 C CA . ALA C 1 72 ? 57.375 13.143 101.319 1.00 17.49 72 ALA C CA 1
ATOM 2770 C C . ALA C 1 72 ? 57.112 13.675 102.725 1.00 17.27 72 ALA C C 1
ATOM 2771 O O . ALA C 1 72 ? 56.087 13.358 103.334 1.00 15.41 72 ALA C O 1
ATOM 2773 N N . ARG C 1 73 ? 58.041 14.477 103.239 1.00 17.45 73 ARG C N 1
ATOM 2774 C CA . ARG C 1 73 ? 57.895 15.053 104.580 1.00 19.46 73 ARG C CA 1
ATOM 2775 C C . ARG C 1 73 ? 56.762 16.088 104.633 1.00 18.29 73 ARG C C 1
ATOM 2776 O O . ARG C 1 73 ? 56.073 16.205 105.636 1.00 17.77 73 ARG C O 1
ATOM 2784 N N . ALA C 1 74 ? 56.581 16.842 103.552 1.00 19.11 74 ALA C N 1
ATOM 2785 C CA . ALA C 1 74 ? 55.522 17.844 103.513 1.00 17.71 74 ALA C CA 1
ATOM 2786 C C . ALA C 1 74 ? 54.164 17.144 103.628 1.00 16.25 74 ALA C C 1
ATOM 2787 O O . ALA C 1 74 ? 53.322 17.520 104.446 1.00 15.66 74 ALA C O 1
ATOM 2789 N N . ILE C 1 75 ? 53.970 16.123 102.801 1.00 15.69 75 ILE C N 1
ATOM 2790 C CA . ILE C 1 75 ? 52.739 15.346 102.789 1.00 13.42 75 ILE C CA 1
ATOM 2791 C C . ILE C 1 75 ? 52.512 14.744 104.175 1.00 14.82 75 ILE C C 1
ATOM 2792 O O . ILE C 1 75 ? 51.410 14.837 104.740 1.00 12.21 75 ILE C O 1
ATOM 2797 N N . ARG C 1 76 ? 53.574 14.170 104.740 1.00 14.85 76 ARG C N 1
ATOM 2798 C CA . ARG C 1 76 ? 53.515 13.573 106.073 1.00 17.30 76 ARG C CA 1
ATOM 2799 C C . ARG C 1 76 ? 53.077 14.602 107.115 1.00 17.21 76 ARG C C 1
ATOM 2800 O O . ARG C 1 76 ? 52.188 14.341 107.929 1.00 16.12 76 ARG C O 1
ATOM 2808 N N . ASP C 1 77 ? 53.716 15.768 107.095 1.00 17.36 77 ASP C N 1
ATOM 2809 C CA . ASP C 1 77 ? 53.384 16.830 108.047 1.00 19.27 77 ASP C CA 1
ATOM 2810 C C . ASP C 1 77 ? 51.942 17.322 107.878 1.00 18.68 77 ASP C C 1
ATOM 2811 O O . ASP C 1 77 ? 51.280 17.670 108.857 1.00 20.99 77 ASP C O 1
ATOM 2816 N N . GLU C 1 78 ? 51.465 17.358 106.641 1.00 18.18 78 GLU C N 1
ATOM 2817 C CA . GLU C 1 78 ? 50.110 17.821 106.363 1.00 19.68 78 GLU C CA 1
ATOM 2818 C C . GLU C 1 78 ? 49.016 16.890 106.863 1.00 18.21 78 GLU C C 1
ATOM 2819 O O . GLU C 1 78 ? 48.169 17.293 107.650 1.00 18.90 78 GLU C O 1
ATOM 2825 N N . PHE C 1 79 ? 49.039 15.643 106.408 1.00 16.96 79 PHE C N 1
ATOM 2826 C CA . PHE C 1 79 ? 47.999 14.695 106.776 1.00 17.95 79 PHE C CA 1
ATOM 2827 C C . PHE C 1 79 ? 48.316 13.752 107.936 1.00 19.71 79 PHE C C 1
ATOM 2828 O O . PHE C 1 79 ? 47.413 13.096 108.452 1.00 17.97 79 PHE C O 1
ATOM 2836 N N . GLU C 1 80 ? 49.587 13.665 108.331 1.00 19.77 80 GLU C N 1
ATOM 2837 C CA . GLU C 1 80 ? 50.001 12.789 109.429 1.00 22.71 80 GLU C CA 1
ATOM 2838 C C . GLU C 1 80 ? 49.488 11.361 109.258 1.00 21.78 80 GLU C C 1
ATOM 2839 O O . GLU C 1 80 ? 48.823 10.824 110.140 1.00 21.40 80 GLU C O 1
ATOM 2845 N N . PRO C 1 81 ? 49.791 10.728 108.118 1.00 22.14 81 PRO C N 1
ATOM 2846 C CA . PRO C 1 81 ? 49.348 9.357 107.844 1.00 21.77 81 PRO C CA 1
ATOM 2847 C C . PRO C 1 81 ? 50.117 8.349 108.709 1.00 22.63 81 PRO C C 1
ATOM 2848 O O . PRO C 1 81 ? 51.099 8.706 109.365 1.00 22.63 81 PRO C O 1
ATOM 2852 N N . ILE C 1 82 ? 49.677 7.094 108.711 1.00 22.99 82 ILE C N 1
ATOM 2853 C CA . ILE C 1 82 ? 50.343 6.058 109.509 1.00 24.32 82 ILE C CA 1
ATOM 2854 C C . ILE C 1 82 ? 51.470 5.398 108.708 1.00 24.48 82 ILE C C 1
ATOM 2855 O O . ILE C 1 82 ? 52.268 4.633 109.247 1.00 25.42 82 ILE C O 1
ATOM 2860 N N . GLY C 1 83 ? 51.513 5.706 107.416 1.00 22.05 83 GLY C N 1
ATOM 2861 C CA . GLY C 1 83 ? 52.530 5.160 106.551 1.00 20.31 83 GLY C CA 1
ATOM 2862 C C . GLY C 1 83 ? 52.606 5.948 105.262 1.00 20.25 83 GLY C C 1
ATOM 2863 O O . GLY C 1 83 ? 51.825 6.881 105.049 1.00 18.45 83 GLY C O 1
ATOM 2864 N N . LEU C 1 84 ? 53.545 5.571 104.395 1.00 18.02 84 LEU C N 1
ATOM 2865 C CA . LEU C 1 84 ? 53.718 6.249 103.109 1.00 17.94 84 LEU C CA 1
ATOM 2866 C C . LEU C 1 84 ? 54.540 5.411 102.132 1.00 16.11 84 LEU C C 1
ATOM 2867 O O . LEU C 1 84 ? 55.572 4.866 102.500 1.00 14.49 84 LEU C O 1
ATOM 2872 N N . ASN C 1 85 ? 54.059 5.295 100.897 1.00 16.63 85 ASN C N 1
ATOM 2873 C CA . ASN C 1 85 ? 54.770 4.553 99.857 1.00 15.48 85 ASN C CA 1
ATOM 2874 C C . ASN C 1 85 ? 55.148 5.497 98.721 1.00 15.84 85 ASN C C 1
ATOM 2875 O O . ASN C 1 85 ? 54.556 6.569 98.560 1.00 16.16 85 ASN C O 1
ATOM 2880 N N . THR C 1 86 ? 56.137 5.078 97.939 1.00 15.66 86 THR C N 1
ATOM 2881 C CA . THR C 1 86 ? 56.545 5.796 96.744 1.00 16.92 86 THR C CA 1
ATOM 2882 C C . THR C 1 86 ? 56.555 4.665 95.705 1.00 17.15 86 THR C C 1
ATOM 2883 O O . THR C 1 86 ? 57.109 3.589 95.944 1.00 20.26 86 THR C O 1
ATOM 2887 N N . LEU C 1 87 ? 55.887 4.894 94.582 1.00 17.77 87 LEU C N 1
ATOM 2888 C CA . LEU C 1 87 ? 55.776 3.893 93.537 1.00 17.78 87 LEU C CA 1
ATOM 2889 C C . LEU C 1 87 ? 56.022 4.501 92.171 1.00 18.86 87 LEU C C 1
ATOM 2890 O O . LEU C 1 87 ? 55.516 5.581 91.850 1.00 19.32 87 LEU C O 1
ATOM 2895 N N . ASN C 1 88 ? 56.825 3.799 91.380 1.00 20.50 88 ASN C N 1
ATOM 2896 C CA . ASN C 1 88 ? 57.169 4.213 90.026 1.00 21.84 88 ASN C CA 1
ATOM 2897 C C . ASN C 1 88 ? 56.866 3.030 89.127 1.00 21.80 88 ASN C C 1
ATOM 2898 O O . ASN C 1 88 ? 57.313 1.917 89.385 1.00 20.99 88 ASN C O 1
ATOM 2903 N N . ASN C 1 89 ? 56.096 3.272 88.078 1.00 23.26 89 ASN C N 1
ATOM 2904 C CA . ASN C 1 89 ? 55.736 2.213 87.155 1.00 22.89 89 ASN C CA 1
ATOM 2905 C C . ASN C 1 89 ? 56.395 2.456 85.803 1.00 23.40 89 ASN C C 1
ATOM 2906 O O . ASN C 1 89 ? 56.292 3.541 85.233 1.00 22.27 89 ASN C O 1
ATOM 2911 N N . ASN C 1 90 ? 57.089 1.440 85.306 1.00 23.26 90 ASN C N 1
ATOM 2912 C CA . ASN C 1 90 ? 57.765 1.527 84.023 1.00 22.31 90 ASN C CA 1
ATOM 2913 C C . ASN C 1 90 ? 57.199 0.435 83.130 1.00 23.23 90 ASN C C 1
ATOM 2914 O O . ASN C 1 90 ? 57.464 -0.754 83.333 1.00 20.73 90 ASN C O 1
ATOM 2919 N N . GLY C 1 91 ? 56.406 0.843 82.148 1.00 24.71 91 GLY C N 1
ATOM 2920 C CA . GLY C 1 91 ? 55.818 -0.115 81.234 1.00 25.96 91 GLY C CA 1
ATOM 2921 C C . GLY C 1 91 ? 54.353 -0.383 81.496 1.00 26.81 91 GLY C C 1
ATOM 2922 O O . GLY C 1 91 ? 53.900 -0.383 82.643 1.00 28.19 91 GLY C O 1
ATOM 2923 N N . GLU C 1 92 ? 53.614 -0.622 80.416 1.00 27.13 92 GLU C N 1
ATOM 2924 C CA . GLU C 1 92 ? 52.180 -0.902 80.483 1.00 27.51 92 GLU C CA 1
ATOM 2925 C C . GLU C 1 92 ? 51.826 -2.002 81.481 1.00 27.52 92 GLU C C 1
ATOM 2926 O O . GLU C 1 92 ? 50.987 -1.804 82.355 1.00 25.94 92 GLU C O 1
ATOM 2932 N N . LYS C 1 93 ? 52.455 -3.166 81.335 1.00 29.18 93 LYS C N 1
ATOM 2933 C CA . LYS C 1 93 ? 52.185 -4.291 82.223 1.00 29.76 93 LYS C CA 1
ATOM 2934 C C . LYS C 1 93 ? 52.564 -3.963 83.663 1.00 28.77 93 LYS C C 1
ATOM 2935 O O . LYS C 1 93 ? 52.050 -4.567 84.606 1.00 28.08 93 LYS C O 1
ATOM 2941 N N . ALA C 1 94 ? 53.458 -2.992 83.822 1.00 26.77 94 ALA C N 1
ATOM 2942 C CA . ALA C 1 94 ? 53.912 -2.577 85.141 1.00 24.85 94 ALA C CA 1
ATOM 2943 C C . ALA C 1 94 ? 52.950 -1.567 85.766 1.00 23.68 94 ALA C C 1
ATOM 2944 O O . ALA C 1 94 ? 53.114 -1.184 86.920 1.00 18.93 94 ALA C O 1
ATOM 2946 N N . GLY C 1 95 ? 51.953 -1.138 84.995 1.00 24.74 95 GLY C N 1
ATOM 2947 C CA . GLY C 1 95 ? 50.978 -0.189 85.505 1.00 23.39 95 GLY C CA 1
ATOM 2948 C C . GLY C 1 95 ? 51.137 1.242 85.022 1.00 23.64 95 GLY C C 1
ATOM 2949 O O . GLY C 1 95 ? 50.457 2.142 85.515 1.00 23.05 95 GLY C O 1
ATOM 2950 N N . GLN C 1 96 ? 52.027 1.469 84.062 1.00 22.86 96 GLN C N 1
ATOM 2951 C CA . GLN C 1 96 ? 52.245 2.821 83.553 1.00 23.92 96 GLN C CA 1
ATOM 2952 C C . GLN C 1 96 ? 51.345 3.159 82.363 1.00 24.45 96 GLN C C 1
ATOM 2953 O O . GLN C 1 96 ? 51.306 2.415 81.387 1.00 25.00 96 GLN C O 1
ATOM 2959 N N . SER C 1 97 ? 50.627 4.277 82.456 1.00 23.47 97 SER C N 1
ATOM 2960 C CA . SER C 1 97 ? 49.732 4.721 81.382 1.00 25.09 97 SER C CA 1
ATOM 2961 C C . SER C 1 97 ? 50.267 5.943 80.647 1.00 23.71 97 SER C C 1
ATOM 2962 O O . SER C 1 97 ? 50.056 6.089 79.441 1.00 22.80 97 SER C O 1
ATOM 2965 N N . VAL C 1 98 ? 50.924 6.833 81.390 1.00 23.88 98 VAL C N 1
ATOM 2966 C CA . VAL C 1 98 ? 51.510 8.052 80.831 1.00 23.56 98 VAL C CA 1
ATOM 2967 C C . VAL C 1 98 ? 53.003 7.800 80.749 1.00 24.29 98 VAL C C 1
ATOM 2968 O O . VAL C 1 98 ? 53.670 7.664 81.774 1.00 24.97 98 VAL C O 1
ATOM 2972 N N . PHE C 1 99 ? 53.531 7.754 79.534 1.00 25.60 99 PHE C N 1
ATOM 2973 C CA . PHE C 1 99 ? 54.944 7.467 79.344 1.00 25.50 99 PHE C CA 1
ATOM 2974 C C . PHE C 1 99 ? 55.903 8.623 79.551 1.00 25.28 99 PHE C C 1
ATOM 2975 O O . PHE C 1 99 ? 56.677 9.007 78.673 1.00 25.72 99 PHE C O 1
ATOM 2983 N N . HIS C 1 100 ? 55.830 9.169 80.752 1.00 23.94 100 HIS C N 1
ATOM 2984 C CA . HIS C 1 100 ? 56.693 10.246 81.181 1.00 22.83 100 HIS C CA 1
ATOM 2985 C C . HIS C 1 100 ? 56.963 9.809 82.609 1.00 22.11 100 HIS C C 1
ATOM 2986 O O . HIS C 1 100 ? 56.036 9.586 83.391 1.00 21.46 100 HIS C O 1
ATOM 2993 N N . TYR C 1 101 ? 58.235 9.650 82.935 1.00 22.18 101 TYR C N 1
ATOM 2994 C CA . TYR C 1 101 ? 58.595 9.192 84.259 1.00 22.15 101 TYR C CA 1
ATOM 2995 C C . TYR C 1 101 ? 57.877 9.953 85.356 1.00 21.68 101 TYR C C 1
ATOM 2996 O O . TYR C 1 101 ? 57.870 11.182 85.378 1.00 21.18 101 TYR C O 1
ATOM 3005 N N . HIS C 1 102 ? 57.259 9.206 86.257 1.00 20.07 102 HIS C N 1
ATOM 3006 C CA . HIS C 1 102 ? 56.575 9.802 87.382 1.00 20.51 102 HIS C CA 1
ATOM 3007 C C . HIS C 1 102 ? 56.634 8.885 88.589 1.00 19.47 102 HIS C C 1
ATOM 3008 O O . HIS C 1 102 ? 56.581 7.662 88.469 1.00 18.31 102 HIS C O 1
ATOM 3015 N N . MET C 1 103 ? 56.764 9.503 89.754 1.00 19.70 103 MET C N 1
ATOM 3016 C CA . MET C 1 103 ? 56.831 8.793 91.014 1.00 19.80 103 MET C CA 1
ATOM 3017 C C . MET C 1 103 ? 55.605 9.143 91.848 1.00 18.98 103 MET C C 1
ATOM 3018 O O . MET C 1 103 ? 55.370 10.317 92.154 1.00 16.84 103 MET C O 1
ATOM 3023 N N . HIS C 1 104 ? 54.815 8.132 92.204 1.00 16.08 104 HIS C N 1
ATOM 3024 C CA . HIS C 1 104 ? 53.641 8.356 93.039 1.00 15.89 104 HIS C CA 1
ATOM 3025 C C . HIS C 1 104 ? 54.100 8.429 94.491 1.00 15.86 104 HIS C C 1
ATOM 3026 O O . HIS C 1 104 ? 54.975 7.671 94.913 1.00 14.36 104 HIS C O 1
ATOM 3033 N N . ILE C 1 105 ? 53.540 9.363 95.247 1.00 13.55 105 ILE C N 1
ATOM 3034 C CA . ILE C 1 105 ? 53.827 9.443 96.675 1.00 13.16 105 ILE C CA 1
ATOM 3035 C C . ILE C 1 105 ? 52.431 9.225 97.252 1.00 14.37 105 ILE C C 1
ATOM 3036 O O . ILE C 1 105 ? 51.529 10.051 97.088 1.00 13.15 105 ILE C O 1
ATOM 3041 N N . ILE C 1 106 ? 52.266 8.071 97.893 1.00 14.28 106 ILE C N 1
ATOM 3042 C CA . ILE C 1 106 ? 50.983 7.632 98.438 1.00 13.54 106 ILE C CA 1
ATOM 3043 C C . ILE C 1 106 ? 50.911 7.490 99.957 1.00 14.71 106 ILE C C 1
ATOM 3044 O O . ILE C 1 106 ? 51.445 6.543 100.527 1.00 13.31 106 ILE C O 1
ATOM 3049 N N . PRO C 1 107 ? 50.249 8.434 100.637 1.00 15.07 107 PRO C N 1
ATOM 3050 C CA . PRO C 1 107 ? 50.153 8.307 102.096 1.00 14.94 107 PRO C CA 1
ATOM 3051 C C . PRO C 1 107 ? 49.174 7.172 102.472 1.00 15.86 107 PRO C C 1
ATOM 3052 O O . PRO C 1 107 ? 48.249 6.873 101.724 1.00 16.58 107 PRO C O 1
ATOM 3056 N N . ARG C 1 108 ? 49.388 6.543 103.621 1.00 17.32 108 ARG C N 1
ATOM 3057 C CA . ARG C 1 108 ? 48.540 5.448 104.063 1.00 18.91 108 ARG C CA 1
ATOM 3058 C C . ARG C 1 108 ? 47.831 5.793 105.380 1.00 20.70 108 ARG C C 1
ATOM 3059 O O . ARG C 1 108 ? 48.463 6.240 106.350 1.00 20.64 108 ARG C O 1
ATOM 3067 N N . TYR C 1 109 ? 46.519 5.570 105.401 1.00 22.11 109 TYR C N 1
ATOM 3068 C CA . TYR C 1 109 ? 45.682 5.855 106.564 1.00 24.91 109 TYR C CA 1
ATOM 3069 C C . TYR C 1 109 ? 45.054 4.598 107.178 1.00 27.49 109 TYR C C 1
ATOM 3070 O O . TYR C 1 109 ? 44.448 4.651 108.254 1.00 26.66 109 TYR C O 1
ATOM 3079 N N . GLY C 1 110 ? 45.196 3.474 106.481 1.00 29.29 110 GLY C N 1
ATOM 3080 C CA . GLY C 1 110 ? 44.649 2.221 106.965 1.00 30.96 110 GLY C CA 1
ATOM 3081 C C . GLY C 1 110 ? 43.426 1.766 106.193 1.00 33.62 110 GLY C C 1
ATOM 3082 O O . GLY C 1 110 ? 43.426 1.741 104.955 1.00 31.78 110 GLY C O 1
ATOM 3083 N N . LYS C 1 111 ? 42.380 1.403 106.934 1.00 35.93 111 LYS C N 1
ATOM 3084 C CA . LYS C 1 111 ? 41.123 0.947 106.350 1.00 37.28 111 LYS C CA 1
ATOM 3085 C C . LYS C 1 111 ? 40.603 1.962 105.347 1.00 36.44 111 LYS C C 1
ATOM 3086 O O . LYS C 1 111 ? 40.195 3.062 105.720 1.00 38.14 111 LYS C O 1
ATOM 3092 N N . GLY C 1 112 ? 40.619 1.594 104.071 1.00 33.48 112 GLY C N 1
ATOM 3093 C CA . GLY C 1 112 ? 40.116 2.498 103.055 1.00 30.31 112 GLY C CA 1
ATOM 3094 C C . GLY C 1 112 ? 41.117 2.958 102.017 1.00 27.35 112 GLY C C 1
ATOM 3095 O O . GLY C 1 112 ? 40.721 3.552 101.014 1.00 28.42 112 GLY C O 1
ATOM 3096 N N . ASP C 1 113 ? 42.403 2.705 102.242 1.00 25.64 113 ASP C N 1
ATOM 3097 C CA . ASP C 1 113 ? 43.409 3.119 101.276 1.00 22.43 113 ASP C CA 1
ATOM 3098 C C . ASP C 1 113 ? 43.070 2.522 99.933 1.00 21.45 113 ASP C C 1
ATOM 3099 O O . ASP C 1 113 ? 42.658 1.364 99.843 1.00 23.43 113 ASP C O 1
ATOM 3104 N N . GLY C 1 114 ? 43.204 3.334 98.895 1.00 21.41 114 GLY C N 1
ATOM 3105 C CA . GLY C 1 114 ? 42.914 2.867 97.553 1.00 22.03 114 GLY C CA 1
ATOM 3106 C C . GLY C 1 114 ? 44.125 2.203 96.918 1.00 23.32 114 GLY C C 1
ATOM 3107 O O . GLY C 1 114 ? 44.095 1.809 95.750 1.00 23.09 114 GLY C O 1
ATOM 3108 N N . PHE C 1 115 ? 45.207 2.106 97.684 1.00 23.12 115 PHE C N 1
ATOM 3109 C CA . PHE C 1 115 ? 46.425 1.464 97.210 1.00 23.22 115 PHE C CA 1
ATOM 3110 C C . PHE C 1 115 ? 46.906 0.398 98.188 1.00 23.82 115 PHE C C 1
ATOM 3111 O O . PHE C 1 115 ? 46.955 0.610 99.403 1.00 22.08 115 PHE C O 1
ATOM 3119 N N . GLY C 1 116 ? 47.285 -0.745 97.629 1.00 25.20 116 GLY C N 1
ATOM 3120 C CA . GLY C 1 116 ? 47.793 -1.854 98.416 1.00 25.37 116 GLY C CA 1
ATOM 3121 C C . GLY C 1 116 ? 48.706 -2.692 97.541 1.00 25.61 116 GLY C C 1
ATOM 3122 O O . GLY C 1 116 ? 48.510 -2.773 96.328 1.00 25.75 116 GLY C O 1
ATOM 3123 N N . ALA C 1 117 ? 49.713 -3.311 98.143 1.00 27.54 117 ALA C N 1
ATOM 3124 C CA . ALA C 1 117 ? 50.640 -4.147 97.386 1.00 30.31 117 ALA C CA 1
ATOM 3125 C C . ALA C 1 117 ? 50.290 -5.624 97.527 1.00 31.15 117 ALA C C 1
ATOM 3126 O O . ALA C 1 117 ? 50.070 -6.112 98.638 1.00 32.97 117 ALA C O 1
ATOM 3128 N N . VAL C 1 118 ? 50.208 -6.323 96.402 1.00 31.89 118 VAL C N 1
ATOM 3129 C CA . VAL C 1 118 ? 49.937 -7.755 96.422 1.00 34.08 118 VAL C CA 1
ATOM 3130 C C . VAL C 1 118 ? 51.330 -8.365 96.513 1.00 34.25 118 VAL C C 1
ATOM 3131 O O . VAL C 1 118 ? 52.133 -8.210 95.597 1.00 33.58 118 VAL C O 1
ATOM 3135 N N . TRP C 1 119 ? 51.610 -9.039 97.624 1.00 36.28 119 TRP C N 1
ATOM 3136 C CA . TRP C 1 119 ? 52.923 -9.633 97.883 1.00 36.47 119 TRP C CA 1
ATOM 3137 C C . TRP C 1 119 ? 52.881 -11.168 97.825 1.00 38.09 119 TRP C C 1
ATOM 3138 O O . TRP C 1 119 ? 52.303 -11.810 98.702 1.00 37.22 119 TRP C O 1
ATOM 3149 N N . LYS C 1 120 ? 53.495 -11.744 96.790 1.00 40.22 120 LYS C N 1
ATOM 3150 C CA . LYS C 1 120 ? 53.544 -13.197 96.609 1.00 42.04 120 LYS C CA 1
ATOM 3151 C C . LYS C 1 120 ? 54.989 -13.707 96.697 1.00 42.29 120 LYS C C 1
ATOM 3152 O O . LYS C 1 120 ? 55.717 -13.724 95.702 1.00 41.76 120 LYS C O 1
ATOM 3158 N N . THR C 1 121 ? 55.390 -14.124 97.891 1.00 43.37 121 THR C N 1
ATOM 3159 C CA . THR C 1 121 ? 56.738 -14.631 98.133 1.00 44.36 121 THR C CA 1
ATOM 3160 C C . THR C 1 121 ? 56.995 -15.958 97.419 1.00 44.45 121 THR C C 1
ATOM 3161 O O . THR C 1 121 ? 56.117 -16.820 97.357 1.00 44.96 121 THR C O 1
ATOM 3165 N N . HIS C 1 122 ? 58.203 -16.112 96.884 1.00 43.26 122 HIS C N 1
ATOM 3166 C CA . HIS C 1 122 ? 58.590 -17.332 96.180 1.00 43.16 122 HIS C CA 1
ATOM 3167 C C . HIS C 1 122 ? 59.994 -17.763 96.606 1.00 43.14 122 HIS C C 1
ATOM 3168 O O . HIS C 1 122 ? 60.769 -18.285 95.796 1.00 43.13 122 HIS C O 1
ATOM 3175 N N . ALA C 1 123 ? 60.312 -17.540 97.878 1.00 41.50 123 ALA C N 1
ATOM 3176 C CA . ALA C 1 123 ? 61.619 -17.893 98.427 1.00 41.64 123 ALA C CA 1
ATOM 3177 C C . ALA C 1 123 ? 61.939 -19.385 98.310 1.00 41.67 123 ALA C C 1
ATOM 3178 O O . ALA C 1 123 ? 63.084 -19.763 98.058 1.00 41.02 123 ALA C O 1
ATOM 3180 N N . ASP C 1 124 ? 60.925 -20.227 98.484 1.00 41.81 124 ASP C N 1
ATOM 3181 C CA . ASP C 1 124 ? 61.117 -21.671 98.410 1.00 42.51 124 ASP C CA 1
ATOM 3182 C C . ASP C 1 124 ? 61.406 -22.159 96.997 1.00 42.30 124 ASP C C 1
ATOM 3183 O O . ASP C 1 124 ? 61.845 -23.295 96.803 1.00 42.73 124 ASP C O 1
ATOM 3188 N N . ASP C 1 125 ? 61.169 -21.296 96.014 1.00 42.08 125 ASP C N 1
ATOM 3189 C CA . ASP C 1 125 ? 61.408 -21.635 94.612 1.00 41.71 125 ASP C CA 1
ATOM 3190 C C . ASP C 1 125 ? 62.885 -21.479 94.217 1.00 40.90 125 ASP C C 1
ATOM 3191 O O . ASP C 1 125 ? 63.332 -22.059 93.226 1.00 40.33 125 ASP C O 1
ATOM 3196 N N . TYR C 1 126 ? 63.638 -20.693 94.984 1.00 41.00 126 TYR C N 1
ATOM 3197 C CA . TYR C 1 126 ? 65.055 -20.482 94.681 1.00 41.46 126 TYR C CA 1
ATOM 3198 C C . TYR C 1 126 ? 65.960 -20.995 95.793 1.00 43.29 126 TYR C C 1
ATOM 3199 O O . TYR C 1 126 ? 65.720 -20.736 96.975 1.00 44.37 126 TYR C O 1
ATOM 3208 N N . LYS C 1 127 ? 67.005 -21.721 95.410 1.00 44.68 127 LYS C N 1
ATOM 3209 C CA . LYS C 1 127 ? 67.964 -22.237 96.377 1.00 45.34 127 LYS C CA 1
ATOM 3210 C C . LYS C 1 127 ? 69.124 -21.245 96.420 1.00 45.55 127 LYS C C 1
ATOM 3211 O O . LYS C 1 127 ? 69.329 -20.487 95.466 1.00 45.22 127 LYS C O 1
ATOM 3217 N N . PRO C 1 128 ? 69.895 -21.237 97.524 1.00 45.73 128 PRO C N 1
ATOM 3218 C CA . PRO C 1 128 ? 71.037 -20.333 97.714 1.00 45.61 128 PRO C CA 1
ATOM 3219 C C . PRO C 1 128 ? 71.900 -20.100 96.485 1.00 46.35 128 PRO C C 1
ATOM 3220 O O . PRO C 1 128 ? 72.251 -18.960 96.168 1.00 46.91 128 PRO C O 1
ATOM 3224 N N . GLU C 1 129 ? 72.245 -21.180 95.796 1.00 46.91 129 GLU C N 1
ATOM 3225 C CA . GLU C 1 129 ? 73.073 -21.074 94.606 1.00 47.63 129 GLU C CA 1
ATOM 3226 C C . GLU C 1 129 ? 72.328 -20.312 93.508 1.00 46.67 129 GLU C C 1
ATOM 3227 O O . GLU C 1 129 ? 72.906 -19.457 92.831 1.00 45.18 129 GLU C O 1
ATOM 3233 N N . ASP C 1 130 ? 71.045 -20.626 93.341 1.00 45.91 130 ASP C N 1
ATOM 3234 C CA . ASP C 1 130 ? 70.209 -19.965 92.338 1.00 45.77 130 ASP C CA 1
ATOM 3235 C C . ASP C 1 130 ? 70.206 -18.447 92.511 1.00 43.97 130 ASP C C 1
ATOM 3236 O O . ASP C 1 130 ? 70.302 -17.700 91.531 1.00 44.73 130 ASP C O 1
ATOM 3241 N N . LEU C 1 131 ? 70.099 -17.997 93.757 1.00 41.62 131 LEU C N 1
ATOM 3242 C CA . LEU C 1 131 ? 70.096 -16.571 94.049 1.00 39.86 131 LEU C CA 1
ATOM 3243 C C . LEU C 1 131 ? 71.454 -15.964 93.711 1.00 39.75 131 LEU C C 1
ATOM 3244 O O . LEU C 1 131 ? 71.534 -14.876 93.134 1.00 38.60 131 LEU C O 1
ATOM 3249 N N . GLN C 1 132 ? 72.524 -16.672 94.058 1.00 40.55 132 GLN C N 1
ATOM 3250 C CA . GLN C 1 132 ? 73.869 -16.174 93.788 1.00 41.21 132 GLN C CA 1
ATOM 3251 C C . GLN C 1 132 ? 74.102 -16.068 92.277 1.00 40.75 132 GLN C C 1
ATOM 3252 O O . GLN C 1 132 ? 74.960 -15.311 91.823 1.00 42.02 132 GLN C O 1
ATOM 3258 N N . ASN C 1 133 ? 73.337 -16.836 91.507 1.00 39.88 133 ASN C N 1
ATOM 3259 C CA . ASN C 1 133 ? 73.440 -16.815 90.052 1.00 40.93 133 ASN C CA 1
ATOM 3260 C C . ASN C 1 133 ? 72.794 -15.550 89.512 1.00 40.00 133 ASN C C 1
ATOM 3261 O O . ASN C 1 133 ? 73.430 -14.746 88.828 1.00 38.38 133 ASN C O 1
ATOM 3266 N N . ILE C 1 134 ? 71.516 -15.391 89.834 1.00 38.35 134 ILE C N 1
ATOM 3267 C CA . ILE C 1 134 ? 70.746 -14.235 89.420 1.00 35.92 134 ILE C CA 1
ATOM 3268 C C . ILE C 1 134 ? 71.489 -12.959 89.798 1.00 36.14 134 ILE C C 1
ATOM 3269 O O . ILE C 1 134 ? 71.659 -12.064 88.968 1.00 34.65 134 ILE C O 1
ATOM 3274 N N . SER C 1 135 ? 71.945 -12.890 91.048 1.00 35.93 135 SER C N 1
ATOM 3275 C CA . SER C 1 135 ? 72.663 -11.716 91.531 1.00 37.23 135 SER C CA 1
ATOM 3276 C C . SER C 1 135 ? 73.942 -11.478 90.736 1.00 38.17 135 SER C C 1
ATOM 3277 O O . SER C 1 135 ? 74.338 -10.333 90.510 1.00 39.31 135 SER C O 1
ATOM 3280 N N . SER C 1 136 ? 74.580 -12.558 90.299 1.00 38.09 136 SER C N 1
ATOM 3281 C CA . SER C 1 136 ? 75.818 -12.427 89.544 1.00 38.70 136 SER C CA 1
ATOM 3282 C C . SER C 1 136 ? 75.548 -11.925 88.128 1.00 37.91 136 SER C C 1
ATOM 3283 O O . SER C 1 136 ? 76.280 -11.080 87.609 1.00 37.15 136 SER C O 1
ATOM 3286 N N . SER C 1 137 ? 74.494 -12.449 87.508 1.00 38.12 137 SER C N 1
ATOM 3287 C CA . SER C 1 137 ? 74.117 -12.033 86.163 1.00 37.99 137 SER C CA 1
ATOM 3288 C C . SER C 1 137 ? 73.929 -10.516 86.133 1.00 38.49 137 SER C C 1
ATOM 3289 O O . SER C 1 137 ? 74.508 -9.825 85.291 1.00 40.34 137 SER C O 1
ATOM 3292 N N . ILE C 1 138 ? 73.126 -9.995 87.056 1.00 37.15 138 ILE C N 1
ATOM 3293 C CA . ILE C 1 138 ? 72.873 -8.555 87.111 1.00 36.70 138 ILE C CA 1
ATOM 3294 C C . ILE C 1 138 ? 74.180 -7.778 87.225 1.00 36.97 138 ILE C C 1
ATOM 3295 O O . ILE C 1 138 ? 74.418 -6.827 86.475 1.00 35.93 138 ILE C O 1
ATOM 3300 N N . ALA C 1 139 ? 75.020 -8.188 88.172 1.00 38.81 139 ALA C N 1
ATOM 3301 C CA . ALA C 1 139 ? 76.311 -7.535 88.406 1.00 40.86 139 ALA C CA 1
ATOM 3302 C C . ALA C 1 139 ? 77.221 -7.551 87.171 1.00 41.51 139 ALA C C 1
ATOM 3303 O O . ALA C 1 139 ? 78.085 -6.685 87.024 1.00 41.24 139 ALA C O 1
ATOM 3305 N N . LYS C 1 140 ? 77.026 -8.532 86.288 1.00 43.30 140 LYS C N 1
ATOM 3306 C CA . LYS C 1 140 ? 77.830 -8.632 85.069 1.00 44.44 140 LYS C CA 1
ATOM 3307 C C . LYS C 1 140 ? 77.563 -7.438 84.164 1.00 44.65 140 LYS C C 1
ATOM 3308 O O . LYS C 1 140 ? 78.491 -6.820 83.639 1.00 45.76 140 LYS C O 1
ATOM 3314 N N . ARG C 1 141 ? 76.288 -7.115 83.978 1.00 43.84 141 ARG C N 1
ATOM 3315 C CA . ARG C 1 141 ? 75.921 -5.990 83.128 1.00 43.70 141 ARG C CA 1
ATOM 3316 C C . ARG C 1 141 ? 76.382 -4.649 83.693 1.00 44.02 141 ARG C C 1
ATOM 3317 O O . ARG C 1 141 ? 76.528 -3.677 82.952 1.00 45.89 141 ARG C O 1
ATOM 3325 N N . LEU C 1 142 ? 76.604 -4.590 85.002 1.00 44.50 142 LEU C N 1
ATOM 3326 C CA . LEU C 1 142 ? 77.066 -3.356 85.624 1.00 45.62 142 LEU C CA 1
ATOM 3327 C C . LEU C 1 142 ? 78.586 -3.247 85.489 1.00 47.30 142 LEU C C 1
ATOM 3328 O O . LEU C 1 142 ? 79.204 -4.224 85.002 1.00 47.96 142 LEU C O 1
ATOM 3333 N N . GLU D 1 5 ? 73.086 -2.692 117.405 1.00 39.58 5 GLU D N 1
ATOM 3334 C CA . GLU D 1 5 ? 72.249 -2.482 116.188 1.00 38.26 5 GLU D CA 1
ATOM 3335 C C . GLU D 1 5 ? 71.523 -3.777 115.848 1.00 37.26 5 GLU D C 1
ATOM 3336 O O . GLU D 1 5 ? 72.143 -4.776 115.493 1.00 37.49 5 GLU D O 1
ATOM 3342 N N . ASN D 1 6 ? 70.203 -3.748 115.965 1.00 36.14 6 ASN D N 1
ATOM 3343 C CA . ASN D 1 6 ? 69.377 -4.900 115.670 1.00 34.72 6 ASN D CA 1
ATOM 3344 C C . ASN D 1 6 ? 68.807 -4.790 114.254 1.00 33.50 6 ASN D C 1
ATOM 3345 O O . ASN D 1 6 ? 67.727 -5.306 113.967 1.00 33.32 6 ASN D O 1
ATOM 3350 N N . CYS D 1 7 ? 69.541 -4.112 113.377 1.00 31.35 7 CYS D N 1
ATOM 3351 C CA . CYS D 1 7 ? 69.118 -3.918 111.995 1.00 29.17 7 CYS D CA 1
ATOM 3352 C C . CYS D 1 7 ? 69.701 -4.949 111.031 1.00 29.65 7 CYS D C 1
ATOM 3353 O O . CYS D 1 7 ? 70.889 -4.902 110.700 1.00 30.78 7 CYS D O 1
ATOM 3356 N N . ILE D 1 8 ? 68.857 -5.861 110.556 1.00 30.07 8 ILE D N 1
ATOM 3357 C CA . ILE D 1 8 ? 69.300 -6.915 109.635 1.00 29.96 8 ILE D CA 1
ATOM 3358 C C . ILE D 1 8 ? 70.007 -6.397 108.378 1.00 27.86 8 ILE D C 1
ATOM 3359 O O . ILE D 1 8 ? 70.850 -7.094 107.811 1.00 27.21 8 ILE D O 1
ATOM 3364 N N . PHE D 1 9 ? 69.656 -5.190 107.937 1.00 26.17 9 PHE D N 1
ATOM 3365 C CA . PHE D 1 9 ? 70.286 -4.609 106.755 1.00 24.92 9 PHE D CA 1
ATOM 3366 C C . PHE D 1 9 ? 71.663 -4.061 107.100 1.00 24.73 9 PHE D C 1
ATOM 3367 O O . PHE D 1 9 ? 72.576 -4.119 106.286 1.00 22.33 9 PHE D O 1
ATOM 3375 N N . CYS D 1 10 ? 71.811 -3.504 108.297 1.00 26.53 10 CYS D N 1
ATOM 3376 C CA . CYS D 1 10 ? 73.112 -2.991 108.689 1.00 28.75 10 CYS D CA 1
ATOM 3377 C C . CYS D 1 10 ? 74.088 -4.173 108.800 1.00 30.27 10 CYS D C 1
ATOM 3378 O O . CYS D 1 10 ? 75.255 -4.056 108.433 1.00 28.34 10 CYS D O 1
ATOM 3381 N N . LYS D 1 11 ? 73.601 -5.316 109.282 1.00 31.42 11 LYS D N 1
ATOM 3382 C CA . LYS D 1 11 ? 74.442 -6.494 109.411 1.00 32.67 11 LYS D CA 1
ATOM 3383 C C . LYS D 1 11 ? 74.881 -7.061 108.067 1.00 33.63 11 LYS D C 1
ATOM 3384 O O . LYS D 1 11 ? 75.979 -7.608 107.951 1.00 34.08 11 LYS D O 1
ATOM 3390 N N . ILE D 1 12 ? 74.026 -6.938 107.055 1.00 32.77 12 ILE D N 1
ATOM 3391 C CA . ILE D 1 12 ? 74.363 -7.407 105.716 1.00 32.19 12 ILE D CA 1
ATOM 3392 C C . ILE D 1 12 ? 75.422 -6.475 105.148 1.00 32.68 12 ILE D C 1
ATOM 3393 O O . ILE D 1 12 ? 76.343 -6.912 104.463 1.00 33.59 12 ILE D O 1
ATOM 3398 N N . ILE D 1 13 ? 75.276 -5.184 105.428 1.00 32.90 13 ILE D N 1
ATOM 3399 C CA . ILE D 1 13 ? 76.230 -4.196 104.950 1.00 33.47 13 ILE D CA 1
ATOM 3400 C C . ILE D 1 13 ? 77.583 -4.494 105.584 1.00 35.40 13 ILE D C 1
ATOM 3401 O O . ILE D 1 13 ? 78.617 -4.456 104.915 1.00 36.31 13 ILE D O 1
ATOM 3406 N N . ALA D 1 14 ? 77.560 -4.790 106.881 1.00 36.15 14 ALA D N 1
ATOM 3407 C CA . ALA D 1 14 ? 78.767 -5.108 107.637 1.00 36.86 14 ALA D CA 1
ATOM 3408 C C . ALA D 1 14 ? 79.367 -6.413 107.130 1.00 37.77 14 ALA D C 1
ATOM 3409 O O . ALA D 1 14 ? 80.579 -6.617 107.188 1.00 38.18 14 ALA D O 1
ATOM 3411 N N . GLY D 1 15 ? 78.501 -7.293 106.637 1.00 38.87 15 GLY D N 1
ATOM 3412 C CA . GLY D 1 15 ? 78.956 -8.566 106.124 1.00 37.74 15 GLY D CA 1
ATOM 3413 C C . GLY D 1 15 ? 78.818 -9.672 107.148 1.00 37.90 15 GLY D C 1
ATOM 3414 O O . GLY D 1 15 ? 79.303 -10.783 106.927 1.00 39.35 15 GLY D O 1
ATOM 3415 N N . ASP D 1 16 ? 78.166 -9.377 108.270 1.00 36.55 16 ASP D N 1
ATOM 3416 C CA . ASP D 1 16 ? 77.970 -10.365 109.324 1.00 36.44 16 ASP D CA 1
ATOM 3417 C C . ASP D 1 16 ? 77.094 -11.516 108.832 1.00 36.26 16 ASP D C 1
ATOM 3418 O O . ASP D 1 16 ? 77.111 -12.613 109.400 1.00 36.61 16 ASP D O 1
ATOM 3423 N N . ILE D 1 17 ? 76.310 -11.261 107.790 1.00 36.28 17 ILE D N 1
ATOM 3424 C CA . ILE D 1 17 ? 75.487 -12.311 107.214 1.00 36.29 17 ILE D CA 1
ATOM 3425 C C . ILE D 1 17 ? 75.537 -12.172 105.697 1.00 35.62 17 ILE D C 1
ATOM 3426 O O . ILE D 1 17 ? 75.560 -11.064 105.159 1.00 34.67 17 ILE D O 1
ATOM 3431 N N . PRO D 1 18 ? 75.570 -13.306 104.987 1.00 34.96 18 PRO D N 1
ATOM 3432 C CA . PRO D 1 18 ? 75.631 -13.358 103.524 1.00 34.99 18 PRO D CA 1
ATOM 3433 C C . PRO D 1 18 ? 74.517 -12.633 102.766 1.00 34.26 18 PRO D C 1
ATOM 3434 O O . PRO D 1 18 ? 73.429 -12.406 103.292 1.00 34.42 18 PRO D O 1
ATOM 3438 N N . SER D 1 19 ? 74.815 -12.271 101.522 1.00 33.64 19 SER D N 1
ATOM 3439 C CA . SER D 1 19 ? 73.859 -11.587 100.671 1.00 33.20 19 SER D CA 1
ATOM 3440 C C . SER D 1 19 ? 74.251 -11.716 99.203 1.00 32.96 19 SER D C 1
ATOM 3441 O O . SER D 1 19 ? 75.434 -11.637 98.853 1.00 32.96 19 SER D O 1
ATOM 3444 N N . ALA D 1 20 ? 73.251 -11.927 98.351 1.00 31.41 20 ALA D N 1
ATOM 3445 C CA . ALA D 1 20 ? 73.462 -12.039 96.909 1.00 30.29 20 ALA D CA 1
ATOM 3446 C C . ALA D 1 20 ? 73.548 -10.612 96.380 1.00 30.41 20 ALA D C 1
ATOM 3447 O O . ALA D 1 20 ? 72.546 -10.023 95.978 1.00 30.40 20 ALA D O 1
ATOM 3449 N N . LYS D 1 21 ? 74.751 -10.055 96.387 1.00 30.59 21 LYS D N 1
ATOM 3450 C CA . LYS D 1 21 ? 74.958 -8.684 95.940 1.00 32.30 21 LYS D CA 1
ATOM 3451 C C . LYS D 1 21 ? 74.791 -8.477 94.439 1.00 32.79 21 LYS D C 1
ATOM 3452 O O . LYS D 1 21 ? 75.141 -9.347 93.641 1.00 32.18 21 LYS D O 1
ATOM 3458 N N . VAL D 1 22 ? 74.234 -7.329 94.054 1.00 33.53 22 VAL D N 1
ATOM 3459 C CA . VAL D 1 22 ? 74.065 -7.027 92.638 1.00 33.20 22 VAL D CA 1
ATOM 3460 C C . VAL D 1 22 ? 74.846 -5.770 92.294 1.00 33.25 22 VAL D C 1
ATOM 3461 O O . VAL D 1 22 ? 75.289 -5.598 91.162 1.00 33.26 22 VAL D O 1
ATOM 3465 N N . TYR D 1 23 ? 75.028 -4.907 93.289 1.00 32.86 23 TYR D N 1
ATOM 3466 C CA . TYR D 1 23 ? 75.755 -3.660 93.105 1.00 32.41 23 TYR D CA 1
ATOM 3467 C C . TYR D 1 23 ? 76.220 -3.119 94.453 1.00 33.80 23 TYR D C 1
ATOM 3468 O O . TYR D 1 23 ? 75.673 -3.471 95.502 1.00 34.14 23 TYR D O 1
ATOM 3477 N N . GLU D 1 24 ? 77.232 -2.258 94.414 1.00 33.59 24 GLU D N 1
ATOM 3478 C CA . GLU D 1 24 ? 77.767 -1.641 95.615 1.00 34.92 24 GLU D CA 1
ATOM 3479 C C . GLU D 1 24 ? 78.849 -0.624 95.294 1.00 35.28 24 GLU D C 1
ATOM 3480 O O . GLU D 1 24 ? 79.558 -0.742 94.292 1.00 34.89 24 GLU D O 1
ATOM 3486 N N . ASP D 1 25 ? 78.945 0.385 96.153 1.00 36.27 25 ASP D N 1
ATOM 3487 C CA . ASP D 1 25 ? 79.940 1.438 96.036 1.00 35.86 25 ASP D CA 1
ATOM 3488 C C . ASP D 1 25 ? 80.165 2.023 97.431 1.00 36.33 25 ASP D C 1
ATOM 3489 O O . ASP D 1 25 ? 79.799 1.406 98.432 1.00 34.15 25 ASP D O 1
ATOM 3494 N N . GLU D 1 26 ? 80.764 3.206 97.498 1.00 36.24 26 GLU D N 1
ATOM 3495 C CA . GLU D 1 26 ? 81.056 3.854 98.774 1.00 36.84 26 GLU D CA 1
ATOM 3496 C C . GLU D 1 26 ? 79.835 4.195 99.640 1.00 36.72 26 GLU D C 1
ATOM 3497 O O . GLU D 1 26 ? 79.935 4.235 100.868 1.00 35.25 26 GLU D O 1
ATOM 3503 N N . HIS D 1 27 ? 78.682 4.414 99.011 1.00 34.72 27 HIS D N 1
ATOM 3504 C CA . HIS D 1 27 ? 77.483 4.798 99.755 1.00 33.78 27 HIS D CA 1
ATOM 3505 C C . HIS D 1 27 ? 76.254 3.915 99.570 1.00 32.10 27 HIS D C 1
ATOM 3506 O O . HIS D 1 27 ? 75.304 3.996 100.349 1.00 32.45 27 HIS D O 1
ATOM 3513 N N . VAL D 1 28 ? 76.270 3.074 98.549 1.00 31.08 28 VAL D N 1
ATOM 3514 C CA . VAL D 1 28 ? 75.127 2.225 98.261 1.00 29.80 28 VAL D CA 1
ATOM 3515 C C . VAL D 1 28 ? 75.440 0.729 98.219 1.00 29.81 28 VAL D C 1
ATOM 3516 O O . VAL D 1 28 ? 76.570 0.323 97.950 1.00 29.66 28 VAL D O 1
ATOM 3520 N N . LEU D 1 29 ? 74.417 -0.076 98.482 1.00 29.46 29 LEU D N 1
ATOM 3521 C CA . LEU D 1 29 ? 74.521 -1.527 98.460 1.00 29.37 29 LEU D CA 1
ATOM 3522 C C . LEU D 1 29 ? 73.195 -2.105 97.968 1.00 29.32 29 LEU D C 1
ATOM 3523 O O . LEU D 1 29 ? 72.130 -1.809 98.519 1.00 30.72 29 LEU D O 1
ATOM 3528 N N . ALA D 1 30 ? 73.259 -2.927 96.932 1.00 28.62 30 ALA D N 1
ATOM 3529 C CA . ALA D 1 30 ? 72.057 -3.536 96.390 1.00 28.50 30 ALA D CA 1
ATOM 3530 C C . ALA D 1 30 ? 72.211 -5.046 96.391 1.00 27.93 30 ALA D C 1
ATOM 3531 O O . ALA D 1 30 ? 73.266 -5.564 96.027 1.00 28.42 30 ALA D O 1
ATOM 3533 N N . PHE D 1 31 ? 71.159 -5.747 96.805 1.00 27.86 31 PHE D N 1
ATOM 3534 C CA . PHE D 1 31 ? 71.174 -7.206 96.858 1.00 27.45 31 PHE D CA 1
ATOM 3535 C C . PHE D 1 31 ? 69.777 -7.772 96.649 1.00 28.41 31 PHE D C 1
ATOM 3536 O O . PHE D 1 31 ? 68.781 -7.092 96.893 1.00 29.44 31 PHE D O 1
ATOM 3544 N N . LEU D 1 32 ? 69.705 -9.015 96.186 1.00 26.89 32 LEU D N 1
ATOM 3545 C CA . LEU D 1 32 ? 68.418 -9.647 95.936 1.00 28.18 32 LEU D CA 1
ATOM 3546 C C . LEU D 1 32 ? 67.576 -9.779 97.205 1.00 29.84 32 LEU D C 1
ATOM 3547 O O . LEU D 1 32 ? 68.104 -9.851 98.313 1.00 30.30 32 LEU D O 1
ATOM 3552 N N . ASP D 1 33 ? 66.258 -9.788 97.037 1.00 31.48 33 ASP D N 1
ATOM 3553 C CA . ASP D 1 33 ? 65.361 -9.941 98.167 1.00 32.61 33 ASP D CA 1
ATOM 3554 C C . ASP D 1 33 ? 65.023 -11.429 98.237 1.00 33.57 33 ASP D C 1
ATOM 3555 O O . ASP D 1 33 ? 64.560 -12.019 97.261 1.00 34.19 33 ASP D O 1
ATOM 3560 N N . ILE D 1 34 ? 65.270 -12.030 99.393 1.00 34.41 34 ILE D N 1
ATOM 3561 C CA . ILE D 1 34 ? 65.015 -13.444 99.590 1.00 35.60 34 ILE D CA 1
ATOM 3562 C C . ILE D 1 34 ? 63.638 -13.883 99.090 1.00 35.53 34 ILE D C 1
ATOM 3563 O O . ILE D 1 34 ? 63.484 -14.984 98.561 1.00 36.11 34 ILE D O 1
ATOM 3568 N N . SER D 1 35 ? 62.646 -13.013 99.251 1.00 35.40 35 SER D N 1
ATOM 3569 C CA . SER D 1 35 ? 61.274 -13.299 98.831 1.00 35.83 35 SER D CA 1
ATOM 3570 C C . SER D 1 35 ? 61.157 -13.600 97.340 1.00 34.61 35 SER D C 1
ATOM 3571 O O . SER D 1 35 ? 60.367 -14.453 96.937 1.00 32.62 35 SER D O 1
ATOM 3574 N N . GLN D 1 36 ? 61.937 -12.881 96.533 1.00 33.49 36 GLN D N 1
ATOM 3575 C CA . GLN D 1 36 ? 61.941 -13.037 95.082 1.00 34.15 36 GLN D CA 1
ATOM 3576 C C . GLN D 1 36 ? 60.553 -13.031 94.429 1.00 33.69 36 GLN D C 1
ATOM 3577 O O . GLN D 1 36 ? 60.247 -13.931 93.641 1.00 32.22 36 GLN D O 1
ATOM 3583 N N . VAL D 1 37 ? 59.724 -12.022 94.738 1.00 32.46 37 VAL D N 1
ATOM 3584 C CA . VAL D 1 37 ? 58.373 -11.928 94.162 1.00 29.98 37 VAL D CA 1
ATOM 3585 C C . VAL D 1 37 ? 58.427 -12.174 92.657 1.00 28.47 37 VAL D C 1
ATOM 3586 O O . VAL D 1 37 ? 57.497 -12.723 92.075 1.00 27.11 37 VAL D O 1
ATOM 3590 N N . THR D 1 38 ? 59.527 -11.758 92.037 1.00 27.61 38 THR D N 1
ATOM 3591 C CA . THR D 1 38 ? 59.758 -11.983 90.613 1.00 27.52 38 THR D CA 1
ATOM 3592 C C . THR D 1 38 ? 61.249 -12.224 90.495 1.00 27.97 38 THR D C 1
ATOM 3593 O O . THR D 1 38 ? 62.013 -11.829 91.381 1.00 28.43 38 THR D O 1
ATOM 3597 N N . LYS D 1 39 ? 61.660 -12.867 89.408 1.00 28.77 39 LYS D N 1
ATOM 3598 C CA . LYS D 1 39 ? 63.068 -13.167 89.185 1.00 30.58 39 LYS D CA 1
ATOM 3599 C C . LYS D 1 39 ? 63.846 -11.878 88.965 1.00 28.37 39 LYS D C 1
ATOM 3600 O O . LYS D 1 39 ? 63.621 -11.175 87.983 1.00 28.16 39 LYS D O 1
ATOM 3606 N N . GLY D 1 40 ? 64.754 -11.575 89.890 1.00 27.81 40 GLY D N 1
ATOM 3607 C CA . GLY D 1 40 ? 65.561 -10.368 89.789 1.00 25.83 40 GLY D CA 1
ATOM 3608 C C . GLY D 1 40 ? 65.206 -9.343 90.851 1.00 25.61 40 GLY D C 1
ATOM 3609 O O . GLY D 1 40 ? 65.845 -8.295 90.950 1.00 23.72 40 GLY D O 1
ATOM 3610 N N . HIS D 1 41 ? 64.170 -9.654 91.629 1.00 25.75 41 HIS D N 1
ATOM 3611 C CA . HIS D 1 41 ? 63.688 -8.801 92.709 1.00 24.51 41 HIS D CA 1
ATOM 3612 C C . HIS D 1 41 ? 64.868 -8.353 93.573 1.00 25.11 41 HIS D C 1
ATOM 3613 O O . HIS D 1 41 ? 65.452 -9.145 94.315 1.00 25.67 41 HIS D O 1
ATOM 3620 N N . THR D 1 42 ? 65.197 -7.070 93.473 1.00 25.53 42 THR D N 1
ATOM 3621 C CA . THR D 1 42 ? 66.326 -6.489 94.186 1.00 25.56 42 THR D CA 1
ATOM 3622 C C . THR D 1 42 ? 65.980 -5.349 95.144 1.00 27.37 42 THR D C 1
ATOM 3623 O O . THR D 1 42 ? 65.005 -4.611 94.948 1.00 27.22 42 THR D O 1
ATOM 3627 N N . LEU D 1 43 ? 66.802 -5.210 96.184 1.00 26.75 43 LEU D N 1
ATOM 3628 C CA . LEU D 1 43 ? 66.644 -4.141 97.171 1.00 26.31 43 LEU D CA 1
ATOM 3629 C C . LEU D 1 43 ? 67.867 -3.240 97.084 1.00 25.09 43 LEU D C 1
ATOM 3630 O O . LEU D 1 43 ? 68.997 -3.724 97.083 1.00 26.34 43 LEU D O 1
ATOM 3635 N N . VAL D 1 44 ? 67.634 -1.936 96.984 1.00 24.36 44 VAL D N 1
ATOM 3636 C CA . VAL D 1 44 ? 68.716 -0.961 96.919 1.00 23.76 44 VAL D CA 1
ATOM 3637 C C . VAL D 1 44 ? 68.604 -0.110 98.172 1.00 25.21 44 VAL D C 1
ATOM 3638 O O . VAL D 1 44 ? 67.585 0.551 98.400 1.00 24.93 44 VAL D O 1
ATOM 3642 N N . ILE D 1 45 ? 69.647 -0.145 98.990 1.00 24.31 45 ILE D N 1
ATOM 3643 C CA . ILE D 1 45 ? 69.653 0.589 100.242 1.00 25.09 45 ILE D CA 1
ATOM 3644 C C . ILE D 1 45 ? 70.932 1.394 100.398 1.00 26.73 45 ILE D C 1
ATOM 3645 O O . ILE D 1 45 ? 71.944 1.093 99.766 1.00 28.51 45 ILE D O 1
ATOM 3650 N N . PRO D 1 46 ? 70.891 2.452 101.218 1.00 27.53 46 PRO D N 1
ATOM 3651 C CA . PRO D 1 46 ? 72.067 3.295 101.456 1.00 28.90 46 PRO D CA 1
ATOM 3652 C C . PRO D 1 46 ? 72.877 2.609 102.559 1.00 29.63 46 PRO D C 1
ATOM 3653 O O . PRO D 1 46 ? 72.309 1.909 103.400 1.00 28.93 46 PRO D O 1
ATOM 3657 N N . LYS D 1 47 ? 74.191 2.787 102.555 1.00 30.48 47 LYS D N 1
ATOM 3658 C CA . LYS D 1 47 ? 75.007 2.156 103.578 1.00 32.58 47 LYS D CA 1
ATOM 3659 C C . LYS D 1 47 ? 74.710 2.773 104.938 1.00 32.95 47 LYS D C 1
ATOM 3660 O O . LYS D 1 47 ? 74.612 2.055 105.938 1.00 33.94 47 LYS D O 1
ATOM 3666 N N . THR D 1 48 ? 74.553 4.096 104.972 1.00 32.55 48 THR D N 1
ATOM 3667 C CA . THR D 1 48 ? 74.226 4.817 106.215 1.00 33.49 48 THR D CA 1
ATOM 3668 C C . THR D 1 48 ? 72.848 4.338 106.675 1.00 31.39 48 THR D C 1
ATOM 3669 O O . THR D 1 48 ? 71.948 4.140 105.856 1.00 29.46 48 THR D O 1
ATOM 3673 N N . HIS D 1 49 ? 72.679 4.176 107.980 1.00 30.46 49 HIS D N 1
ATOM 3674 C CA . HIS D 1 49 ? 71.408 3.717 108.516 1.00 30.74 49 HIS D CA 1
ATOM 3675 C C . HIS D 1 49 ? 70.376 4.818 108.726 1.00 30.99 49 HIS D C 1
ATOM 3676 O O . HIS D 1 49 ? 70.457 5.581 109.691 1.00 31.82 49 HIS D O 1
ATOM 3683 N N . ILE D 1 50 ? 69.422 4.903 107.805 1.00 31.82 50 ILE D N 1
ATOM 3684 C CA . ILE D 1 50 ? 68.323 5.856 107.904 1.00 31.33 50 ILE D CA 1
ATOM 3685 C C . ILE D 1 50 ? 67.098 4.947 107.898 1.00 30.99 50 ILE D C 1
ATOM 3686 O O . ILE D 1 50 ? 67.063 3.957 107.169 1.00 29.88 50 ILE D O 1
ATOM 3691 N N . GLU D 1 51 ? 66.106 5.262 108.718 1.00 30.12 51 GLU D N 1
ATOM 3692 C CA . GLU D 1 51 ? 64.921 4.425 108.809 1.00 30.56 51 GLU D CA 1
ATOM 3693 C C . GLU D 1 51 ? 63.953 4.512 107.645 1.00 27.81 51 GLU D C 1
ATOM 3694 O O . GLU D 1 51 ? 63.334 3.514 107.279 1.00 27.03 51 GLU D O 1
ATOM 3700 N N . ASN D 1 52 ? 63.833 5.699 107.058 1.00 24.96 52 ASN D N 1
ATOM 3701 C CA . ASN D 1 52 ? 62.885 5.913 105.973 1.00 21.72 52 ASN D CA 1
ATOM 3702 C C . ASN D 1 52 ? 63.252 7.057 105.050 1.00 20.46 52 ASN D C 1
ATOM 3703 O O . ASN D 1 52 ? 64.286 7.697 105.207 1.00 17.43 52 ASN D O 1
ATOM 3708 N N . VAL D 1 53 ? 62.361 7.324 104.101 1.00 20.60 53 VAL D N 1
ATOM 3709 C CA . VAL D 1 53 ? 62.576 8.378 103.126 1.00 21.03 53 VAL D CA 1
ATOM 3710 C C . VAL D 1 53 ? 62.664 9.766 103.779 1.00 21.45 53 VAL D C 1
ATOM 3711 O O . VAL D 1 53 ? 63.378 10.640 103.286 1.00 20.65 53 VAL D O 1
ATOM 3715 N N . TYR D 1 54 ? 61.958 9.956 104.895 1.00 21.33 54 TYR D N 1
ATOM 3716 C CA . TYR D 1 54 ? 61.966 11.237 105.608 1.00 21.27 54 TYR D CA 1
ATOM 3717 C C . TYR D 1 54 ? 63.362 11.623 106.109 1.00 23.37 54 TYR D C 1
ATOM 3718 O O . TYR D 1 54 ? 63.714 12.804 106.119 1.00 23.82 54 TYR D O 1
ATOM 3727 N N . GLU D 1 55 ? 64.153 10.634 106.524 1.00 24.42 55 GLU D N 1
ATOM 3728 C CA . GLU D 1 55 ? 65.488 10.899 107.057 1.00 25.79 55 GLU D CA 1
ATOM 3729 C C . GLU D 1 55 ? 66.554 11.198 105.999 1.00 26.47 55 GLU D C 1
ATOM 3730 O O . GLU D 1 55 ? 67.713 11.415 106.328 1.00 27.14 55 GLU D O 1
ATOM 3736 N N . PHE D 1 56 ? 66.157 11.231 104.732 1.00 26.64 56 PHE D N 1
ATOM 3737 C CA . PHE D 1 56 ? 67.086 11.530 103.651 1.00 26.62 56 PHE D CA 1
ATOM 3738 C C . PHE D 1 56 ? 67.500 13.007 103.674 1.00 28.79 56 PHE D C 1
ATOM 3739 O O . PHE D 1 56 ? 66.651 13.903 103.799 1.00 28.78 56 PHE D O 1
ATOM 3747 N N . THR D 1 57 ? 68.801 13.256 103.554 1.00 29.40 57 THR D N 1
ATOM 3748 C CA . THR D 1 57 ? 69.336 14.615 103.502 1.00 29.77 57 THR D CA 1
ATOM 3749 C C . THR D 1 57 ? 69.662 14.844 102.026 1.00 29.61 57 THR D C 1
ATOM 3750 O O . THR D 1 57 ? 69.716 13.889 101.260 1.00 28.90 57 THR D O 1
ATOM 3754 N N . ASP D 1 58 ? 69.883 16.087 101.614 1.00 31.81 58 ASP D N 1
ATOM 3755 C CA . ASP D 1 58 ? 70.182 16.336 100.202 1.00 32.56 58 ASP D CA 1
ATOM 3756 C C . ASP D 1 58 ? 71.451 15.635 99.739 1.00 32.47 58 ASP D C 1
ATOM 3757 O O . ASP D 1 58 ? 71.565 15.253 98.579 1.00 32.01 58 ASP D O 1
ATOM 3762 N N . GLU D 1 59 ? 72.407 15.467 100.644 1.00 32.92 59 GLU D N 1
ATOM 3763 C CA . GLU D 1 59 ? 73.651 14.819 100.271 1.00 34.97 59 GLU D CA 1
ATOM 3764 C C . GLU D 1 59 ? 73.451 13.314 100.128 1.00 33.34 59 GLU D C 1
ATOM 3765 O O . GLU D 1 59 ? 73.859 12.715 99.135 1.00 33.37 59 GLU D O 1
ATOM 3771 N N . LEU D 1 60 ? 72.815 12.700 101.116 1.00 31.26 60 LEU D N 1
ATOM 3772 C CA . LEU D 1 60 ? 72.576 11.272 101.055 1.00 30.28 60 LEU D CA 1
ATOM 3773 C C . LEU D 1 60 ? 71.752 10.942 99.810 1.00 31.35 60 LEU D C 1
ATOM 3774 O O . LEU D 1 60 ? 72.018 9.955 99.120 1.00 29.89 60 LEU D O 1
ATOM 3779 N N . ALA D 1 61 ? 70.753 11.771 99.518 1.00 31.13 61 ALA D N 1
ATOM 3780 C CA . ALA D 1 61 ? 69.913 11.546 98.345 1.00 31.26 61 ALA D CA 1
ATOM 3781 C C . ALA D 1 61 ? 70.785 11.561 97.088 1.00 31.93 61 ALA D C 1
ATOM 3782 O O . ALA D 1 61 ? 70.624 10.729 96.190 1.00 31.01 61 ALA D O 1
ATOM 3784 N N . LYS D 1 62 ? 71.716 12.513 97.046 1.00 32.00 62 LYS D N 1
ATOM 3785 C CA . LYS D 1 62 ? 72.640 12.666 95.925 1.00 33.01 62 LYS D CA 1
ATOM 3786 C C . LYS D 1 62 ? 73.490 11.415 95.681 1.00 31.41 62 LYS D C 1
ATOM 3787 O O . LYS D 1 62 ? 73.663 10.988 94.542 1.00 32.19 62 LYS D O 1
ATOM 3793 N N . GLN D 1 63 ? 74.019 10.850 96.762 1.00 31.08 63 GLN D N 1
ATOM 3794 C CA . GLN D 1 63 ? 74.862 9.661 96.714 1.00 30.79 63 GLN D CA 1
ATOM 3795 C C . GLN D 1 63 ? 74.043 8.387 96.568 1.00 29.18 63 GLN D C 1
ATOM 3796 O O . GLN D 1 63 ? 74.601 7.305 96.385 1.00 29.42 63 GLN D O 1
ATOM 3802 N N . TYR D 1 64 ? 72.723 8.501 96.655 1.00 27.95 64 TYR D N 1
ATOM 3803 C CA . TYR D 1 64 ? 71.881 7.317 96.567 1.00 27.52 64 TYR D CA 1
ATOM 3804 C C . TYR D 1 64 ? 71.181 7.020 95.251 1.00 27.06 64 TYR D C 1
ATOM 3805 O O . TYR D 1 64 ? 71.511 6.048 94.585 1.00 27.42 64 TYR D O 1
ATOM 3814 N N . PHE D 1 65 ? 70.222 7.863 94.881 1.00 28.74 65 PHE D N 1
ATOM 3815 C CA . PHE D 1 65 ? 69.404 7.629 93.689 1.00 29.59 65 PHE D CA 1
ATOM 3816 C C . PHE D 1 65 ? 70.057 7.215 92.370 1.00 29.42 65 PHE D C 1
ATOM 3817 O O . PHE D 1 65 ? 69.548 6.321 91.697 1.00 31.46 65 PHE D O 1
ATOM 3825 N N . HIS D 1 66 ? 71.161 7.841 91.986 1.00 30.63 66 HIS D N 1
ATOM 3826 C CA . HIS D 1 66 ? 71.822 7.481 90.727 1.00 31.39 66 HIS D CA 1
ATOM 3827 C C . HIS D 1 66 ? 71.969 5.968 90.518 1.00 30.15 66 HIS D C 1
ATOM 3828 O O . HIS D 1 66 ? 72.007 5.490 89.386 1.00 30.99 66 HIS D O 1
ATOM 3835 N N . ALA D 1 67 ? 72.069 5.216 91.607 1.00 28.68 67 ALA D N 1
ATOM 3836 C CA . ALA D 1 67 ? 72.236 3.771 91.506 1.00 27.04 67 ALA D CA 1
ATOM 3837 C C . ALA D 1 67 ? 71.001 3.045 90.979 1.00 25.63 67 ALA D C 1
ATOM 3838 O O . ALA D 1 67 ? 71.122 2.033 90.292 1.00 25.59 67 ALA D O 1
ATOM 3840 N N . VAL D 1 68 ? 69.817 3.556 91.310 1.00 24.89 68 VAL D N 1
ATOM 3841 C CA . VAL D 1 68 ? 68.554 2.951 90.883 1.00 23.49 68 VAL D CA 1
ATOM 3842 C C . VAL D 1 68 ? 68.431 2.855 89.356 1.00 23.06 68 VAL D C 1
ATOM 3843 O O . VAL D 1 68 ? 68.161 1.786 88.816 1.00 22.78 68 VAL D O 1
ATOM 3847 N N . PRO D 1 69 ? 68.612 3.977 88.638 1.00 23.64 69 PRO D N 1
ATOM 3848 C CA . PRO D 1 69 ? 68.502 3.902 87.177 1.00 24.35 69 PRO D CA 1
ATOM 3849 C C . PRO D 1 69 ? 69.458 2.842 86.601 1.00 25.14 69 PRO D C 1
ATOM 3850 O O . PRO D 1 69 ? 69.059 2.012 85.783 1.00 23.94 69 PRO D O 1
ATOM 3854 N N . LYS D 1 70 ? 70.714 2.868 87.043 1.00 26.46 70 LYS D N 1
ATOM 3855 C CA . LYS D 1 70 ? 71.723 1.918 86.567 1.00 27.69 70 LYS D CA 1
ATOM 3856 C C . LYS D 1 70 ? 71.339 0.468 86.843 1.00 27.25 70 LYS D C 1
ATOM 3857 O O . LYS D 1 70 ? 71.411 -0.379 85.955 1.00 27.86 70 LYS D O 1
ATOM 3863 N N . ILE D 1 71 ? 70.927 0.194 88.077 1.00 28.83 71 ILE D N 1
ATOM 3864 C CA . ILE D 1 71 ? 70.531 -1.150 88.482 1.00 27.40 71 ILE D CA 1
ATOM 3865 C C . ILE D 1 71 ? 69.291 -1.577 87.709 1.00 28.29 71 ILE D C 1
ATOM 3866 O O . ILE D 1 71 ? 69.192 -2.720 87.237 1.00 27.64 71 ILE D O 1
ATOM 3871 N N . ALA D 1 72 ? 68.340 -0.660 87.571 1.00 27.97 72 ALA D N 1
ATOM 3872 C CA . ALA D 1 72 ? 67.103 -0.965 86.852 1.00 28.30 72 ALA D CA 1
ATOM 3873 C C . ALA D 1 72 ? 67.415 -1.430 85.428 1.00 29.01 72 ALA D C 1
ATOM 3874 O O . ALA D 1 72 ? 66.782 -2.359 84.918 1.00 25.92 72 ALA D O 1
ATOM 3876 N N . ARG D 1 73 ? 68.393 -0.779 84.796 1.00 29.85 73 ARG D N 1
ATOM 3877 C CA . ARG D 1 73 ? 68.794 -1.133 83.434 1.00 31.66 73 ARG D CA 1
ATOM 3878 C C . ARG D 1 73 ? 69.451 -2.509 83.356 1.00 32.41 73 ARG D C 1
ATOM 3879 O O . ARG D 1 73 ? 69.185 -3.286 82.434 1.00 31.44 73 ARG D O 1
ATOM 3887 N N . ALA D 1 74 ? 70.320 -2.801 84.320 1.00 32.40 74 ALA D N 1
ATOM 3888 C CA . ALA D 1 74 ? 71.009 -4.086 84.355 1.00 32.26 74 ALA D CA 1
ATOM 3889 C C . ALA D 1 74 ? 69.977 -5.199 84.432 1.00 33.83 74 ALA D C 1
ATOM 3890 O O . ALA D 1 74 ? 70.045 -6.176 83.681 1.00 33.57 74 ALA D O 1
ATOM 3892 N N . ILE D 1 75 ? 69.010 -5.039 85.333 1.00 33.73 75 ILE D N 1
ATOM 3893 C CA . ILE D 1 75 ? 67.954 -6.033 85.492 1.00 33.87 75 ILE D CA 1
ATOM 3894 C C . ILE D 1 75 ? 67.140 -6.144 84.209 1.00 35.38 75 ILE D C 1
ATOM 3895 O O . ILE D 1 75 ? 66.669 -7.229 83.846 1.00 35.90 75 ILE D O 1
ATOM 3900 N N . ARG D 1 76 ? 66.976 -5.019 83.518 1.00 35.75 76 ARG D N 1
ATOM 3901 C CA . ARG D 1 76 ? 66.216 -5.018 82.274 1.00 36.65 76 ARG D CA 1
ATOM 3902 C C . ARG D 1 76 ? 67.000 -5.699 81.154 1.00 36.56 76 ARG D C 1
ATOM 3903 O O . ARG D 1 76 ? 66.465 -6.540 80.429 1.00 37.64 76 ARG D O 1
ATOM 3911 N N . ASP D 1 77 ? 68.269 -5.330 81.019 1.00 37.05 77 ASP D N 1
ATOM 3912 C CA . ASP D 1 77 ? 69.116 -5.896 79.977 1.00 37.88 77 ASP D CA 1
ATOM 3913 C C . ASP D 1 77 ? 69.457 -7.372 80.194 1.00 38.52 77 ASP D C 1
ATOM 3914 O O . ASP D 1 77 ? 69.756 -8.089 79.239 1.00 40.24 77 ASP D O 1
ATOM 3919 N N . GLU D 1 78 ? 69.395 -7.829 81.441 1.00 37.90 78 GLU D N 1
ATOM 3920 C CA . GLU D 1 78 ? 69.721 -9.212 81.759 1.00 37.09 78 GLU D CA 1
ATOM 3921 C C . GLU D 1 78 ? 68.541 -10.168 81.623 1.00 37.04 78 GLU D C 1
ATOM 3922 O O . GLU D 1 78 ? 68.673 -11.235 81.028 1.00 37.51 78 GLU D O 1
ATOM 3928 N N . PHE D 1 79 ? 67.384 -9.796 82.162 1.00 36.35 79 PHE D N 1
ATOM 3929 C CA . PHE D 1 79 ? 66.214 -10.671 82.080 1.00 35.42 79 PHE D CA 1
ATOM 3930 C C . PHE D 1 79 ? 65.122 -10.182 81.130 1.00 33.72 79 PHE D C 1
ATOM 3931 O O . PHE D 1 79 ? 64.067 -10.807 81.020 1.00 31.49 79 PHE D O 1
ATOM 3939 N N . GLU D 1 80 ? 65.382 -9.071 80.448 1.00 32.64 80 GLU D N 1
ATOM 3940 C CA . GLU D 1 80 ? 64.422 -8.499 79.515 1.00 32.93 80 GLU D CA 1
ATOM 3941 C C . GLU D 1 80 ? 62.960 -8.646 79.949 1.00 31.61 80 GLU D C 1
ATOM 3942 O O . GLU D 1 80 ? 62.167 -9.323 79.285 1.00 28.83 80 GLU D O 1
ATOM 3948 N N . PRO D 1 81 ? 62.586 -8.031 81.085 1.00 31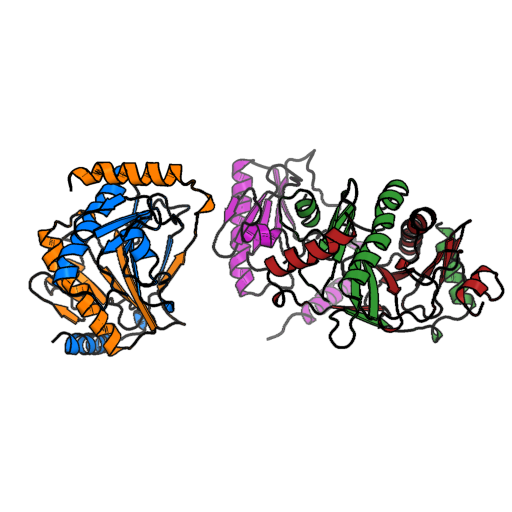.24 81 PRO D N 1
ATOM 3949 C CA . PRO D 1 81 ? 61.201 -8.117 81.557 1.00 31.14 81 PRO D CA 1
ATOM 3950 C C . PRO D 1 81 ? 60.334 -7.168 80.730 1.00 30.58 81 PRO D C 1
ATOM 3951 O O . PRO D 1 81 ? 60.851 -6.293 80.038 1.00 30.18 81 PRO D O 1
ATOM 3955 N N . ILE D 1 82 ? 59.021 -7.337 80.805 1.00 32.14 82 ILE D N 1
ATOM 3956 C CA . ILE D 1 82 ? 58.096 -6.479 80.062 1.00 33.29 82 ILE D CA 1
ATOM 3957 C C . ILE D 1 82 ? 57.844 -5.153 80.802 1.00 33.79 82 ILE D C 1
ATOM 3958 O O . ILE D 1 82 ? 57.409 -4.165 80.203 1.00 33.27 82 ILE D O 1
ATOM 3963 N N . GLY D 1 83 ? 58.101 -5.153 82.109 1.00 30.90 83 GLY D N 1
ATOM 3964 C CA . GLY D 1 83 ? 57.906 -3.959 82.904 1.00 31.13 83 GLY D CA 1
ATOM 3965 C C . GLY D 1 83 ? 58.768 -3.965 84.151 1.00 30.41 83 GLY D C 1
ATOM 3966 O O . GLY D 1 83 ? 59.435 -4.958 84.423 1.00 32.16 83 GLY D O 1
ATOM 3967 N N . LEU D 1 84 ? 58.766 -2.864 84.904 1.00 27.36 84 LEU D N 1
ATOM 3968 C CA . LEU D 1 84 ? 59.551 -2.775 86.133 1.00 26.53 84 LEU D CA 1
ATOM 3969 C C . LEU D 1 84 ? 59.021 -1.713 87.107 1.00 25.89 84 LEU D C 1
ATOM 3970 O O . LEU D 1 84 ? 58.850 -0.556 86.733 1.00 26.98 84 LEU D O 1
ATOM 3975 N N . ASN D 1 85 ? 58.766 -2.118 88.353 1.00 25.99 85 ASN D N 1
ATOM 3976 C CA . ASN D 1 85 ? 58.284 -1.207 89.400 1.00 23.80 85 ASN D CA 1
ATOM 3977 C C . ASN D 1 85 ? 59.390 -0.935 90.435 1.00 23.99 85 ASN D C 1
ATOM 3978 O O . ASN D 1 85 ? 60.254 -1.784 90.662 1.00 23.69 85 ASN D O 1
ATOM 3983 N N . THR D 1 86 ? 59.363 0.249 91.047 1.00 21.96 86 THR D N 1
ATOM 3984 C CA . THR D 1 86 ? 60.290 0.581 92.127 1.00 20.99 86 THR D CA 1
ATOM 3985 C C . THR D 1 86 ? 59.347 0.969 93.277 1.00 20.95 86 THR D C 1
ATOM 3986 O O . THR D 1 86 ? 58.472 1.822 93.119 1.00 21.76 86 THR D O 1
ATOM 3990 N N . LEU D 1 87 ? 59.506 0.311 94.417 1.00 19.37 87 LEU D N 1
ATOM 3991 C CA . LEU D 1 87 ? 58.651 0.553 95.561 1.00 19.16 87 LEU D CA 1
ATOM 3992 C C . LEU D 1 87 ? 59.440 0.780 96.838 1.00 18.85 87 LEU D C 1
ATOM 3993 O O . LEU D 1 87 ? 60.419 0.087 97.136 1.00 18.05 87 LEU D O 1
ATOM 3998 N N . ASN D 1 88 ? 58.989 1.773 97.588 1.00 18.90 88 ASN D N 1
ATOM 3999 C CA . ASN D 1 88 ? 59.586 2.135 98.855 1.00 18.42 88 ASN D CA 1
ATOM 4000 C C . ASN D 1 88 ? 58.435 2.189 99.846 1.00 19.02 88 ASN D C 1
ATOM 4001 O O . ASN D 1 88 ? 57.442 2.884 99.620 1.00 17.21 88 ASN D O 1
ATOM 4006 N N . ASN D 1 89 ? 58.569 1.454 100.939 1.00 18.15 89 ASN D N 1
ATOM 4007 C CA . ASN D 1 89 ? 57.536 1.429 101.955 1.00 20.04 89 ASN D CA 1
ATOM 4008 C C . ASN D 1 89 ? 58.035 2.098 103.229 1.00 20.98 89 ASN D C 1
ATOM 4009 O O . ASN D 1 89 ? 59.091 1.746 103.744 1.00 23.32 89 ASN D O 1
ATOM 4014 N N . ASN D 1 90 ? 57.270 3.060 103.732 1.00 19.09 90 ASN D N 1
ATOM 4015 C CA . ASN D 1 90 ? 57.633 3.769 104.948 1.00 18.78 90 ASN D CA 1
ATOM 4016 C C . ASN D 1 90 ? 56.537 3.585 105.988 1.00 18.81 90 ASN D C 1
ATOM 4017 O O . ASN D 1 90 ? 55.414 4.072 105.827 1.00 16.15 90 ASN D O 1
ATOM 4022 N N . GLY D 1 91 ? 56.875 2.872 107.056 1.00 17.54 91 GLY D N 1
ATOM 4023 C CA . GLY D 1 91 ? 55.911 2.625 108.107 1.00 18.03 91 GLY D CA 1
ATOM 4024 C C . GLY D 1 91 ? 55.353 1.219 108.019 1.00 18.47 91 GLY D C 1
ATOM 4025 O O . GLY D 1 91 ? 55.100 0.705 106.928 1.00 17.70 91 GLY D O 1
ATOM 4026 N N . GLU D 1 92 ? 55.174 0.598 109.176 1.00 19.91 92 GLU D N 1
ATOM 4027 C CA . GLU D 1 92 ? 54.634 -0.749 109.264 1.00 22.37 92 GLU D CA 1
ATOM 4028 C C . GLU D 1 92 ? 53.364 -0.906 108.420 1.00 22.01 92 GLU D C 1
ATOM 4029 O O . GLU D 1 92 ? 53.210 -1.882 107.689 1.00 19.73 92 GLU D O 1
ATOM 4035 N N . LYS D 1 93 ? 52.465 0.068 108.510 1.00 22.58 93 LYS D N 1
ATOM 4036 C CA . LYS D 1 93 ? 51.209 0.007 107.774 1.00 24.13 93 LYS D CA 1
ATOM 4037 C C . LYS D 1 93 ? 51.338 0.253 106.281 1.00 23.63 93 LYS D C 1
ATOM 4038 O O . LYS D 1 93 ? 50.358 0.154 105.540 1.00 23.56 93 LYS D O 1
ATOM 4044 N N . ALA D 1 94 ? 52.543 0.580 105.835 1.00 21.43 94 ALA D N 1
ATOM 4045 C CA . ALA D 1 94 ? 52.777 0.802 104.415 1.00 20.54 94 ALA D CA 1
ATOM 4046 C C . ALA D 1 94 ? 53.521 -0.410 103.846 1.00 20.61 94 ALA D C 1
ATOM 4047 O O . ALA D 1 94 ? 53.837 -0.463 102.654 1.00 18.63 94 ALA D O 1
ATOM 4049 N N . GLY D 1 95 ? 53.806 -1.376 104.719 1.00 20.82 95 GLY D N 1
ATOM 4050 C CA . GLY D 1 95 ? 54.491 -2.588 104.302 1.00 19.77 95 GLY D CA 1
ATOM 4051 C C . GLY D 1 95 ? 55.959 -2.691 104.687 1.00 21.00 95 GLY D C 1
ATOM 4052 O O . GLY D 1 95 ? 56.658 -3.606 104.243 1.00 19.40 95 GLY D O 1
ATOM 4053 N N . GLN D 1 96 ? 56.433 -1.763 105.514 1.00 19.70 96 GLN D N 1
ATOM 4054 C CA . GLN D 1 96 ? 57.827 -1.783 105.935 1.00 22.02 96 GLN D CA 1
ATOM 4055 C C . GLN D 1 96 ? 58.035 -2.696 107.145 1.00 25.81 96 GLN D C 1
ATOM 4056 O O . GLN D 1 96 ? 57.385 -2.547 108.184 1.00 26.82 96 GLN D O 1
ATOM 4062 N N . SER D 1 97 ? 58.952 -3.647 106.992 1.00 25.45 97 SER D N 1
ATOM 4063 C CA . SER D 1 97 ? 59.254 -4.610 108.038 1.00 28.47 97 SER D CA 1
ATOM 4064 C C . SER D 1 97 ? 60.650 -4.400 108.604 1.00 27.23 97 SER D C 1
ATOM 4065 O O . SER D 1 97 ? 60.892 -4.643 109.779 1.00 28.48 97 SER D O 1
ATOM 4068 N N . VAL D 1 98 ? 61.569 -3.969 107.752 1.00 26.66 98 VAL D N 1
ATOM 4069 C CA . VAL D 1 98 ? 62.931 -3.705 108.179 1.00 25.80 98 VAL D CA 1
ATOM 4070 C C . VAL D 1 98 ? 63.093 -2.201 108.171 1.00 25.44 98 VAL D C 1
ATOM 4071 O O . VAL D 1 98 ? 63.038 -1.564 107.116 1.00 25.84 98 VAL D O 1
ATOM 4075 N N . PHE D 1 99 ? 63.303 -1.631 109.346 1.00 24.67 99 PHE D N 1
ATOM 4076 C CA . PHE D 1 99 ? 63.406 -0.190 109.446 1.00 23.71 99 PHE D CA 1
ATOM 4077 C C . PHE D 1 99 ? 64.738 0.462 109.104 1.00 23.76 99 PHE D C 1
ATOM 4078 O O . PHE D 1 99 ? 65.384 1.140 109.914 1.00 20.47 99 PHE D O 1
ATOM 4086 N N . HIS D 1 100 ? 65.097 0.256 107.844 1.00 23.52 100 HIS D N 1
ATOM 4087 C CA . HIS D 1 100 ? 66.291 0.788 107.220 1.00 25.53 100 HIS D CA 1
ATOM 4088 C C . HIS D 1 100 ? 65.815 1.022 105.789 1.00 25.76 100 HIS D C 1
ATOM 4089 O O . HIS D 1 100 ? 65.343 0.094 105.126 1.00 26.16 100 HIS D O 1
ATOM 4096 N N . TYR D 1 101 ? 65.920 2.265 105.334 1.00 23.56 101 TYR D N 1
ATOM 4097 C CA . TYR D 1 101 ? 65.460 2.636 104.006 1.00 23.53 101 TYR D CA 1
ATOM 4098 C C . TYR D 1 101 ? 65.867 1.684 102.899 1.00 24.49 101 TYR D C 1
ATOM 4099 O O . TYR D 1 101 ? 67.054 1.424 102.694 1.00 24.22 101 TYR D O 1
ATOM 4108 N N . HIS D 1 102 ? 64.871 1.170 102.184 1.00 22.36 102 HIS D N 1
ATOM 4109 C CA . HIS D 1 102 ? 65.125 0.290 101.065 1.00 22.72 102 HIS D CA 1
ATOM 4110 C C . HIS D 1 102 ? 64.137 0.539 99.937 1.00 24.47 102 HIS D C 1
ATOM 4111 O O . HIS D 1 102 ? 62.949 0.794 100.158 1.00 23.91 102 HIS D O 1
ATOM 4118 N N . MET D 1 103 ? 64.663 0.498 98.721 1.00 24.16 103 MET D N 1
ATOM 4119 C CA . MET D 1 103 ? 63.881 0.686 97.514 1.00 25.72 103 MET D CA 1
ATOM 4120 C C . MET D 1 103 ? 63.778 -0.680 96.841 1.00 25.00 103 MET D C 1
ATOM 4121 O O . MET D 1 103 ? 64.800 -1.308 96.567 1.00 22.68 103 MET D O 1
ATOM 4126 N N . HIS D 1 104 ? 62.559 -1.152 96.592 1.00 24.96 104 HIS D N 1
ATOM 4127 C CA . HIS D 1 104 ? 62.384 -2.433 95.913 1.00 24.20 104 HIS D CA 1
ATOM 4128 C C . HIS D 1 104 ? 62.418 -2.182 94.421 1.00 24.70 104 HIS D C 1
ATOM 4129 O O . HIS D 1 104 ? 61.809 -1.226 93.934 1.00 22.48 104 HIS D O 1
ATOM 4136 N N . ILE D 1 105 ? 63.146 -3.029 93.700 1.00 24.86 105 ILE D N 1
ATOM 4137 C CA . ILE D 1 105 ? 63.200 -2.949 92.242 1.00 25.41 105 ILE D CA 1
ATOM 4138 C C . ILE D 1 105 ? 62.686 -4.318 91.839 1.00 26.15 105 ILE D C 1
ATOM 4139 O O . ILE D 1 105 ? 63.353 -5.326 92.057 1.00 24.88 105 ILE D O 1
ATOM 4144 N N . ILE D 1 106 ? 61.480 -4.318 91.272 1.00 25.50 106 ILE D N 1
ATOM 4145 C CA . ILE D 1 106 ? 60.760 -5.516 90.879 1.00 25.92 106 ILE D CA 1
ATOM 4146 C C . ILE D 1 106 ? 60.431 -5.600 89.394 1.00 27.73 106 ILE D C 1
ATOM 4147 O O . ILE D 1 106 ? 59.538 -4.905 88.905 1.00 27.56 106 ILE D O 1
ATOM 4152 N N . PRO D 1 107 ? 61.149 -6.450 88.652 1.00 29.04 107 PRO D N 1
ATOM 4153 C CA . PRO D 1 107 ? 60.868 -6.585 87.217 1.00 28.58 107 PRO D CA 1
ATOM 4154 C C . PRO D 1 107 ? 59.514 -7.275 87.019 1.00 28.61 107 PRO D C 1
ATOM 4155 O O . PRO D 1 107 ? 59.048 -7.987 87.905 1.00 26.34 107 PRO D O 1
ATOM 4159 N N . ARG D 1 108 ? 58.877 -7.053 85.874 1.00 29.54 108 ARG D N 1
ATOM 4160 C CA . ARG D 1 108 ? 57.581 -7.676 85.608 1.00 32.76 108 ARG D CA 1
ATOM 4161 C C . ARG D 1 108 ? 57.649 -8.521 84.343 1.00 33.93 108 ARG D C 1
ATOM 4162 O O . ARG D 1 108 ? 58.220 -8.093 83.336 1.00 34.59 108 ARG D O 1
ATOM 4170 N N . TYR D 1 109 ? 57.074 -9.722 84.404 1.00 35.30 109 TYR D N 1
ATOM 4171 C CA . TYR D 1 109 ? 57.068 -10.635 83.262 1.00 36.43 109 TYR D CA 1
ATOM 4172 C C . TYR D 1 109 ? 55.653 -10.987 82.811 1.00 38.65 109 TYR D C 1
ATOM 4173 O O . TYR D 1 109 ? 55.458 -11.508 81.715 1.00 39.98 109 TYR D O 1
ATOM 4182 N N . GLY D 1 110 ? 54.665 -10.696 83.649 1.00 39.92 110 GLY D N 1
ATOM 4183 C CA . GLY D 1 110 ? 53.294 -10.993 83.279 1.00 41.57 110 GLY D CA 1
ATOM 4184 C C . GLY D 1 110 ? 52.632 -11.938 84.259 1.00 43.07 110 GLY D C 1
ATOM 4185 O O . GLY D 1 110 ? 52.744 -11.755 85.474 1.00 41.93 110 GLY D O 1
ATOM 4186 N N . LYS D 1 111 ? 51.925 -12.941 83.742 1.00 44.95 111 LYS D N 1
ATOM 4187 C CA . LYS D 1 111 ? 51.273 -13.912 84.613 1.00 46.04 111 LYS D CA 1
ATOM 4188 C C . LYS D 1 111 ? 52.362 -14.553 85.470 1.00 46.05 111 LYS D C 1
ATOM 4189 O O . LYS D 1 111 ? 53.435 -14.907 84.973 1.00 46.27 111 LYS D O 1
ATOM 4195 N N . GLY D 1 112 ? 52.085 -14.694 86.760 1.00 44.33 112 GLY D N 1
ATOM 4196 C CA . GLY D 1 112 ? 53.060 -15.286 87.653 1.00 42.90 112 GLY D CA 1
ATOM 4197 C C . GLY D 1 112 ? 53.791 -14.279 88.519 1.00 41.83 112 GLY D C 1
ATOM 4198 O O . GLY D 1 112 ? 54.286 -14.641 89.589 1.00 41.99 112 GLY D O 1
ATOM 4199 N N . ASP D 1 113 ? 53.880 -13.025 88.067 1.00 40.47 113 ASP D N 1
ATOM 4200 C CA . ASP D 1 113 ? 54.563 -11.995 88.855 1.00 37.74 113 ASP D CA 1
ATOM 4201 C C . ASP D 1 113 ? 54.062 -12.063 90.295 1.00 35.67 113 ASP D C 1
ATOM 4202 O O . ASP D 1 113 ? 52.870 -12.235 90.536 1.00 35.18 113 ASP D O 1
ATOM 4207 N N . GLY D 1 114 ? 54.984 -11.940 91.245 1.00 35.01 114 GLY D N 1
ATOM 4208 C CA . GLY D 1 114 ? 54.619 -11.993 92.648 1.00 34.45 114 GLY D CA 1
ATOM 4209 C C . GLY D 1 114 ? 54.204 -10.639 93.191 1.00 34.86 114 GLY D C 1
ATOM 4210 O O . GLY D 1 114 ? 53.828 -10.508 94.361 1.00 34.54 114 GLY D O 1
ATOM 4211 N N . PHE D 1 115 ? 54.284 -9.625 92.335 1.00 33.49 115 PHE D N 1
ATOM 4212 C CA . PHE D 1 115 ? 53.907 -8.270 92.706 1.00 31.65 115 PHE D CA 1
ATOM 4213 C C . PHE D 1 115 ? 52.782 -7.712 91.839 1.00 30.70 115 PHE D C 1
ATOM 4214 O O . PHE D 1 115 ? 52.754 -7.905 90.620 1.00 29.35 115 PHE D O 1
ATOM 4222 N N . GLY D 1 116 ? 51.883 -6.989 92.498 1.00 30.15 116 GLY D N 1
ATOM 4223 C CA . GLY D 1 116 ? 50.752 -6.360 91.844 1.00 29.69 116 GLY D CA 1
ATOM 4224 C C . GLY D 1 116 ? 50.276 -5.238 92.745 1.00 28.46 116 GLY D C 1
ATOM 4225 O O . GLY D 1 116 ? 50.580 -5.234 93.940 1.00 28.78 116 GLY D O 1
ATOM 4226 N N . ALA D 1 117 ? 49.541 -4.277 92.197 1.00 27.90 117 ALA D N 1
ATOM 4227 C CA . ALA D 1 117 ? 49.056 -3.171 93.016 1.00 27.75 117 ALA D CA 1
ATOM 4228 C C . ALA D 1 117 ? 47.540 -3.022 92.982 1.00 27.28 117 ALA D C 1
ATOM 4229 O O . ALA D 1 117 ? 46.933 -3.047 91.915 1.00 27.93 117 ALA D O 1
ATOM 4231 N N . VAL D 1 118 ? 46.938 -2.893 94.161 1.00 27.22 118 VAL D N 1
ATOM 4232 C CA . VAL D 1 118 ? 45.500 -2.680 94.271 1.00 27.22 118 VAL D CA 1
ATOM 4233 C C . VAL D 1 118 ? 45.368 -1.190 93.999 1.00 25.94 118 VAL D C 1
ATOM 4234 O O . VAL D 1 118 ? 46.001 -0.387 94.681 1.00 26.73 118 VAL D O 1
ATOM 4238 N N . TRP D 1 119 ? 44.567 -0.813 93.011 1.00 24.75 119 TRP D N 1
ATOM 4239 C CA . TRP D 1 119 ? 44.433 0.597 92.664 1.00 24.01 119 TRP D CA 1
ATOM 4240 C C . TRP D 1 119 ? 42.971 1.034 92.567 1.00 23.64 119 TRP D C 1
ATOM 4241 O O . TRP D 1 119 ? 42.362 0.911 91.509 1.00 23.62 119 TRP D O 1
ATOM 4252 N N . LYS D 1 120 ? 42.412 1.536 93.664 1.00 24.55 120 LYS D N 1
ATOM 4253 C CA . LYS D 1 120 ? 41.030 2.007 93.675 1.00 24.79 120 LYS D CA 1
ATOM 4254 C C . LYS D 1 120 ? 41.029 3.530 93.640 1.00 23.59 120 LYS D C 1
ATOM 4255 O O . LYS D 1 120 ? 41.497 4.187 94.572 1.00 22.36 120 LYS D O 1
ATOM 4261 N N . THR D 1 121 ? 40.492 4.089 92.566 1.00 23.63 121 THR D N 1
ATOM 4262 C CA . THR D 1 121 ? 40.445 5.539 92.390 1.00 26.32 121 THR D CA 1
ATOM 4263 C C . THR D 1 121 ? 39.284 6.232 93.118 1.00 25.94 121 THR D C 1
ATOM 4264 O O . THR D 1 121 ? 38.212 5.653 93.308 1.00 23.88 121 THR D O 1
ATOM 4268 N N . HIS D 1 122 ? 39.507 7.483 93.514 1.00 23.93 122 HIS D N 1
ATOM 4269 C CA . HIS D 1 122 ? 38.495 8.258 94.222 1.00 23.38 122 HIS D CA 1
ATOM 4270 C C . HIS D 1 122 ? 38.346 9.663 93.664 1.00 22.81 122 HIS D C 1
ATOM 4271 O O . HIS D 1 122 ? 38.114 10.613 94.406 1.00 23.87 122 HIS D O 1
ATOM 4278 N N . ALA D 1 123 ? 38.474 9.773 92.348 1.00 20.20 123 ALA D N 1
ATOM 4279 C CA . ALA D 1 123 ? 38.362 11.047 91.655 1.00 21.20 123 ALA D CA 1
ATOM 4280 C C . ALA D 1 123 ? 37.082 11.813 91.983 1.00 21.46 123 ALA D C 1
ATOM 4281 O O . ALA D 1 123 ? 37.110 13.033 92.145 1.00 19.53 123 ALA D O 1
ATOM 4283 N N . ASP D 1 124 ? 35.969 11.095 92.086 1.00 21.43 124 ASP D N 1
ATOM 4284 C CA . ASP D 1 124 ? 34.685 11.718 92.359 1.00 23.89 124 ASP D CA 1
ATOM 4285 C C . ASP D 1 124 ? 34.529 12.257 93.779 1.00 24.22 124 ASP D C 1
ATOM 4286 O O . ASP D 1 124 ? 33.571 12.975 94.073 1.00 22.48 124 ASP D O 1
ATOM 4291 N N . ASP D 1 125 ? 35.467 11.927 94.659 1.00 23.53 125 ASP D N 1
ATOM 4292 C CA . ASP D 1 125 ? 35.383 12.405 96.029 1.00 21.24 125 ASP D CA 1
ATOM 4293 C C . ASP D 1 125 ? 36.001 13.780 96.200 1.00 19.92 125 ASP D C 1
ATOM 4294 O O . ASP D 1 125 ? 36.000 14.331 97.300 1.00 19.22 125 ASP D O 1
ATOM 4299 N N . TYR D 1 126 ? 36.517 14.343 95.117 1.00 18.96 126 TYR D N 1
ATOM 4300 C CA . TYR D 1 126 ? 37.127 15.658 95.201 1.00 20.52 126 TYR D CA 1
ATOM 4301 C C . TYR D 1 126 ? 36.716 16.574 94.061 1.00 22.20 126 TYR D C 1
ATOM 4302 O O . TYR D 1 126 ? 36.587 16.138 92.919 1.00 21.54 126 TYR D O 1
ATOM 4311 N N . LYS D 1 127 ? 36.491 17.842 94.387 1.00 24.06 127 LYS D N 1
ATOM 4312 C CA . LYS D 1 127 ? 36.156 18.838 93.384 1.00 25.60 127 LYS D CA 1
ATOM 4313 C C . LYS D 1 127 ? 37.506 19.439 93.032 1.00 25.57 127 LYS D C 1
ATOM 4314 O O . LYS D 1 127 ? 38.443 19.396 93.836 1.00 24.91 127 LYS D O 1
ATOM 4320 N N . PRO D 1 128 ? 37.628 20.006 91.831 1.00 26.23 128 PRO D N 1
ATOM 4321 C CA . PRO D 1 128 ? 38.906 20.607 91.445 1.00 26.49 128 PRO D CA 1
ATOM 4322 C C . PRO D 1 128 ? 39.362 21.676 92.449 1.00 25.85 128 PRO D C 1
ATOM 4323 O O . PRO D 1 128 ? 40.558 21.882 92.641 1.00 23.11 128 PRO D O 1
ATOM 4327 N N . GLU D 1 129 ? 38.407 22.341 93.094 1.00 26.44 129 GLU D N 1
ATOM 4328 C CA . GLU D 1 129 ? 38.740 23.360 94.085 1.00 27.75 129 GLU D CA 1
ATOM 4329 C C . GLU D 1 129 ? 39.323 22.705 95.347 1.00 25.84 129 GLU D C 1
ATOM 4330 O O . GLU D 1 129 ? 40.168 23.295 96.026 1.00 22.15 129 GLU D O 1
ATOM 4336 N N . ASP D 1 130 ? 38.869 21.493 95.663 1.00 21.92 130 ASP D N 1
ATOM 4337 C CA . ASP D 1 130 ? 39.374 20.784 96.834 1.00 22.17 130 ASP D CA 1
ATOM 4338 C C . ASP D 1 130 ? 40.852 20.465 96.643 1.00 20.49 130 ASP D C 1
ATOM 4339 O O . ASP D 1 130 ? 41.664 20.653 97.552 1.00 18.24 130 ASP D O 1
ATOM 4344 N N . LEU D 1 131 ? 41.187 19.985 95.450 1.00 19.69 131 LEU D N 1
ATOM 4345 C CA . LEU D 1 131 ? 42.560 19.626 95.102 1.00 21.03 131 LEU D CA 1
ATOM 4346 C C . LEU D 1 131 ? 43.494 20.829 95.190 1.00 20.72 131 LEU D C 1
ATOM 4347 O O . LEU D 1 131 ? 44.602 20.734 95.720 1.00 21.65 131 LEU D O 1
ATOM 4352 N N . GLN D 1 132 ? 43.023 21.957 94.673 1.00 21.53 132 GLN D N 1
ATOM 4353 C CA . GLN D 1 132 ? 43.785 23.197 94.675 1.00 22.70 132 GLN D CA 1
ATOM 4354 C C . GLN D 1 132 ? 44.047 23.648 96.110 1.00 23.41 132 GLN D C 1
ATOM 4355 O O . GLN D 1 132 ? 45.141 24.103 96.447 1.00 22.35 132 GLN D O 1
ATOM 4361 N N . ASN D 1 133 ? 43.040 23.514 96.961 1.00 24.30 133 ASN D N 1
ATOM 4362 C CA . ASN D 1 133 ? 43.205 23.927 98.338 1.00 26.59 133 ASN D CA 1
ATOM 4363 C C . ASN D 1 133 ? 44.140 22.985 99.088 1.00 23.92 133 ASN D C 1
ATOM 4364 O O . ASN D 1 133 ? 44.972 23.423 99.873 1.00 23.96 133 ASN D O 1
ATOM 4369 N N . ILE D 1 134 ? 43.994 21.692 98.842 1.00 22.18 134 ILE D N 1
ATOM 4370 C CA . ILE D 1 134 ? 44.836 20.704 99.487 1.00 20.79 134 ILE D CA 1
ATOM 4371 C C . ILE D 1 134 ? 46.281 20.887 99.013 1.00 20.39 134 ILE D C 1
ATOM 4372 O O . ILE D 1 134 ? 47.204 20.907 99.826 1.00 17.58 134 ILE D O 1
ATOM 4377 N N . SER D 1 135 ? 46.489 21.031 97.705 1.00 19.87 135 SER D N 1
ATOM 4378 C CA . SER D 1 135 ? 47.858 21.209 97.220 1.00 20.93 135 SER D CA 1
ATOM 4379 C C . SER D 1 135 ? 48.476 22.507 97.750 1.00 22.88 135 SER D C 1
ATOM 4380 O O . SER D 1 135 ? 49.680 22.558 98.025 1.00 23.26 135 SER D O 1
ATOM 4383 N N . SER D 1 136 ? 47.668 23.554 97.911 1.00 22.06 136 SER D N 1
ATOM 4384 C CA . SER D 1 136 ? 48.209 24.811 98.432 1.00 24.04 136 SER D CA 1
ATOM 4385 C C . SER D 1 136 ? 48.761 24.664 99.850 1.00 23.78 136 SER D C 1
ATOM 4386 O O . SER D 1 136 ? 49.829 25.199 100.170 1.00 23.47 136 SER D O 1
ATOM 4389 N N . SER D 1 137 ? 48.035 23.942 100.698 1.00 23.16 137 SER D N 1
ATOM 4390 C CA . SER D 1 137 ? 48.466 23.746 102.079 1.00 24.77 137 SER D CA 1
ATOM 4391 C C . SER D 1 137 ? 49.785 22.986 102.161 1.00 23.55 137 SER D C 1
ATOM 4392 O O . SER D 1 137 ? 50.644 23.322 102.979 1.00 23.48 137 SER D O 1
ATOM 4395 N N . ILE D 1 138 ? 49.941 21.958 101.324 1.00 21.09 138 ILE D N 1
ATOM 4396 C CA . ILE D 1 138 ? 51.184 21.180 101.302 1.00 19.11 138 ILE D CA 1
ATOM 4397 C C . ILE D 1 138 ? 52.311 22.059 100.742 1.00 19.22 138 ILE D C 1
ATOM 4398 O O . ILE D 1 138 ? 53.428 22.055 101.255 1.00 19.64 138 ILE D O 1
ATOM 4403 N N . ALA D 1 139 ? 51.999 22.809 99.689 1.00 17.61 139 ALA D N 1
ATOM 4404 C CA . ALA D 1 139 ? 52.963 23.686 99.035 1.00 17.83 139 ALA D CA 1
ATOM 4405 C C . ALA D 1 139 ? 53.602 24.685 99.992 1.00 19.55 139 ALA D C 1
ATOM 4406 O O . ALA D 1 139 ? 54.789 24.999 99.863 1.00 20.30 139 ALA D O 1
ATOM 4408 N N . LYS D 1 140 ? 52.818 25.175 100.951 1.00 19.86 140 LYS D N 1
ATOM 4409 C CA . LYS D 1 140 ? 53.302 26.140 101.940 1.00 20.10 140 LYS D CA 1
ATOM 4410 C C . LYS D 1 140 ? 54.418 25.567 102.807 1.00 20.90 140 LYS D C 1
ATOM 4411 O O . LYS D 1 140 ? 55.285 26.303 103.281 1.00 21.50 140 LYS D O 1
ATOM 4417 N N . ARG D 1 141 ? 54.385 24.258 103.019 1.00 21.07 141 ARG D N 1
ATOM 4418 C CA . ARG D 1 141 ? 55.397 23.599 103.827 1.00 22.75 141 ARG D CA 1
ATOM 4419 C C . ARG D 1 141 ? 56.704 23.432 103.051 1.00 25.64 141 ARG D C 1
ATOM 4420 O O . ARG D 1 141 ? 57.741 23.105 103.631 1.00 25.21 141 ARG D O 1
ATOM 4428 N N . LEU D 1 142 ? 56.661 23.660 101.741 1.00 28.59 142 LEU D N 1
ATOM 4429 C CA . LEU D 1 142 ? 57.852 23.491 100.900 1.00 32.90 142 LEU D CA 1
ATOM 4430 C C . LEU D 1 142 ? 58.404 24.783 100.298 1.00 36.64 142 LEU D C 1
ATOM 4431 O O . LEU D 1 142 ? 59.435 24.771 99.625 1.00 38.69 142 LEU D O 1
ATOM 4436 N N . ALA D 1 143 ? 57.712 25.891 100.537 1.00 40.21 143 ALA D N 1
ATOM 4437 C CA . ALA D 1 143 ? 58.155 27.181 100.041 1.00 43.81 143 ALA D CA 1
ATOM 4438 C C . ALA D 1 143 ? 59.617 27.406 100.435 1.00 45.94 143 ALA D C 1
ATOM 4439 O O . ALA D 1 143 ? 60.461 27.595 99.523 1.00 47.20 143 ALA D O 1
ATOM 4441 N N . GLU E 1 5 ? 40.432 12.104 84.082 1.00 41.21 5 GLU E N 1
ATOM 4442 C CA . GLU E 1 5 ? 40.913 11.437 82.838 1.00 38.94 5 GLU E CA 1
ATOM 4443 C C . GLU E 1 5 ? 42.294 11.976 82.482 1.00 38.18 5 GLU E C 1
ATOM 4444 O O . GLU E 1 5 ? 42.501 13.187 82.389 1.00 37.11 5 GLU E O 1
ATOM 4450 N N . ASN E 1 6 ? 43.240 11.064 82.297 1.00 38.03 6 ASN E N 1
ATOM 4451 C CA . ASN E 1 6 ? 44.601 11.433 81.939 1.00 36.64 6 ASN E CA 1
ATOM 4452 C C . ASN E 1 6 ? 44.847 11.134 80.461 1.00 33.35 6 ASN E C 1
ATOM 4453 O O . ASN E 1 6 ? 45.968 10.823 80.062 1.00 31.51 6 ASN E O 1
ATOM 4458 N N . CYS E 1 7 ? 43.788 11.224 79.661 1.00 31.16 7 CYS E N 1
ATOM 4459 C CA . CYS E 1 7 ? 43.879 10.954 78.234 1.00 27.95 7 CYS E CA 1
ATOM 4460 C C . CYS E 1 7 ? 43.908 12.248 77.433 1.00 26.96 7 CYS E C 1
ATOM 4461 O O . CYS E 1 7 ? 42.930 12.993 77.407 1.00 26.04 7 CYS E O 1
ATOM 4464 N N . ILE E 1 8 ? 45.034 12.507 76.775 1.00 26.32 8 ILE E N 1
ATOM 4465 C CA . ILE E 1 8 ? 45.192 13.719 75.981 1.00 25.19 8 ILE E CA 1
ATOM 4466 C C . ILE E 1 8 ? 44.179 13.788 74.830 1.00 24.62 8 ILE E C 1
ATOM 4467 O O . ILE E 1 8 ? 43.771 14.877 74.426 1.00 22.64 8 ILE E O 1
ATOM 4472 N N . PHE E 1 9 ? 43.768 12.637 74.305 1.00 22.72 9 PHE E N 1
ATOM 4473 C CA . PHE E 1 9 ? 42.792 12.636 73.226 1.00 22.03 9 PHE E CA 1
ATOM 4474 C C . PHE E 1 9 ? 41.414 13.004 73.755 1.00 22.32 9 PHE E C 1
ATOM 4475 O O . PHE E 1 9 ? 40.632 13.661 73.066 1.00 20.57 9 PHE E O 1
ATOM 4483 N N . CYS E 1 10 ? 41.110 12.582 74.979 1.00 24.08 10 CYS E N 1
ATOM 4484 C CA . CYS E 1 10 ? 39.821 12.920 75.581 1.00 24.50 10 CYS E CA 1
ATOM 4485 C C . CYS E 1 10 ? 39.780 14.424 75.862 1.00 24.81 10 CYS E C 1
ATOM 4486 O O . CYS E 1 10 ? 38.719 15.046 75.797 1.00 25.57 10 CYS E O 1
ATOM 4489 N N . LYS E 1 11 ? 40.942 15.000 76.161 1.00 25.51 11 LYS E N 1
ATOM 4490 C CA . LYS E 1 11 ? 41.057 16.431 76.427 1.00 27.73 11 LYS E CA 1
ATOM 4491 C C . LYS E 1 11 ? 40.740 17.213 75.161 1.00 28.89 11 LYS E C 1
ATOM 4492 O O . LYS E 1 11 ? 40.056 18.235 75.207 1.00 29.80 11 LYS E O 1
ATOM 4498 N N . ILE E 1 12 ? 41.255 16.726 74.034 1.00 28.61 12 ILE E N 1
ATOM 4499 C CA . ILE E 1 12 ? 41.027 17.359 72.740 1.00 27.20 12 ILE E CA 1
ATOM 4500 C C . ILE E 1 12 ? 39.562 17.196 72.345 1.00 26.16 12 ILE E C 1
ATOM 4501 O O . ILE E 1 12 ? 38.971 18.084 71.732 1.00 26.65 12 ILE E O 1
ATOM 4506 N N . ILE E 1 13 ? 38.970 16.064 72.698 1.00 24.13 13 ILE E N 1
ATOM 4507 C CA . ILE E 1 13 ? 37.571 15.846 72.361 1.00 25.49 13 ILE E CA 1
ATOM 4508 C C . ILE E 1 13 ? 36.686 16.814 73.147 1.00 27.16 13 ILE E C 1
ATOM 4509 O O . ILE E 1 13 ? 35.701 17.331 72.626 1.00 26.13 13 ILE E O 1
ATOM 4514 N N . ALA E 1 14 ? 37.056 17.059 74.403 1.00 27.60 14 ALA E N 1
ATOM 4515 C CA . ALA E 1 14 ? 36.306 17.961 75.265 1.00 27.18 14 ALA E CA 1
ATOM 4516 C C . ALA E 1 14 ? 36.657 19.414 74.957 1.00 27.97 14 ALA E C 1
ATOM 4517 O O . ALA E 1 14 ? 35.948 20.329 75.371 1.00 28.04 14 ALA E O 1
ATOM 4519 N N . GLY E 1 15 ? 37.752 19.621 74.230 1.00 29.65 15 GLY E N 1
ATOM 4520 C CA . GLY E 1 15 ? 38.166 20.970 73.892 1.00 29.19 15 GLY E CA 1
ATOM 4521 C C . GLY E 1 15 ? 39.046 21.610 74.954 1.00 31.20 15 GLY E C 1
ATOM 4522 O O . GLY E 1 15 ? 39.328 22.812 74.901 1.00 31.71 15 GLY E O 1
ATOM 4523 N N . ASP E 1 16 ? 39.486 20.812 75.923 1.00 30.60 16 ASP E N 1
ATOM 4524 C CA . ASP E 1 16 ? 40.335 21.327 76.985 1.00 30.81 16 ASP E CA 1
ATOM 4525 C C . ASP E 1 16 ? 41.689 21.733 76.424 1.00 30.52 16 ASP E C 1
ATOM 4526 O O . ASP E 1 16 ? 42.377 22.580 76.993 1.00 31.11 16 ASP E O 1
ATOM 4531 N N . ILE E 1 17 ? 42.084 21.122 75.315 1.00 30.97 17 ILE E N 1
ATOM 4532 C CA . ILE E 1 17 ? 43.346 21.491 74.690 1.00 30.97 17 ILE E CA 1
ATOM 4533 C C . ILE E 1 17 ? 43.106 21.610 73.186 1.00 29.72 17 ILE E C 1
ATOM 4534 O O . ILE E 1 17 ? 42.298 20.877 72.611 1.00 29.75 17 ILE E O 1
ATOM 4539 N N . PRO E 1 18 ? 43.789 22.556 72.532 1.00 27.35 18 PRO E N 1
ATOM 4540 C CA . PRO E 1 18 ? 43.663 22.794 71.091 1.00 26.44 18 PRO E CA 1
ATOM 4541 C C . PRO E 1 18 ? 44.175 21.681 70.174 1.00 26.01 18 PRO E C 1
ATOM 4542 O O . PRO E 1 18 ? 44.922 20.793 70.590 1.00 26.14 18 PRO E O 1
ATOM 4546 N N . SER E 1 19 ? 43.753 21.740 68.917 1.00 26.29 19 SER E N 1
ATOM 4547 C CA . SER E 1 19 ? 44.181 20.777 67.920 1.00 25.97 19 SER E CA 1
ATOM 4548 C C . SER E 1 19 ? 43.865 21.289 66.519 1.00 24.76 19 SER E C 1
ATOM 4549 O O . SER E 1 19 ? 43.053 22.196 66.338 1.00 24.51 19 SER E O 1
ATOM 4552 N N . ALA E 1 20 ? 44.530 20.699 65.536 1.00 21.54 20 ALA E N 1
ATOM 4553 C CA . ALA E 1 20 ? 44.338 21.046 64.142 1.00 20.93 20 ALA E CA 1
ATOM 4554 C C . ALA E 1 20 ? 43.326 20.043 63.578 1.00 21.48 20 ALA E C 1
ATOM 4555 O O . ALA E 1 20 ? 43.709 18.992 63.054 1.00 20.34 20 ALA E O 1
ATOM 4557 N N . LYS E 1 21 ? 42.041 20.369 63.688 1.00 19.63 21 LYS E N 1
ATOM 4558 C CA . LYS E 1 21 ? 40.972 19.484 63.229 1.00 21.70 21 LYS E CA 1
ATOM 4559 C C . LYS E 1 21 ? 40.842 19.341 61.724 1.00 21.25 21 LYS E C 1
ATOM 4560 O O . LYS E 1 21 ? 40.936 20.321 60.985 1.00 17.35 21 LYS E O 1
ATOM 4566 N N . VAL E 1 22 ? 40.633 18.110 61.264 1.00 21.50 22 VAL E N 1
ATOM 4567 C CA . VAL E 1 22 ? 40.438 17.902 59.838 1.00 22.42 22 VAL E CA 1
ATOM 4568 C C . VAL E 1 22 ? 39.061 17.290 59.596 1.00 22.04 22 VAL E C 1
ATOM 4569 O O . VAL E 1 22 ? 38.470 17.487 58.534 1.00 20.46 22 VAL E O 1
ATOM 4573 N N . TYR E 1 23 ? 38.539 16.578 60.597 1.00 21.65 23 TYR E N 1
ATOM 4574 C CA . TYR E 1 23 ? 37.234 15.929 60.463 1.00 21.94 23 TYR E CA 1
ATOM 4575 C C . TYR E 1 23 ? 36.507 15.779 61.775 1.00 22.46 23 TYR E C 1
ATOM 4576 O O . TYR E 1 23 ? 37.123 15.541 62.811 1.00 24.05 23 TYR E O 1
ATOM 4585 N N . GLU E 1 24 ? 35.187 15.904 61.737 1.00 25.98 24 GLU E N 1
ATOM 4586 C CA . GLU E 1 24 ? 34.413 15.728 62.950 1.00 28.30 24 GLU E CA 1
ATOM 4587 C C . GLU E 1 24 ? 32.941 15.471 62.698 1.00 29.60 24 GLU E C 1
ATOM 4588 O O . GLU E 1 24 ? 32.305 16.170 61.913 1.00 31.42 24 GLU E O 1
ATOM 4594 N N . ASP E 1 25 ? 32.419 14.437 63.349 1.00 29.60 25 ASP E N 1
ATOM 4595 C CA . ASP E 1 25 ? 31.007 14.115 63.273 1.00 28.67 25 ASP E CA 1
ATOM 4596 C C . ASP E 1 25 ? 30.548 13.783 64.694 1.00 28.34 25 ASP E C 1
ATOM 4597 O O . ASP E 1 25 ? 31.199 14.162 65.668 1.00 27.25 25 ASP E O 1
ATOM 4602 N N . GLU E 1 26 ? 29.440 13.070 64.815 1.00 29.46 26 GLU E N 1
ATOM 4603 C CA . GLU E 1 26 ? 28.893 12.741 66.120 1.00 30.17 26 GLU E CA 1
ATOM 4604 C C . GLU E 1 26 ? 29.708 11.747 66.944 1.00 29.66 26 GLU E C 1
ATOM 4605 O O . GLU E 1 26 ? 29.765 11.856 68.167 1.00 28.73 26 GLU E O 1
ATOM 4611 N N . HIS E 1 27 ? 30.360 10.800 66.278 1.00 28.05 27 HIS E N 1
ATOM 4612 C CA . HIS E 1 27 ? 31.120 9.770 66.980 1.00 27.57 27 HIS E CA 1
ATOM 4613 C C . HIS E 1 27 ? 32.618 9.732 66.703 1.00 25.69 27 HIS E C 1
ATOM 4614 O O . HIS E 1 27 ? 33.354 9.013 67.377 1.00 26.04 27 HIS E O 1
ATOM 4621 N N . VAL E 1 28 ? 33.068 10.509 65.727 1.00 24.60 28 VAL E N 1
ATOM 4622 C CA . VAL E 1 28 ? 34.467 10.496 65.342 1.00 23.02 28 VAL E CA 1
ATOM 4623 C C . VAL E 1 28 ? 35.132 11.857 65.279 1.00 23.30 28 VAL E C 1
ATOM 4624 O O . VAL E 1 28 ? 34.529 12.840 64.845 1.00 22.81 28 VAL E O 1
ATOM 4628 N N . LEU E 1 29 ? 36.388 11.908 65.705 1.00 21.95 29 LEU E N 1
ATOM 4629 C CA . LEU E 1 29 ? 37.138 13.149 65.648 1.00 21.45 29 LEU E CA 1
ATOM 4630 C C . LEU E 1 29 ? 38.494 12.856 65.012 1.00 20.55 29 LEU E C 1
ATOM 4631 O O . LEU E 1 29 ? 39.128 11.853 65.325 1.00 21.34 29 LEU E O 1
ATOM 4636 N N . ALA E 1 30 ? 38.923 13.714 64.096 1.00 18.47 30 ALA E N 1
ATOM 4637 C CA . ALA E 1 30 ? 40.204 13.528 63.444 1.00 17.25 30 ALA E CA 1
ATOM 4638 C C . ALA E 1 30 ? 40.954 14.844 63.467 1.00 17.49 30 ALA E C 1
ATOM 4639 O O . ALA E 1 30 ? 40.380 15.909 63.233 1.00 15.49 30 ALA E O 1
ATOM 4641 N N . PHE E 1 31 ? 42.245 14.754 63.763 1.00 16.67 31 PHE E N 1
ATOM 4642 C CA . PHE E 1 31 ? 43.108 15.918 63.837 1.00 17.38 31 PHE E CA 1
ATOM 4643 C C . PHE E 1 31 ? 44.524 15.493 63.500 1.00 16.59 31 PHE E C 1
ATOM 4644 O O . PHE E 1 31 ? 44.854 14.313 63.565 1.00 17.60 31 PHE E O 1
ATOM 4652 N N . LEU E 1 32 ? 45.354 16.458 63.136 1.00 18.15 32 LEU E N 1
ATOM 4653 C CA . LEU E 1 32 ? 46.728 16.171 62.769 1.00 19.63 32 LEU E CA 1
ATOM 4654 C C . LEU E 1 32 ? 47.580 15.685 63.941 1.00 20.63 32 LEU E C 1
ATOM 4655 O O . LEU E 1 32 ? 47.417 16.139 65.078 1.00 20.13 32 LEU E O 1
ATOM 4660 N N . ASP E 1 33 ? 48.469 14.733 63.662 1.00 21.85 33 ASP E N 1
ATOM 4661 C CA . ASP E 1 33 ? 49.381 14.232 64.679 1.00 22.23 33 ASP E CA 1
ATOM 4662 C C . ASP E 1 33 ? 50.498 15.266 64.610 1.00 22.60 33 ASP E C 1
ATOM 4663 O O . ASP E 1 33 ? 51.141 15.414 63.574 1.00 22.41 33 ASP E O 1
ATOM 4668 N N . ILE E 1 34 ? 50.692 15.997 65.701 1.00 25.55 34 ILE E N 1
ATOM 4669 C CA . ILE E 1 34 ? 51.703 17.042 65.784 1.00 26.93 34 ILE E CA 1
ATOM 4670 C C . ILE E 1 34 ? 53.090 16.522 65.419 1.00 26.50 34 ILE E C 1
ATOM 4671 O O . ILE E 1 34 ? 53.946 17.287 64.984 1.00 27.37 34 ILE E O 1
ATOM 4676 N N . SER E 1 35 ? 53.308 15.221 65.593 1.00 25.44 35 SER E N 1
ATOM 4677 C CA . SER E 1 35 ? 54.593 14.613 65.258 1.00 24.87 35 SER E CA 1
ATOM 4678 C C . SER E 1 35 ? 54.879 14.701 63.761 1.00 23.25 35 SER E C 1
ATOM 4679 O O . SER E 1 35 ? 56.035 14.716 63.349 1.00 20.33 35 SER E O 1
ATOM 4682 N N . GLN E 1 36 ? 53.817 14.750 62.958 1.00 21.59 36 GLN E N 1
ATOM 4683 C CA . GLN E 1 36 ? 53.936 14.834 61.506 1.00 21.04 36 GLN E CA 1
ATOM 4684 C C . GLN E 1 36 ? 55.058 13.963 60.919 1.00 21.28 36 GLN E C 1
ATOM 4685 O O . GLN E 1 36 ? 56.042 14.462 60.376 1.00 20.17 36 GLN E O 1
ATOM 4691 N N . VAL E 1 37 ? 54.899 12.651 61.047 1.00 20.92 37 VAL E N 1
ATOM 4692 C CA . VAL E 1 37 ? 55.861 11.702 60.519 1.00 20.51 37 VAL E CA 1
ATOM 4693 C C . VAL E 1 37 ? 56.004 11.999 59.029 1.00 21.46 37 VAL E C 1
ATOM 4694 O O . VAL E 1 37 ? 57.063 11.804 58.438 1.00 18.90 37 VAL E O 1
ATOM 4698 N N . THR E 1 38 ? 54.908 12.455 58.429 1.00 21.26 38 THR E N 1
ATOM 4699 C CA . THR E 1 38 ? 54.864 12.870 57.025 1.00 19.88 38 THR E CA 1
ATOM 4700 C C . THR E 1 38 ? 53.896 14.053 57.002 1.00 19.35 38 THR E C 1
ATOM 4701 O O . THR E 1 38 ? 53.035 14.173 57.878 1.00 18.14 38 THR E O 1
ATOM 4705 N N . LYS E 1 39 ? 54.041 14.933 56.022 1.00 18.32 39 LYS E N 1
ATOM 4706 C CA . LYS E 1 39 ? 53.167 16.097 55.931 1.00 18.47 39 LYS E CA 1
ATOM 4707 C C . LYS E 1 39 ? 51.716 15.639 55.727 1.00 17.44 39 LYS E C 1
ATOM 4708 O O . LYS E 1 39 ? 51.409 14.964 54.748 1.00 15.57 39 LYS E O 1
ATOM 4714 N N . GLY E 1 40 ? 50.835 15.988 56.659 1.00 16.69 40 GLY E N 1
ATOM 4715 C CA . GLY E 1 40 ? 49.448 15.578 56.539 1.00 16.62 40 GLY E CA 1
ATOM 4716 C C . GLY E 1 40 ? 49.117 14.401 57.441 1.00 15.32 40 GLY E C 1
ATOM 4717 O O . GLY E 1 40 ? 47.986 13.928 57.456 1.00 13.62 40 GLY E O 1
ATOM 4718 N N . HIS E 1 41 ? 50.115 13.921 58.178 1.00 15.21 41 HIS E N 1
ATOM 4719 C CA . HIS E 1 41 ? 49.962 12.811 59.126 1.00 16.33 41 HIS E CA 1
ATOM 4720 C C . HIS E 1 41 ? 48.747 13.091 60.034 1.00 16.95 41 HIS E C 1
ATOM 4721 O O . HIS E 1 41 ? 48.752 14.050 60.810 1.00 14.83 41 HIS E O 1
ATOM 4728 N N . THR E 1 42 ? 47.711 12.255 59.933 1.00 17.15 42 THR E N 1
ATOM 4729 C CA . THR E 1 42 ? 46.482 12.446 60.717 1.00 16.85 42 THR E CA 1
ATOM 4730 C C . THR E 1 42 ? 46.053 11.281 61.621 1.00 17.47 42 THR E C 1
ATOM 4731 O O . THR E 1 42 ? 46.308 10.116 61.320 1.00 16.20 42 THR E O 1
ATOM 4735 N N . LEU E 1 43 ? 45.379 11.616 62.719 1.00 16.91 43 LEU E N 1
ATOM 4736 C CA . LEU E 1 43 ? 44.873 10.622 63.656 1.00 17.24 43 LEU E CA 1
ATOM 4737 C C . LEU E 1 43 ? 43.353 10.614 63.584 1.00 16.17 43 LEU E C 1
ATOM 4738 O O . LEU E 1 43 ? 42.721 11.671 63.612 1.00 16.83 43 LEU E O 1
ATOM 4743 N N . VAL E 1 44 ? 42.778 9.423 63.470 1.00 16.17 44 VAL E N 1
ATOM 4744 C CA . VAL E 1 44 ? 41.336 9.275 63.417 1.00 16.26 44 VAL E CA 1
ATOM 4745 C C . VAL E 1 44 ? 40.957 8.465 64.652 1.00 18.30 44 VAL E C 1
ATOM 4746 O O . VAL E 1 44 ? 41.407 7.333 64.821 1.00 18.56 44 VAL E O 1
ATOM 4750 N N . ILE E 1 45 ? 40.151 9.063 65.523 1.00 17.24 45 ILE E N 1
ATOM 4751 C CA . ILE E 1 45 ? 39.754 8.407 66.759 1.00 19.26 45 ILE E CA 1
ATOM 4752 C C . ILE E 1 45 ? 38.261 8.512 67.051 1.00 20.34 45 ILE E C 1
ATOM 4753 O O . ILE E 1 45 ? 37.559 9.370 66.515 1.00 21.60 45 ILE E O 1
ATOM 4758 N N . PRO E 1 46 ? 37.747 7.601 67.883 1.00 22.06 46 PRO E N 1
ATOM 4759 C CA . PRO E 1 46 ? 36.326 7.660 68.225 1.00 22.13 46 PRO E CA 1
ATOM 4760 C C . PRO E 1 46 ? 36.254 8.652 69.371 1.00 22.99 46 PRO E C 1
ATOM 4761 O O . PRO E 1 46 ? 37.234 8.848 70.097 1.00 19.85 46 PRO E O 1
ATOM 4765 N N . LYS E 1 47 ? 35.100 9.278 69.539 1.00 22.72 47 LYS E N 1
ATOM 4766 C CA . LYS E 1 47 ? 34.946 10.222 70.627 1.00 24.06 47 LYS E CA 1
ATOM 4767 C C . LYS E 1 47 ? 34.849 9.483 71.968 1.00 24.36 47 LYS E C 1
ATOM 4768 O O . LYS E 1 47 ? 35.329 9.989 72.983 1.00 24.15 47 LYS E O 1
ATOM 4774 N N . THR E 1 48 ? 34.253 8.289 71.972 1.00 23.28 48 THR E N 1
ATOM 4775 C CA . THR E 1 48 ? 34.134 7.503 73.204 1.00 25.94 48 THR E CA 1
ATOM 4776 C C . THR E 1 48 ? 35.501 6.938 73.551 1.00 26.20 48 THR E C 1
ATOM 4777 O O . THR E 1 48 ? 36.254 6.535 72.667 1.00 25.92 48 THR E O 1
ATOM 4781 N N . HIS E 1 49 ? 35.818 6.890 74.836 1.00 26.81 49 HIS E N 1
ATOM 4782 C CA . HIS E 1 49 ? 37.119 6.395 75.254 1.00 27.36 49 HIS E CA 1
ATOM 4783 C C . HIS E 1 49 ? 37.292 4.875 75.320 1.00 27.54 49 HIS E C 1
ATOM 4784 O O . HIS E 1 49 ? 36.934 4.244 76.316 1.00 29.16 49 HIS E O 1
ATOM 4791 N N . ILE E 1 50 ? 37.830 4.285 74.257 1.00 26.82 50 ILE E N 1
ATOM 4792 C CA . ILE E 1 50 ? 38.117 2.855 74.268 1.00 26.46 50 ILE E CA 1
ATOM 4793 C C . ILE E 1 50 ? 39.637 2.801 74.140 1.00 25.85 50 ILE E C 1
ATOM 4794 O O . ILE E 1 50 ? 40.213 3.512 73.329 1.00 25.76 50 ILE E O 1
ATOM 4799 N N . GLU E 1 51 ? 40.278 1.974 74.953 1.00 26.63 51 GLU E N 1
ATOM 4800 C CA . GLU E 1 51 ? 41.724 1.889 74.956 1.00 26.69 51 GLU E CA 1
ATOM 4801 C C . GLU E 1 51 ? 42.352 1.286 73.712 1.00 24.36 51 GLU E C 1
ATOM 4802 O O . GLU E 1 51 ? 43.437 1.689 73.320 1.00 24.97 51 GLU E O 1
ATOM 4808 N N . ASN E 1 52 ? 41.670 0.346 73.072 1.00 22.34 52 ASN E N 1
ATOM 4809 C CA . ASN E 1 52 ? 42.258 -0.323 71.927 1.00 20.98 52 ASN E CA 1
ATOM 4810 C C . ASN E 1 52 ? 41.242 -0.974 70.995 1.00 21.21 52 ASN E C 1
ATOM 4811 O O . ASN E 1 52 ? 40.028 -0.908 71.220 1.00 21.26 52 ASN E O 1
ATOM 4816 N N . VAL E 1 53 ? 41.755 -1.636 69.962 1.00 20.32 53 VAL E N 1
ATOM 4817 C CA . VAL E 1 53 ? 40.915 -2.296 68.962 1.00 20.98 53 VAL E CA 1
ATOM 4818 C C . VAL E 1 53 ? 40.038 -3.403 69.554 1.00 20.54 53 VAL E C 1
ATOM 4819 O O . VAL E 1 53 ? 38.965 -3.712 69.024 1.00 18.30 53 VAL E O 1
ATOM 4823 N N . TYR E 1 54 ? 40.510 -3.999 70.647 1.00 19.18 54 TYR E N 1
ATOM 4824 C CA . TYR E 1 54 ? 39.780 -5.071 71.313 1.00 18.69 54 TYR E CA 1
ATOM 4825 C C . TYR E 1 54 ? 38.500 -4.574 71.995 1.00 20.17 54 TYR E C 1
ATOM 4826 O O . TYR E 1 54 ? 37.553 -5.337 72.167 1.00 18.70 54 TYR E O 1
ATOM 4835 N N . GLU E 1 55 ? 38.468 -3.297 72.364 1.00 21.31 55 GLU E N 1
ATOM 4836 C CA . GLU E 1 55 ? 37.311 -2.741 73.044 1.00 25.59 55 GLU E CA 1
ATOM 4837 C C . GLU E 1 55 ? 36.225 -2.222 72.112 1.00 25.66 55 GLU E C 1
ATOM 4838 O O . GLU E 1 55 ? 35.295 -1.548 72.551 1.00 24.28 55 GLU E O 1
ATOM 4844 N N . PHE E 1 56 ? 36.351 -2.523 70.825 1.00 25.25 56 PHE E N 1
ATOM 4845 C CA . PHE E 1 56 ? 35.349 -2.107 69.856 1.00 24.92 56 PHE E CA 1
ATOM 4846 C C . PHE E 1 56 ? 34.114 -2.996 69.993 1.00 26.20 56 PHE E C 1
ATOM 4847 O O . PHE E 1 56 ? 34.224 -4.184 70.306 1.00 24.90 56 PHE E O 1
ATOM 4855 N N . THR E 1 57 ? 32.943 -2.402 69.781 1.00 25.50 57 THR E N 1
ATOM 4856 C CA . THR E 1 57 ? 31.683 -3.133 69.792 1.00 25.10 57 THR E CA 1
ATOM 4857 C C . THR E 1 57 ? 31.207 -2.933 68.355 1.00 26.01 57 THR E C 1
ATOM 4858 O O . THR E 1 57 ? 31.640 -1.987 67.693 1.00 24.00 57 THR E O 1
ATOM 4862 N N . ASP E 1 58 ? 30.333 -3.810 67.869 1.00 28.31 58 ASP E N 1
ATOM 4863 C CA . ASP E 1 58 ? 29.833 -3.691 66.501 1.00 29.71 58 ASP E CA 1
ATOM 4864 C C . ASP E 1 58 ? 29.200 -2.330 66.246 1.00 28.78 58 ASP E C 1
ATOM 4865 O O . ASP E 1 58 ? 29.363 -1.747 65.174 1.00 27.77 58 ASP E O 1
ATOM 4870 N N . GLU E 1 59 ? 28.475 -1.826 67.233 1.00 29.45 59 GLU E N 1
ATOM 4871 C CA . GLU E 1 59 ? 27.826 -0.537 67.083 1.00 30.23 59 GLU E CA 1
ATOM 4872 C C . GLU E 1 59 ? 28.869 0.557 66.901 1.00 28.44 59 GLU E C 1
ATOM 4873 O O . GLU E 1 59 ? 28.768 1.367 65.981 1.00 28.75 59 GLU E O 1
ATOM 4879 N N . LEU E 1 60 ? 29.875 0.576 67.771 1.00 24.42 60 LEU E N 1
ATOM 4880 C CA . LEU E 1 60 ? 30.918 1.582 67.672 1.00 23.83 60 LEU E CA 1
ATOM 4881 C C . LEU E 1 60 ? 31.673 1.442 66.347 1.00 22.23 60 LEU E C 1
ATOM 4882 O O . LEU E 1 60 ? 32.023 2.434 65.712 1.00 21.13 60 LEU E O 1
ATOM 4887 N N . ALA E 1 61 ? 31.916 0.205 65.933 1.00 22.03 61 ALA E N 1
ATOM 4888 C CA . ALA E 1 61 ? 32.619 -0.062 64.683 1.00 22.91 61 ALA E CA 1
ATOM 4889 C C . ALA E 1 61 ? 31.856 0.567 63.527 1.00 23.99 61 ALA E C 1
ATOM 4890 O O . ALA E 1 61 ? 32.449 1.119 62.597 1.00 21.67 61 ALA E O 1
ATOM 4892 N N . LYS E 1 62 ? 30.531 0.479 63.580 1.00 25.11 62 LYS E N 1
ATOM 4893 C CA . LYS E 1 62 ? 29.718 1.042 62.515 1.00 26.55 62 LYS E CA 1
ATOM 4894 C C . LYS E 1 62 ? 29.850 2.564 62.465 1.00 25.63 62 LYS E C 1
ATOM 4895 O O . LYS E 1 62 ? 29.882 3.155 61.389 1.00 25.44 62 LYS E O 1
ATOM 4901 N N . GLN E 1 63 ? 29.937 3.190 63.633 1.00 25.12 63 GLN E N 1
ATOM 4902 C CA . GLN E 1 63 ? 30.055 4.645 63.719 1.00 25.83 63 GLN E CA 1
ATOM 4903 C C . GLN E 1 63 ? 31.457 5.175 63.422 1.00 24.80 63 GLN E C 1
ATOM 4904 O O . GLN E 1 63 ? 31.640 6.369 63.167 1.00 25.47 63 GLN E O 1
ATOM 4910 N N . TYR E 1 64 ? 32.447 4.293 63.431 1.00 23.93 64 TYR E N 1
ATOM 4911 C CA . TYR E 1 64 ? 33.825 4.724 63.227 1.00 21.20 64 TYR E CA 1
ATOM 4912 C C . TYR E 1 64 ? 34.454 4.644 61.848 1.00 20.62 64 TYR E C 1
ATOM 4913 O O . TYR E 1 64 ? 34.730 5.662 61.229 1.00 21.52 64 TYR E O 1
ATOM 4922 N N . PHE E 1 65 ? 34.692 3.420 61.393 1.00 19.88 65 PHE E N 1
ATOM 4923 C CA . PHE E 1 65 ? 35.372 3.163 60.142 1.00 17.54 65 PHE E CA 1
ATOM 4924 C C . PHE E 1 65 ? 34.995 3.935 58.884 1.00 17.99 65 PHE E C 1
ATOM 4925 O O . PHE E 1 65 ? 35.870 4.233 58.073 1.00 15.62 65 PHE E O 1
ATOM 4933 N N . HIS E 1 66 ? 33.719 4.264 58.704 1.00 18.04 66 HIS E N 1
ATOM 4934 C CA . HIS E 1 66 ? 33.318 4.987 57.498 1.00 18.87 66 HIS E CA 1
ATOM 4935 C C . HIS E 1 66 ? 34.082 6.305 57.341 1.00 18.58 66 HIS E C 1
ATOM 4936 O O . HIS E 1 66 ? 34.272 6.792 56.231 1.00 21.95 66 HIS E O 1
ATOM 4943 N N . ALA E 1 67 ? 34.517 6.886 58.449 1.00 18.40 67 ALA E N 1
ATOM 4944 C CA . ALA E 1 67 ? 35.239 8.147 58.387 1.00 18.19 67 ALA E CA 1
ATOM 4945 C C . ALA E 1 67 ? 36.658 8.003 57.824 1.00 19.07 67 ALA E C 1
ATOM 4946 O O . ALA E 1 67 ? 37.195 8.954 57.263 1.00 17.70 67 ALA E O 1
ATOM 4948 N N . VAL E 1 68 ? 37.263 6.824 57.964 1.00 19.18 68 VAL E N 1
ATOM 4949 C CA . VAL E 1 68 ? 38.631 6.611 57.494 1.00 18.05 68 VAL E CA 1
ATOM 4950 C C . VAL E 1 68 ? 38.793 6.791 55.981 1.00 18.63 68 VAL E C 1
ATOM 4951 O O . VAL E 1 68 ? 39.625 7.577 55.539 1.00 19.75 68 VAL E O 1
ATOM 4955 N N . PRO E 1 69 ? 37.991 6.089 55.166 1.00 19.64 69 PRO E N 1
ATOM 4956 C CA . PRO E 1 69 ? 38.121 6.246 53.711 1.00 19.90 69 PRO E CA 1
ATOM 4957 C C . PRO E 1 69 ? 37.951 7.709 53.268 1.00 21.07 69 PRO E C 1
ATOM 4958 O O . PRO E 1 69 ? 38.653 8.182 52.367 1.00 20.12 69 PRO E O 1
ATOM 4962 N N . LYS E 1 70 ? 37.034 8.425 53.919 1.00 20.54 70 LYS E N 1
ATOM 4963 C CA . LYS E 1 70 ? 36.780 9.835 53.600 1.00 21.65 70 LYS E CA 1
ATOM 4964 C C . LYS E 1 70 ? 37.994 10.731 53.893 1.00 20.79 70 LYS E C 1
ATOM 4965 O O . LYS E 1 70 ? 38.386 11.566 53.076 1.00 20.00 70 LYS E O 1
ATOM 4971 N N . ILE E 1 71 ? 38.576 10.537 55.069 1.00 20.36 71 ILE E N 1
ATOM 4972 C CA . ILE E 1 71 ? 39.727 11.302 55.499 1.00 19.20 71 ILE E CA 1
ATOM 4973 C C . ILE E 1 71 ? 40.937 10.951 54.625 1.00 19.11 71 ILE E C 1
ATOM 4974 O O . ILE E 1 71 ? 41.693 11.832 54.212 1.00 19.22 71 ILE E O 1
ATOM 4979 N N . ALA E 1 72 ? 41.114 9.673 54.324 1.00 18.37 72 ALA E N 1
ATOM 4980 C CA . ALA E 1 72 ? 42.225 9.269 53.476 1.00 18.76 72 ALA E CA 1
ATOM 4981 C C . ALA E 1 72 ? 42.063 9.945 52.112 1.00 18.11 72 ALA E C 1
ATOM 4982 O O . ALA E 1 72 ? 43.006 10.548 51.607 1.00 17.83 72 ALA E O 1
ATOM 4984 N N . ARG E 1 73 ? 40.876 9.842 51.512 1.00 18.50 73 ARG E N 1
ATOM 4985 C CA . ARG E 1 73 ? 40.635 10.467 50.211 1.00 18.82 73 ARG E CA 1
ATOM 4986 C C . ARG E 1 73 ? 40.921 11.961 50.253 1.00 18.07 73 ARG E C 1
ATOM 4987 O O . ARG E 1 73 ? 41.474 12.524 49.301 1.00 16.59 73 ARG E O 1
ATOM 4995 N N . ALA E 1 74 ? 40.556 12.599 51.364 1.00 16.67 74 ALA E N 1
ATOM 4996 C CA . ALA E 1 74 ? 40.783 14.037 51.529 1.00 16.51 74 ALA E CA 1
ATOM 4997 C C . ALA E 1 74 ? 42.276 14.376 51.554 1.00 15.34 74 ALA E C 1
ATOM 4998 O O . ALA E 1 74 ? 42.702 15.371 50.960 1.00 13.79 74 ALA E O 1
ATOM 5000 N N . ILE E 1 75 ? 43.061 13.540 52.234 1.00 13.30 75 ILE E N 1
ATOM 5001 C CA . ILE E 1 75 ? 44.503 13.741 52.321 1.00 13.10 75 ILE E CA 1
ATOM 5002 C C . ILE E 1 75 ? 45.147 13.471 50.965 1.00 15.12 75 ILE E C 1
ATOM 5003 O O . ILE E 1 75 ? 46.084 14.160 50.551 1.00 13.89 75 ILE E O 1
ATOM 5008 N N . ARG E 1 76 ? 44.629 12.472 50.260 1.00 16.35 76 ARG E N 1
ATOM 5009 C CA . ARG E 1 76 ? 45.162 12.136 48.947 1.00 15.07 76 ARG E CA 1
ATOM 5010 C C . ARG E 1 76 ? 44.936 13.277 47.932 1.00 15.60 76 ARG E C 1
ATOM 5011 O O . ARG E 1 76 ? 45.845 13.640 47.184 1.00 13.73 76 ARG E O 1
ATOM 5019 N N . ASP E 1 77 ? 43.729 13.839 47.926 1.00 15.87 77 ASP E N 1
ATOM 5020 C CA . ASP E 1 77 ? 43.365 14.908 46.995 1.00 16.69 77 ASP E CA 1
ATOM 5021 C C . ASP E 1 77 ? 44.113 16.216 47.197 1.00 17.84 77 ASP E C 1
ATOM 5022 O O . ASP E 1 77 ? 44.363 16.962 46.243 1.00 17.52 77 ASP E O 1
ATOM 5027 N N . GLU E 1 78 ? 44.451 16.492 48.449 1.00 19.23 78 GLU E N 1
ATOM 5028 C CA . GLU E 1 78 ? 45.166 17.702 48.811 1.00 18.76 78 GLU E CA 1
ATOM 5029 C C . GLU E 1 78 ? 46.655 17.644 48.485 1.00 18.75 78 GLU E C 1
ATOM 5030 O O . GLU E 1 78 ? 47.174 18.540 47.831 1.00 19.21 78 GLU E O 1
ATOM 5036 N N . PHE E 1 79 ? 47.336 16.589 48.924 1.00 18.75 79 PHE E N 1
ATOM 5037 C CA . PHE E 1 79 ? 48.772 16.481 48.703 1.00 18.84 79 PHE E CA 1
ATOM 5038 C C . PHE E 1 79 ? 49.268 15.550 47.603 1.00 19.38 79 PHE E C 1
ATOM 5039 O O . PHE E 1 79 ? 50.457 15.552 47.299 1.00 19.31 79 PHE E O 1
ATOM 5047 N N . GLU E 1 80 ? 48.369 14.764 47.022 1.00 19.88 80 GLU E N 1
ATOM 5048 C CA . GLU E 1 80 ? 48.710 13.821 45.954 1.00 22.26 80 GLU E CA 1
ATOM 5049 C C . GLU E 1 80 ? 49.931 12.967 46.307 1.00 21.94 80 GLU E C 1
ATOM 5050 O O . GLU E 1 80 ? 50.983 13.070 45.675 1.00 20.88 80 GLU E O 1
ATOM 5056 N N . PRO E 1 81 ? 49.811 12.122 47.338 1.00 22.01 81 PRO E N 1
ATOM 5057 C CA . PRO E 1 81 ? 50.941 11.278 47.715 1.00 20.78 81 PRO E CA 1
ATOM 5058 C C . PRO E 1 81 ? 51.072 10.107 46.740 1.00 21.70 81 PRO E C 1
ATOM 5059 O O . PRO E 1 81 ? 50.138 9.804 45.991 1.00 20.57 81 PRO E O 1
ATOM 5063 N N . ILE E 1 82 ? 52.233 9.456 46.760 1.00 20.70 82 ILE E N 1
ATOM 5064 C CA . ILE E 1 82 ? 52.499 8.308 45.900 1.00 21.39 82 ILE E CA 1
ATOM 5065 C C . ILE E 1 82 ? 52.045 7.044 46.621 1.00 20.93 82 ILE E C 1
ATOM 5066 O O . ILE E 1 82 ? 52.138 5.946 46.078 1.00 18.70 82 ILE E O 1
ATOM 5071 N N . GLY E 1 83 ? 51.563 7.218 47.850 1.00 18.85 83 GLY E N 1
ATOM 5072 C CA . GLY E 1 83 ? 51.096 6.100 48.648 1.00 18.79 83 GLY E CA 1
ATOM 5073 C C . GLY E 1 83 ? 50.473 6.565 49.956 1.00 18.36 83 GLY E C 1
ATOM 5074 O O . GLY E 1 83 ? 50.550 7.744 50.309 1.00 17.83 83 GLY E O 1
ATOM 5075 N N . LEU E 1 84 ? 49.851 5.645 50.685 1.00 18.75 84 LEU E N 1
ATOM 5076 C CA . LEU E 1 84 ? 49.224 5.998 51.957 1.00 17.59 84 LEU E CA 1
ATOM 5077 C C . LEU E 1 84 ? 49.030 4.764 52.835 1.00 16.36 84 LEU E C 1
ATOM 5078 O O . LEU E 1 84 ? 48.692 3.691 52.341 1.00 17.03 84 LEU E O 1
ATOM 5083 N N . ASN E 1 85 ? 49.291 4.912 54.133 1.00 16.29 85 ASN E N 1
ATOM 5084 C CA . ASN E 1 85 ? 49.124 3.814 55.083 1.00 15.14 85 ASN E CA 1
ATOM 5085 C C . ASN E 1 85 ? 48.157 4.231 56.185 1.00 15.01 85 ASN E C 1
ATOM 5086 O O . ASN E 1 85 ? 47.985 5.418 56.459 1.00 10.98 85 ASN E O 1
ATOM 5091 N N . THR E 1 86 ? 47.518 3.237 56.792 1.00 15.65 86 THR E N 1
ATOM 5092 C CA . THR E 1 86 ? 46.650 3.452 57.942 1.00 15.89 86 THR E CA 1
ATOM 5093 C C . THR E 1 86 ? 47.269 2.450 58.922 1.00 15.19 86 THR E C 1
ATOM 5094 O O . THR E 1 86 ? 47.500 1.288 58.574 1.00 16.06 86 THR E O 1
ATOM 5098 N N . LEU E 1 87 ? 47.573 2.910 60.129 1.00 14.06 87 LEU E N 1
ATOM 5099 C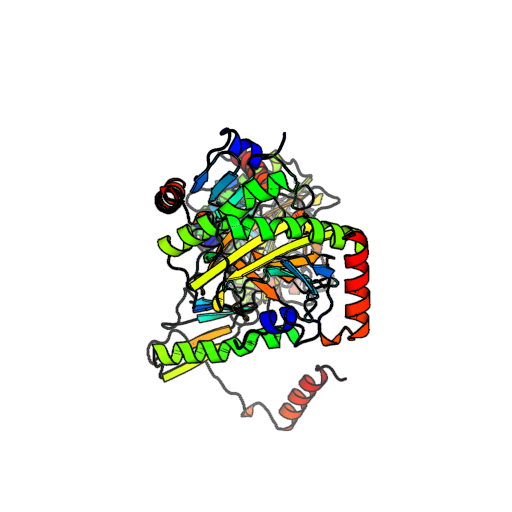 CA . LEU E 1 87 ? 48.206 2.067 61.133 1.00 14.61 87 LEU E CA 1
ATOM 5100 C C . LEU E 1 87 ? 47.596 2.267 62.515 1.00 14.22 87 LEU E C 1
ATOM 5101 O O . LEU E 1 87 ? 47.412 3.396 62.970 1.00 12.96 87 LEU E O 1
ATOM 5106 N N . ASN E 1 88 ? 47.279 1.149 63.161 1.00 13.78 88 ASN E N 1
ATOM 5107 C CA . ASN E 1 88 ? 46.705 1.131 64.505 1.00 15.88 88 ASN E CA 1
ATOM 5108 C C . ASN E 1 88 ? 47.691 0.385 65.401 1.00 15.40 88 ASN E C 1
ATOM 5109 O O . ASN E 1 88 ? 48.153 -0.703 65.041 1.00 13.82 88 ASN E O 1
ATOM 5114 N N . ASN E 1 89 ? 48.021 0.962 66.554 1.00 15.12 89 ASN E N 1
ATOM 5115 C CA . ASN E 1 89 ? 48.957 0.323 67.489 1.00 14.15 89 ASN E CA 1
ATOM 5116 C C . ASN E 1 89 ? 48.256 -0.015 68.795 1.00 14.46 89 ASN E C 1
ATOM 5117 O O . ASN E 1 89 ? 47.671 0.856 69.431 1.00 14.10 89 ASN E O 1
ATOM 5122 N N . ASN E 1 90 ? 48.316 -1.282 69.189 1.00 14.51 90 ASN E N 1
ATOM 5123 C CA . ASN E 1 90 ? 47.680 -1.721 70.423 1.00 16.42 90 ASN E CA 1
ATOM 5124 C C . ASN E 1 90 ? 48.717 -2.271 71.379 1.00 16.01 90 ASN E C 1
ATOM 5125 O O . ASN E 1 90 ? 49.319 -3.311 71.120 1.00 17.23 90 ASN E O 1
ATOM 5130 N N . GLY E 1 91 ? 48.926 -1.560 72.483 1.00 17.43 91 GLY E N 1
ATOM 5131 C CA . GLY E 1 91 ? 49.901 -1.989 73.462 1.00 16.16 91 GLY E CA 1
ATOM 5132 C C . GLY E 1 91 ? 51.186 -1.201 73.334 1.00 18.39 91 GLY E C 1
ATOM 5133 O O . GLY E 1 91 ? 51.655 -0.909 72.226 1.00 16.73 91 GLY E O 1
ATOM 5134 N N . GLU E 1 92 ? 51.741 -0.833 74.481 1.00 20.28 92 GLU E N 1
ATOM 5135 C CA . GLU E 1 92 ? 52.996 -0.099 74.523 1.00 22.08 92 GLU E CA 1
ATOM 5136 C C . GLU E 1 92 ? 54.014 -0.721 73.567 1.00 22.50 92 GLU E C 1
ATOM 5137 O O . GLU E 1 92 ? 54.626 -0.025 72.755 1.00 22.83 92 GLU E O 1
ATOM 5143 N N . LYS E 1 93 ? 54.174 -2.036 73.656 1.00 22.15 93 LYS E N 1
ATOM 5144 C CA . LYS E 1 93 ? 55.132 -2.759 72.819 1.00 22.69 93 LYS E CA 1
ATOM 5145 C C . LYS E 1 93 ? 54.814 -2.807 71.321 1.00 21.70 93 LYS E C 1
ATOM 5146 O O . LYS E 1 93 ? 55.627 -3.285 70.535 1.00 21.37 93 LYS E O 1
ATOM 5152 N N . ALA E 1 94 ? 53.637 -2.325 70.929 1.00 21.31 94 ALA E N 1
ATOM 5153 C CA . ALA E 1 94 ? 53.260 -2.301 69.516 1.00 20.85 94 ALA E CA 1
ATOM 5154 C C . ALA E 1 94 ? 53.307 -0.858 69.015 1.00 22.41 94 ALA E C 1
ATOM 5155 O O . ALA E 1 94 ? 52.859 -0.548 67.906 1.00 22.22 94 ALA E O 1
ATOM 5157 N N . GLY E 1 95 ? 53.840 0.024 69.859 1.00 20.50 95 GLY E N 1
ATOM 5158 C CA . GLY E 1 95 ? 53.959 1.427 69.507 1.00 21.06 95 GLY E CA 1
ATOM 5159 C C . GLY E 1 95 ? 52.892 2.369 70.045 1.00 19.50 95 GLY E C 1
ATOM 5160 O O . GLY E 1 95 ? 52.859 3.532 69.651 1.00 18.09 95 GLY E O 1
ATOM 5161 N N . GLN E 1 96 ? 52.030 1.898 70.941 1.00 19.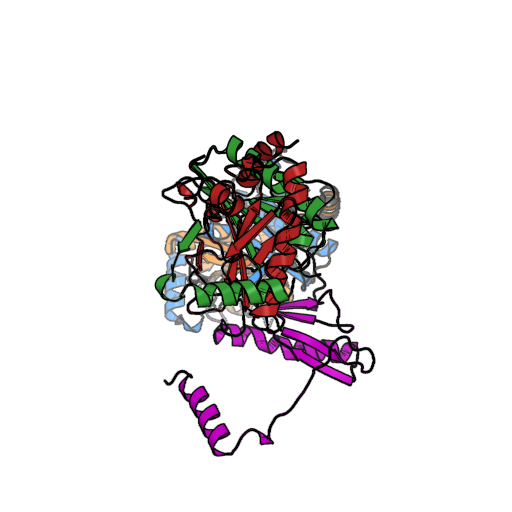66 96 GLN E N 1
ATOM 5162 C CA . GLN E 1 96 ? 50.987 2.774 71.477 1.00 21.32 96 GLN E CA 1
ATOM 5163 C C . GLN E 1 96 ? 51.433 3.575 72.700 1.00 21.67 96 GLN E C 1
ATOM 5164 O O . GLN E 1 96 ? 51.830 3.001 73.714 1.00 23.06 96 GLN E O 1
ATOM 5170 N N . SER E 1 97 ? 51.360 4.902 72.598 1.00 23.71 97 SER E N 1
ATOM 5171 C CA . SER E 1 97 ? 51.751 5.797 73.691 1.00 26.31 97 SER E CA 1
ATOM 5172 C C . SER E 1 97 ? 50.537 6.409 74.392 1.00 25.89 97 SER E C 1
ATOM 5173 O O . SER E 1 97 ? 50.635 6.861 75.532 1.00 26.94 97 SER E O 1
ATOM 5176 N N . VAL E 1 98 ? 49.407 6.439 73.690 1.00 24.40 98 VAL E N 1
ATOM 5177 C CA . VAL E 1 98 ? 48.162 6.976 74.225 1.00 22.98 98 VAL E CA 1
ATOM 5178 C C . VAL E 1 98 ? 47.151 5.838 74.221 1.00 22.41 98 VAL E C 1
ATOM 5179 O O . VAL E 1 98 ? 46.828 5.298 73.163 1.00 20.72 98 VAL E O 1
ATOM 5183 N N . PHE E 1 99 ? 46.663 5.467 75.404 1.00 22.38 99 PHE E N 1
ATOM 5184 C CA . PHE E 1 99 ? 45.714 4.366 75.524 1.00 23.37 99 PHE E CA 1
ATOM 5185 C C . PHE E 1 99 ? 44.268 4.751 75.193 1.00 22.83 99 PHE E C 1
ATOM 5186 O O . PHE E 1 99 ? 43.355 4.626 76.011 1.00 22.11 99 PHE E O 1
ATOM 5194 N N . HIS E 1 100 ? 44.094 5.233 73.971 1.00 21.25 100 HIS E N 1
ATOM 5195 C CA . HIS E 1 100 ? 42.802 5.625 73.430 1.00 19.81 100 HIS E CA 1
ATOM 5196 C C . HIS E 1 100 ? 42.935 5.199 71.970 1.00 19.23 100 HIS E C 1
ATOM 5197 O O . HIS E 1 100 ? 43.856 5.629 71.275 1.00 18.47 100 HIS E O 1
ATOM 5204 N N . TYR E 1 101 ? 42.042 4.333 71.511 1.00 17.54 101 TYR E N 1
ATOM 5205 C CA . TYR E 1 101 ? 42.126 3.856 70.143 1.00 17.50 101 TYR E CA 1
ATOM 5206 C C . TYR E 1 101 ? 42.305 4.996 69.142 1.00 18.42 101 TYR E C 1
ATOM 5207 O O . TYR E 1 101 ? 41.680 6.053 69.253 1.00 15.10 101 TYR E O 1
ATOM 5216 N N . HIS E 1 102 ? 43.191 4.777 68.180 1.00 18.06 102 HIS E N 1
ATOM 5217 C CA . HIS E 1 102 ? 43.436 5.752 67.134 1.00 19.25 102 HIS E CA 1
ATOM 5218 C C . HIS E 1 102 ? 44.083 5.103 65.927 1.00 19.61 102 HIS E C 1
ATOM 5219 O O . HIS E 1 102 ? 44.923 4.209 66.053 1.00 19.47 102 HIS E O 1
ATOM 5226 N N . MET E 1 103 ? 43.655 5.563 64.761 1.00 18.86 103 MET E N 1
ATOM 5227 C CA . MET E 1 103 ? 44.154 5.091 63.490 1.00 20.25 103 MET E CA 1
ATOM 5228 C C . MET E 1 103 ? 45.038 6.196 62.929 1.00 19.07 103 MET E C 1
ATOM 5229 O O . MET E 1 103 ? 44.630 7.365 62.861 1.00 16.50 103 MET E O 1
ATOM 5234 N N . HIS E 1 104 ? 46.259 5.824 62.563 1.00 16.87 104 HIS E N 1
ATOM 5235 C CA . HIS E 1 104 ? 47.191 6.755 61.959 1.00 16.26 104 HIS E CA 1
ATOM 5236 C C . HIS E 1 104 ? 46.914 6.720 60.460 1.00 16.27 104 HIS E C 1
ATOM 5237 O O . HIS E 1 104 ? 46.811 5.636 59.885 1.00 14.87 104 HIS E O 1
ATOM 5244 N N . ILE E 1 105 ? 46.754 7.888 59.841 1.00 15.86 105 ILE E N 1
ATOM 5245 C CA . ILE E 1 105 ? 46.562 7.981 58.393 1.00 15.25 105 ILE E CA 1
ATOM 5246 C C . ILE E 1 105 ? 47.843 8.695 57.953 1.00 14.19 105 ILE E C 1
ATOM 5247 O O . ILE E 1 105 ? 48.049 9.878 58.258 1.00 11.48 105 ILE E O 1
ATOM 5252 N N . ILE E 1 106 ? 48.699 7.968 57.246 1.00 14.69 106 ILE E N 1
ATOM 5253 C CA . ILE E 1 106 ? 50.006 8.477 56.822 1.00 15.60 106 ILE E CA 1
ATOM 5254 C C . ILE E 1 106 ? 50.262 8.536 55.314 1.00 14.35 106 ILE E C 1
ATOM 5255 O O . ILE E 1 106 ? 50.516 7.515 54.684 1.00 15.25 106 ILE E O 1
ATOM 5260 N N . PRO E 1 107 ? 50.218 9.730 54.716 1.00 14.34 107 PRO E N 1
ATOM 5261 C CA . PRO E 1 107 ? 50.474 9.800 53.272 1.00 14.23 107 PRO E CA 1
ATOM 5262 C C . PRO E 1 107 ? 51.963 9.500 53.043 1.00 15.06 107 PRO E C 1
ATOM 5263 O O . PRO E 1 107 ? 52.786 9.812 53.893 1.00 15.12 107 PRO E O 1
ATOM 5267 N N . ARG E 1 108 ? 52.304 8.877 51.923 1.00 16.43 108 ARG E N 1
ATOM 5268 C CA . ARG E 1 108 ? 53.697 8.547 51.619 1.00 17.43 108 ARG E CA 1
ATOM 5269 C C . ARG E 1 108 ? 54.185 9.365 50.413 1.00 19.11 108 ARG E C 1
ATOM 5270 O O . ARG E 1 108 ? 53.504 9.423 49.385 1.00 19.29 108 ARG E O 1
ATOM 5278 N N . TYR E 1 109 ? 55.358 9.987 50.533 1.00 21.48 109 TYR E N 1
ATOM 5279 C CA . TYR E 1 109 ? 55.912 10.802 49.445 1.00 21.63 109 TYR E CA 1
ATOM 5280 C C . TYR E 1 109 ? 57.190 10.207 48.880 1.00 23.55 109 TYR E C 1
ATOM 5281 O O . TYR E 1 109 ? 57.694 10.658 47.851 1.00 21.65 109 TYR E O 1
ATOM 5290 N N . GLY E 1 110 ? 57.711 9.197 49.568 1.00 26.53 110 GLY E N 1
ATOM 5291 C CA . GLY E 1 110 ? 58.922 8.542 49.123 1.00 27.78 110 GLY E CA 1
ATOM 5292 C C . GLY E 1 110 ? 60.088 8.819 50.039 1.00 29.61 110 GLY E C 1
ATOM 5293 O O . GLY E 1 110 ? 59.938 8.902 51.264 1.00 27.49 110 GLY E O 1
ATOM 5294 N N . LYS E 1 111 ? 61.261 8.964 49.437 1.00 31.76 111 LYS E N 1
ATOM 5295 C CA . LYS E 1 111 ? 62.476 9.241 50.187 1.00 32.67 111 LYS E CA 1
ATOM 5296 C C . LYS E 1 111 ? 62.195 10.400 51.132 1.00 31.21 111 LYS E C 1
ATOM 5297 O O . LYS E 1 111 ? 61.711 11.454 50.714 1.00 31.81 111 LYS E O 1
ATOM 5303 N N . GLY E 1 112 ? 62.488 10.188 52.407 1.00 27.86 112 GLY E N 1
ATOM 5304 C CA . GLY E 1 112 ? 62.244 11.216 53.392 1.00 26.41 112 GLY E CA 1
ATOM 5305 C C . GLY E 1 112 ? 61.091 10.916 54.341 1.00 25.34 112 GLY E C 1
ATOM 5306 O O . GLY E 1 112 ? 60.999 11.525 55.408 1.00 24.94 112 GLY E O 1
ATOM 5307 N N . ASP E 1 113 ? 60.213 9.988 53.965 1.00 21.88 113 ASP E N 1
ATOM 5308 C CA . ASP E 1 113 ? 59.082 9.646 54.817 1.00 21.11 113 ASP E CA 1
ATOM 5309 C C . ASP E 1 113 ? 59.560 9.288 56.217 1.00 21.61 113 ASP E C 1
ATOM 5310 O O . ASP E 1 113 ? 60.556 8.582 56.375 1.00 23.95 113 ASP E O 1
ATOM 5315 N N . GLY E 1 114 ? 58.842 9.770 57.229 1.00 19.64 114 GLY E N 1
ATOM 5316 C CA . GLY E 1 114 ? 59.209 9.491 58.607 1.00 19.16 114 GLY E CA 1
ATOM 5317 C C . GLY E 1 114 ? 58.686 8.147 59.068 1.00 20.32 114 GLY E C 1
ATOM 5318 O O . GLY E 1 114 ? 58.994 7.686 60.171 1.00 19.54 114 GLY E O 1
ATOM 5319 N N . PHE E 1 115 ? 57.866 7.527 58.224 1.00 20.21 115 PHE E N 1
ATOM 5320 C CA . PHE E 1 115 ? 57.311 6.214 58.528 1.00 19.87 115 PHE E CA 1
ATOM 5321 C C . PHE E 1 115 ? 57.736 5.204 57.486 1.00 20.19 115 PHE E C 1
ATOM 5322 O O . PHE E 1 115 ? 57.728 5.476 56.287 1.00 21.72 115 PHE E O 1
ATOM 5330 N N . GLY E 1 116 ? 58.098 4.025 57.961 1.00 21.54 116 GLY E N 1
ATOM 5331 C CA . GLY E 1 116 ? 58.499 2.959 57.073 1.00 21.51 116 GLY E CA 1
ATOM 5332 C C . GLY E 1 116 ? 58.261 1.654 57.803 1.00 21.03 116 GLY E C 1
ATOM 5333 O O . GLY E 1 116 ? 58.320 1.596 59.030 1.00 21.71 116 GLY E O 1
ATOM 5334 N N . ALA E 1 117 ? 57.998 0.593 57.062 1.00 21.52 117 ALA E N 1
ATOM 5335 C CA . ALA E 1 117 ? 57.752 -0.683 57.703 1.00 21.16 117 ALA E CA 1
ATOM 5336 C C . ALA E 1 117 ? 58.879 -1.679 57.497 1.00 20.00 117 ALA E C 1
ATOM 5337 O O . ALA E 1 117 ? 59.310 -1.919 56.370 1.00 20.45 117 ALA E O 1
ATOM 5339 N N . VAL E 1 118 ? 59.370 -2.235 58.600 1.00 20.03 118 VAL E N 1
ATOM 5340 C CA . VAL E 1 118 ? 60.394 -3.262 58.535 1.00 20.72 118 VAL E CA 1
ATOM 5341 C C . VAL E 1 118 ? 59.557 -4.489 58.206 1.00 21.50 118 VAL E C 1
ATOM 5342 O O . VAL E 1 118 ? 58.535 -4.733 58.852 1.00 21.33 118 VAL E O 1
ATOM 5346 N N . TRP E 1 119 ? 59.976 -5.254 57.205 1.00 21.52 119 TRP E N 1
ATOM 5347 C CA . TRP E 1 119 ? 59.213 -6.419 56.790 1.00 21.73 119 TRP E CA 1
ATOM 5348 C C . TRP E 1 119 ? 60.109 -7.619 56.548 1.00 21.84 119 TRP E C 1
ATOM 5349 O O . TRP E 1 119 ? 60.773 -7.706 55.514 1.00 24.07 119 TRP E O 1
ATOM 5360 N N . LYS E 1 120 ? 60.138 -8.536 57.507 1.00 22.17 120 LYS E N 1
ATOM 5361 C CA . LYS E 1 120 ? 60.943 -9.746 57.376 1.00 21.68 120 LYS E CA 1
ATOM 5362 C C . LYS E 1 120 ? 59.985 -10.927 57.324 1.00 20.53 120 LYS E C 1
ATOM 5363 O O . LYS E 1 120 ? 59.310 -11.208 58.305 1.00 19.45 120 LYS E O 1
ATOM 5369 N N . THR E 1 121 ? 59.932 -11.609 56.183 1.00 21.92 121 THR E N 1
ATOM 5370 C CA . THR E 1 121 ? 59.047 -12.756 56.000 1.00 23.38 121 THR E CA 1
ATOM 5371 C C . THR E 1 121 ? 59.663 -14.042 56.556 1.00 24.45 121 THR E C 1
ATOM 5372 O O . THR E 1 121 ? 60.877 -14.117 56.779 1.00 22.26 121 THR E O 1
ATOM 5376 N N . HIS E 1 122 ? 58.825 -15.053 56.783 1.00 24.07 122 HIS E N 1
ATOM 5377 C CA . HIS E 1 122 ? 59.292 -16.324 57.333 1.00 23.83 122 HIS E CA 1
ATOM 5378 C C . HIS E 1 122 ? 58.511 -17.523 56.777 1.00 23.46 122 HIS E C 1
ATOM 5379 O O . HIS E 1 122 ? 58.362 -18.548 57.453 1.00 21.02 122 HIS E O 1
ATOM 5386 N N . ALA E 1 123 ? 58.034 -17.388 55.540 1.00 23.83 123 ALA E N 1
ATOM 5387 C CA . ALA E 1 123 ? 57.250 -18.422 54.861 1.00 22.65 123 ALA E CA 1
ATOM 5388 C C . ALA E 1 123 ? 57.793 -19.842 55.004 1.00 23.27 123 ALA E C 1
ATOM 5389 O O . ALA E 1 123 ? 57.050 -20.774 55.328 1.00 21.20 123 ALA E O 1
ATOM 5391 N N . ASP E 1 124 ? 59.086 -20.007 54.757 1.00 23.79 124 ASP E N 1
ATOM 5392 C CA . ASP E 1 124 ? 59.712 -21.321 54.852 1.00 25.81 124 ASP E CA 1
ATOM 5393 C C . ASP E 1 124 ? 59.720 -21.934 56.256 1.00 26.37 124 ASP E C 1
ATOM 5394 O O . ASP E 1 124 ? 59.978 -23.129 56.398 1.00 26.01 124 ASP E O 1
ATOM 5399 N N . ASP E 1 125 ? 59.464 -21.139 57.291 1.00 24.75 125 ASP E N 1
ATOM 5400 C CA . ASP E 1 125 ? 59.454 -21.704 58.635 1.00 24.99 125 ASP E CA 1
ATOM 5401 C C . ASP E 1 125 ? 58.152 -22.443 58.922 1.00 24.67 125 ASP E C 1
ATOM 5402 O O . ASP E 1 125 ? 58.067 -23.199 59.885 1.00 25.83 125 ASP E O 1
ATOM 5407 N N . TYR E 1 126 ? 57.152 -22.235 58.076 1.00 20.65 126 TYR E N 1
ATOM 5408 C CA . TYR E 1 126 ? 55.863 -22.862 58.270 1.00 21.09 126 TYR E CA 1
ATOM 5409 C C . TYR E 1 126 ? 55.527 -23.900 57.216 1.00 22.53 126 TYR E C 1
ATOM 5410 O O . TYR E 1 126 ? 55.673 -23.661 56.012 1.00 21.82 126 TYR E O 1
ATOM 5419 N N . LYS E 1 127 ? 55.070 -25.057 57.676 1.00 21.44 127 LYS E N 1
ATOM 5420 C CA . LYS E 1 127 ? 54.682 -26.106 56.760 1.00 23.61 127 LYS E CA 1
ATOM 5421 C C . LYS E 1 127 ? 53.181 -25.972 56.610 1.00 23.79 127 LYS E C 1
ATOM 5422 O O . LYS E 1 127 ? 52.552 -25.187 57.317 1.00 22.68 127 LYS E O 1
ATOM 5428 N N . PRO E 1 128 ? 52.585 -26.734 55.686 1.00 24.86 128 PRO E N 1
ATOM 5429 C CA . PRO E 1 128 ? 51.137 -26.677 55.462 1.00 25.55 128 PRO E CA 1
ATOM 5430 C C . PRO E 1 128 ? 50.306 -27.051 56.689 1.00 24.78 128 PRO E C 1
ATOM 5431 O O . PRO E 1 128 ? 49.238 -26.483 56.914 1.00 24.73 128 PRO E O 1
ATOM 5435 N N . GLU E 1 129 ? 50.794 -27.996 57.485 1.00 22.73 129 GLU E N 1
ATOM 5436 C CA . GLU E 1 129 ? 50.062 -28.398 58.676 1.00 21.89 129 GLU E CA 1
ATOM 5437 C C . GLU E 1 129 ? 50.166 -27.338 59.770 1.00 21.38 129 GLU E C 1
ATOM 5438 O O . GLU E 1 129 ? 49.256 -27.197 60.593 1.00 19.67 129 GLU E O 1
ATOM 5444 N N . ASP E 1 130 ? 51.265 -26.592 59.791 1.00 18.73 130 ASP E N 1
ATOM 5445 C CA . ASP E 1 130 ? 51.388 -25.542 60.785 1.00 19.25 130 ASP E CA 1
ATOM 5446 C C . ASP E 1 130 ? 50.360 -24.453 60.486 1.00 17.20 130 ASP E C 1
ATOM 5447 O O . ASP E 1 130 ? 49.597 -24.071 61.363 1.00 16.81 130 ASP E O 1
ATOM 5452 N N . LEU E 1 131 ? 50.325 -23.967 59.251 1.00 18.37 131 LEU E N 1
ATOM 5453 C CA . LEU E 1 131 ? 49.380 -22.919 58.890 1.00 20.05 131 LEU E CA 1
ATOM 5454 C C . LEU E 1 131 ? 47.946 -23.344 59.192 1.00 20.03 131 LEU E C 1
ATOM 5455 O O . LEU E 1 131 ? 47.159 -22.553 59.700 1.00 18.91 131 LEU E O 1
ATOM 5460 N N . GLN E 1 132 ? 47.621 -24.599 58.905 1.00 21.73 132 GLN E N 1
ATOM 5461 C CA . GLN E 1 132 ? 46.280 -25.105 59.155 1.00 23.53 132 GLN E CA 1
ATOM 5462 C C . GLN E 1 132 ? 45.942 -25.090 60.660 1.00 21.42 132 GLN E C 1
ATOM 5463 O O . GLN E 1 132 ? 44.855 -24.663 61.055 1.00 17.47 132 GLN E O 1
ATOM 5469 N N . ASN E 1 133 ? 46.878 -25.538 61.496 1.00 19.37 133 ASN E N 1
ATOM 5470 C CA . ASN E 1 133 ? 46.656 -25.559 62.938 1.00 19.49 133 ASN E CA 1
ATOM 5471 C C . ASN E 1 133 ? 46.590 -24.163 63.544 1.00 18.85 133 ASN E C 1
ATOM 5472 O O . ASN E 1 133 ? 45.828 -23.918 64.482 1.00 18.64 133 ASN E O 1
ATOM 5477 N N . ILE E 1 134 ? 47.385 -23.249 62.997 1.00 17.92 134 ILE E N 1
ATOM 5478 C CA . ILE E 1 134 ? 47.407 -21.876 63.462 1.00 16.01 134 ILE E CA 1
ATOM 5479 C C . ILE E 1 134 ? 46.093 -21.185 63.092 1.00 15.92 134 ILE E C 1
ATOM 5480 O O . ILE E 1 134 ? 45.471 -20.566 63.941 1.00 16.24 134 ILE E O 1
ATOM 5485 N N . SER E 1 135 ? 45.668 -21.289 61.834 1.00 15.13 135 SER E N 1
ATOM 5486 C CA . SER E 1 135 ? 44.422 -20.650 61.440 1.00 15.56 135 SER E CA 1
ATOM 5487 C C . SER E 1 135 ? 43.259 -21.274 62.208 1.00 17.44 135 SER E C 1
ATOM 5488 O O . SER E 1 135 ? 42.363 -20.568 62.653 1.00 17.32 135 SER E O 1
ATOM 5491 N N . SER E 1 136 ? 43.288 -22.594 62.380 1.00 20.14 136 SER E N 1
ATOM 5492 C CA . SER E 1 136 ? 42.236 -23.289 63.102 1.00 20.26 136 SER E CA 1
ATOM 5493 C C . SER E 1 136 ? 42.156 -22.817 64.563 1.00 20.47 136 SER E C 1
ATOM 5494 O O . SER E 1 136 ? 41.067 -22.571 65.080 1.00 19.21 136 SER E O 1
ATOM 5497 N N . SER E 1 137 ? 43.304 -22.691 65.225 1.00 21.10 137 SER E N 1
ATOM 5498 C CA . SER E 1 137 ? 43.346 -22.239 66.619 1.00 20.33 137 SER E CA 1
ATOM 5499 C C . SER E 1 137 ? 42.724 -20.862 66.782 1.00 19.63 137 SER E C 1
ATOM 5500 O O . SER E 1 137 ? 42.031 -20.582 67.767 1.00 17.86 137 SER E O 1
ATOM 5503 N N . ILE E 1 138 ? 42.991 -19.988 65.822 1.00 18.50 138 ILE E N 1
ATOM 5504 C CA . ILE E 1 138 ? 42.453 -18.638 65.879 1.00 18.17 138 ILE E CA 1
ATOM 5505 C C . ILE E 1 138 ? 40.931 -18.679 65.722 1.00 18.00 138 ILE E C 1
ATOM 5506 O O . ILE E 1 138 ? 40.209 -18.087 66.522 1.00 16.96 138 ILE E O 1
ATOM 5511 N N . ALA E 1 139 ? 40.459 -19.399 64.706 1.00 15.93 139 ALA E N 1
ATOM 5512 C CA . ALA E 1 139 ? 39.033 -19.526 64.436 1.00 18.44 139 ALA E CA 1
ATOM 5513 C C . ALA E 1 139 ? 38.240 -20.022 65.654 1.00 20.60 139 ALA E C 1
ATOM 5514 O O . ALA E 1 139 ? 37.121 -19.559 65.901 1.00 19.20 139 ALA E O 1
ATOM 5516 N N . LYS E 1 140 ? 38.821 -20.963 66.400 1.00 21.84 140 LYS E N 1
ATOM 5517 C CA . LYS E 1 140 ? 38.198 -21.527 67.610 1.00 24.73 140 LYS E CA 1
ATOM 5518 C C . LYS E 1 140 ? 37.952 -20.450 68.663 1.00 23.79 140 LYS E C 1
ATOM 5519 O O . LYS E 1 140 ? 37.003 -20.550 69.431 1.00 23.44 140 LYS E O 1
ATOM 5525 N N . ARG E 1 141 ? 38.833 -19.449 68.711 1.00 23.47 141 ARG E N 1
ATOM 5526 C CA . ARG E 1 141 ? 38.731 -18.375 69.694 1.00 26.18 141 ARG E CA 1
ATOM 5527 C C . ARG E 1 141 ? 37.607 -17.387 69.389 1.00 28.10 141 ARG E C 1
ATOM 5528 O O . ARG E 1 141 ? 37.252 -16.571 70.234 1.00 28.63 141 ARG E O 1
ATOM 5536 N N . LEU E 1 142 ? 37.060 -17.453 68.179 1.00 32.56 142 LEU E N 1
ATOM 5537 C CA . LEU E 1 142 ? 35.971 -16.570 67.774 1.00 34.70 142 LEU E CA 1
ATOM 5538 C C . LEU E 1 142 ? 34.670 -17.032 68.415 1.00 36.82 142 LEU E C 1
ATOM 5539 O O . LEU E 1 142 ? 34.550 -18.190 68.832 1.00 36.27 142 LEU E O 1
ATOM 5544 N N . ALA E 1 143 ? 33.699 -16.129 68.492 1.00 37.50 143 ALA E N 1
ATOM 5545 C CA . ALA E 1 143 ? 32.400 -16.470 69.051 1.00 39.63 143 ALA E CA 1
ATOM 5546 C C . ALA E 1 143 ? 31.734 -17.417 68.059 1.00 40.72 143 ALA E C 1
ATOM 5547 O O . ALA E 1 143 ? 32.013 -17.379 66.863 1.00 41.09 143 ALA E O 1
ATOM 5549 N N . SER E 1 144 ? 30.851 -18.271 68.552 1.00 42.13 144 SER E N 1
ATOM 5550 C CA . SER E 1 144 ? 30.179 -19.232 67.694 1.00 44.68 144 SER E CA 1
ATOM 5551 C C . SER E 1 144 ? 28.698 -19.289 68.017 1.00 45.13 144 SER E C 1
ATOM 5552 O O . SER E 1 144 ? 28.274 -20.068 68.859 1.00 46.09 144 SER E O 1
ATOM 5555 N N . SER E 1 145 ? 27.907 -18.459 67.344 1.00 46.56 145 SER E N 1
ATOM 5556 C CA . SER E 1 145 ? 26.461 -18.426 67.575 1.00 46.96 145 SER E CA 1
ATOM 5557 C C . SER E 1 145 ? 25.739 -19.454 66.706 1.00 47.88 145 SER E C 1
ATOM 5558 O O . SER E 1 145 ? 26.243 -19.752 65.599 1.00 48.77 145 SER E O 1
#

Nearest PDB structures (foldseek):
  1y23-assembly3_E  TM=9.935E-01  e=4.425E-26  Bacillus subtilis
  3imi-assembly2_C  TM=9.874E-01  e=5.870E-21  Bacillus anthracis str. 'Ames Ancestor'
  3l7x-assembly1_A-2  TM=9.621E-01  e=8.234E-17  Streptococcus mutans UA159
  3ksv-assembly1_A-2  TM=9.182E-01  e=6.188E-13  Leishmania major
  3lb5-assembly2_D  TM=9.607E-01  e=9.642E-12  Bartonella henselae

Solvent-accessible surface area: 33727 Å² total; per-residue (Å²): 159,150,14,80,9,28,89,14,34,78,54,97,60,120,31,10,84,1,24,83,44,138,66,0,0,0,6,5,18,121,28,1,1,9,90,0,0,0,10,0,0,0,61,76,63,12,72,18,0,27,89,9,87,87,107,21,2,92,46,0,3,30,0,1,2,24,0,0,69,4,0,82,61,55,33,144,22,92,6,0,2,2,0,0,10,3,20,121,115,6,46,4,98,30,89,0,2,4,0,13,0,0,0,34,76,27,214,69,22,0,3,15,49,56,97,110,77,60,34,151,104,48,111,100,113,46,19,92,89,14,4,60,29,0,33,147,115,39,128,139,163,11,83,14,22,83,16,40,72,53,100,53,119,32,7,88,3,38,86,43,137,56,0,1,0,5,5,19,115,28,0,2,9,101,0,0,0,9,0,0,0,63,76,77,4,80,28,0,30,89,5,83,71,108,20,3,100,45,0,2,46,0,0,3,55,0,0,69,4,0,85,59,52,43,141,17,86,5,0,1,1,1,0,12,4,21,125,125,5,50,7,107,32,117,0,2,11,1,11,0,0,0,33,77,31,212,67,22,0,4,16,43,58,97,111,89,57,40,149,103,48,134,112,124,49,20,88,89,14,1,56,29,0,32,155,105,14,96,103,76,94,44,14,11,5,24,41,14,44,73,54,83,13,116,23,6,80,2,32,91,48,138,51,0,1,0,6,5,11,73,22,0,1,8,104,0,0,0,5,0,0,0,49,82,62,14,82,28,0,31,77,8,76,80,112,17,2,112,46,0,2,37,0,1,4,58,0,0,68,3,0,75,61,44,37,139,21,91,6,0,1,1,2,0,11,4,6,54,109,5,51,4,67,16,27,0,2,10,1,10,0,0,0,31,82,29,221,69,24,0,3,16,48,55,97,104,75,55,32,147,102,44,124,112,127,48,19,102,81,12,2,59,26,0,44,134,127,82,132,164,14,87,13,22,83,14,41,73,51,98,59,130,27,12,87,2,42,80,47,141,57,0,1,0,8,6,19,120,20,0,1,7,91,0,0,0,7,0,0,0,59,80,68,12,76,31,0,33,79,5,86,79,103,15,2,92,47,1,2,34,0,1,4,57,0,0,67,3,0,80,60,46,44,144,13,56,5,0,2,2,0,0,9,3,20,121,119,6,52,8,98,37,94,0,2,10,0,10,0,0,0,31,80,26,214,66,19,0,5,16,47,58,93,123,69,60,38,148,100,42,134,93,118,59,16,88,108,22,1,62,40,0,33,172,120,37,131,106,67,10,8,4,22,41,13,47,74,56,86,12,120,42,56,120,69,48,90,42,138,57,0,2,0,5,60,6,115,69,64,52,8,143,6,4,1,2,0,0,0,58,84,63,14,77,31,61,176,74,48,79,133,102,19,44,162,40,6,118,72,0,7,50,96,4,17,117,60,14,118,93,120,76,142,23,138,28,60,48,68,60,37,18,38,18,44,157,55,49,6,74,15,35,0,9,10,22,24,0,4,0,63,80,25,219,76,33,54,38,52,72,125,210,158,108,107,82,145,103,101,130,90,112,59,102,124,97,75,57,52,64,112,58,166,207,128,106,114,177

Sequence (698 aa):
ENCIFCKIIAGDIPSAKVYEDEHVLAFLDISQVTKGHTLVIPKTHIENVYEFTDELAKQYFHAVPKIARAIRDEFEPIGLNTLNNNGEKAGQSVFHYHMHIIPRYGKGDGFGAVWKTHADDYKPEDLQNISSSIAKRLAENCIFCKIIAGDIPSAKVYEDEHVLAFLDISQVTKGHTLVIPKTHIENVYEFTDELAKQYFHAVPKIARAIRDEFEPIGLNTLNNNGEKAGQSVFHYHMHIIPRYGKGDGFGAVWKTHADDYKPEDLQNISSSIAKRLASSENCIFCKIIAGDIPSAKVYEDEHVLAFLDISQVTKGHTLVIPKTHIENVYEFTDELAKQYFHAVPKIARAIRDEFEPIGLNTLNNNGEKAGQSVFHYHMHIIPRYGKGDGFGAVWKTHADDYKPEDLQNISSSIAKRLENCIFCKIIAGDIPSAKVYEDEHVLAFLDISQVTKGHTLVIPKTHIENVYEFTDELAKQYFHAVPKIARAIRDEFEPIGLNTLNNNGEKAGQSVFHYHMHIIPRYGKGDGFGAVWKTHADDYKPEDLQNISSSIAKRLAENCIFCKIIAGDIPSAKVYEDEHVLAFLDISQVTKGHTLVIPKTHIENVYEFTDELAKQYFHAVPKIARAIRDEFEPIGLNTLNNNGEKAGQSVFHYHMHIIPRYGKGDGFGAVWKTHADDYKPEDLQNISSSIAKRLASS

InterPro domains:
  IPR001310 Histidine triad (HIT) protein [PR00332] (8-24)
  IPR001310 Histidine triad (HIT) protein [PR00332] (29-47)
  IPR001310 Histidine triad (HIT) protein [PR00332] (96-106)
  IPR001310 Histidine triad (HIT) protein [PTHR46648] (2-143)
  IPR011146 HIT-like domain [PF01230] (15-109)
  IPR011146 HIT-like domain [PS51084] (8-116)
  IPR019808 Histidine triad, conserved site [PS00892] (89-107)
  IPR036265 HIT-like superfamily [G3DSA:3.30.428.10] (2-115)
  IPR036265 HIT-like superfamily [SSF54197] (5-138)
  IPR039384 HINT family [cd01277] (6-108)

Organism: Bacillus subtilis (strain 168) (NCBI:txid224308)

Radius of gyration: 34.39 Å; Cα contacts (8 Å, |Δi|>4): 1332; chains: 5; bounding box: 94×81×70 Å